Protein AF-0000000076346413 (afdb_homodimer)

Foldseek 3Di:
DEDLDCLDCHDPQADRHLVVLCCVQQPLNAAAAEYEALDPPSSVVSLVVCCVDPNVNNRVNYYYHHDVVVVLVVCVVVVHDDDQEDEHPDDQAQDLFDDHRNPNLVVCCVSPQQHAYEAEPDRHLDDLVRNVVSQVSCVVSPHNYFYPLLLCQFPLNVVVVVVCVVVVWAWAEKEKEKEDLQLPVLPLQAFFCVRCVACCRNPVLSRLLSRCLRNNFFPLVFKAKAFAACPDPVNPDDRHYPNNPCVPHPRVGGYTQKMWMKGAHPVGHIYIYIYGHDRNDSAMWIKMWIDTDQKIWMFGRSRPWTWIWMGGHPGPHTDIDGDPPTDSSSSQSSLSVCLSVVHPNVDRSGGSVSSSSSSVNSVSRVVNHVVVVVVVVD/DEDLDCQDCHDPQADRHLVVLCCVLQPLNAAAAEYEALDPPSSVVSLVVCCPDPNVNNRVNYDYHHDVVVVLVVCVVVVHDDDQEDEHPDDQAQDLFDDHRHPNLVVCCVSPLAHAYEAEPDRHLDDLVRNVVSQVSNVVSPHHYFYPLLLCQFPLNVVVVVVCVVVVWAWAEKEKEKEDLQLPVLPLQAFFCNRCVACCRNPVLSRLLSRCLRNNFFPLVFKAKAFAACPDPVNPDDRHYPNNPCVPHPRVGGHTQKMWMKGAHPVGHIYIYIYGHDRNDSAMWIKMWIDTDQKIWMFGRSRPWTWIWMGGHPGPHTDIDGDPPTDSSSSQSSLSVCLSVVHPNVDRSGGSVSSSSSSVNSVSRVVNHVVVVVVVVD

Nearest PDB structures (foldseek):
  6ktk-assembly1_A  TM=7.209E-01  e=5.386E-15  Paracoccus laeviglucosivorans
  6a3i-assembly1_D  TM=7.381E-01  e=1.549E-14  Pseudarthrobacter phenanthrenivorans Sphe3
  6a3g-assembly1_D  TM=7.185E-01  e=2.955E-14  Pseudarthrobacter phenanthrenivorans Sphe3
  6a3f-assembly1_B-2  TM=6.970E-01  e=9.016E-14  Pseudarthrobacter phenanthrenivorans Sphe3
  9azo-assembly2_C  TM=6.599E-01  e=1.140E-13  unclassified

pLDDT: mean 95.99, std 4.7, range [63.28, 98.94]

Structure (mmCIF, N/CA/C/O backbone):
data_AF-0000000076346413-model_v1
#
loop_
_entity.id
_entity.type
_entity.pdbx_description
1 polymer 'Gfo/Idh/MocA-like oxidoreductase N-terminal domain-containing protein'
#
loop_
_atom_site.group_PDB
_atom_site.id
_atom_site.type_symbol
_atom_site.label_atom_id
_atom_site.label_alt_id
_atom_site.label_comp_id
_atom_site.label_asym_id
_atom_site.label_entity_id
_atom_site.label_seq_id
_atom_site.pdbx_PDB_ins_code
_atom_site.Cartn_x
_atom_site.Cartn_y
_atom_site.Cartn_z
_atom_site.occupancy
_atom_site.B_iso_or_equiv
_atom_site.auth_seq_id
_atom_site.auth_comp_id
_atom_site.auth_asym_id
_atom_site.auth_atom_id
_atom_site.pdbx_PDB_model_num
ATOM 1 N N . MET A 1 1 ? 3.881 -36.844 -14.648 1 98.06 1 MET A N 1
ATOM 2 C CA . MET A 1 1 ? 4.551 -35.656 -14.133 1 98.06 1 MET A CA 1
ATOM 3 C C . MET A 1 1 ? 5.512 -35.062 -15.172 1 98.06 1 MET A C 1
ATOM 5 O O . MET A 1 1 ? 6.352 -35.781 -15.711 1 98.06 1 MET A O 1
ATOM 9 N N . VAL A 1 2 ? 5.23 -33.812 -15.461 1 98 2 VAL A N 1
ATOM 10 C CA . VAL A 1 2 ? 6.113 -33.125 -16.391 1 98 2 VAL A CA 1
ATOM 11 C C . VAL A 1 2 ? 7.039 -32.188 -15.625 1 98 2 VAL A C 1
ATOM 13 O O . VAL A 1 2 ? 6.59 -31.172 -15.062 1 98 2 VAL A O 1
ATOM 16 N N . GLY A 1 3 ? 8.344 -32.438 -15.664 1 96.88 3 GLY A N 1
ATOM 17 C CA . GLY A 1 3 ? 9.328 -31.703 -14.883 1 96.88 3 GLY A CA 1
ATOM 18 C C . GLY A 1 3 ? 9.766 -32.438 -13.633 1 96.88 3 GLY A C 1
ATOM 19 O O . GLY A 1 3 ? 8.93 -32.844 -12.812 1 96.88 3 GLY A O 1
ATOM 20 N N . ALA A 1 4 ? 11.07 -32.625 -13.43 1 96.25 4 ALA A N 1
ATOM 21 C CA . ALA A 1 4 ? 11.625 -33.344 -12.281 1 96.25 4 ALA A CA 1
ATOM 22 C C . ALA A 1 4 ? 12.359 -32.406 -11.336 1 96.25 4 ALA A C 1
ATOM 24 O O . ALA A 1 4 ? 13.219 -32.844 -10.562 1 96.25 4 ALA A O 1
ATOM 25 N N . GLY A 1 5 ? 11.977 -31.125 -11.445 1 92.81 5 GLY A N 1
ATOM 26 C CA . GLY A 1 5 ? 12.68 -30.109 -10.672 1 92.81 5 GLY A CA 1
ATOM 27 C C . GLY A 1 5 ? 12.117 -29.906 -9.281 1 92.81 5 GLY A C 1
ATOM 28 O O . GLY A 1 5 ? 11.414 -30.781 -8.766 1 92.81 5 GLY A O 1
ATOM 29 N N . ASN A 1 6 ? 12.477 -28.75 -8.688 1 90.88 6 ASN A N 1
ATOM 30 C CA . ASN A 1 6 ? 12.227 -28.438 -7.281 1 90.88 6 ASN A CA 1
ATOM 31 C C . ASN A 1 6 ? 10.734 -28.375 -6.98 1 90.88 6 ASN A C 1
ATOM 33 O O . ASN A 1 6 ? 10.281 -28.844 -5.934 1 90.88 6 ASN A O 1
ATOM 37 N N . ILE A 1 7 ? 9.961 -27.797 -7.859 1 94.25 7 ILE A N 1
ATOM 38 C CA . ILE A 1 7 ? 8.539 -27.625 -7.566 1 94.25 7 ILE A CA 1
ATOM 39 C C . ILE A 1 7 ? 7.859 -29 -7.504 1 94.25 7 ILE A C 1
ATOM 41 O O . ILE A 1 7 ? 6.867 -29.156 -6.785 1 94.25 7 ILE A O 1
ATOM 45 N N . MET A 1 8 ? 8.445 -30 -8.234 1 96.75 8 MET A N 1
ATOM 46 C CA . MET A 1 8 ? 7.848 -31.328 -8.305 1 96.75 8 MET A CA 1
ATOM 47 C C . MET A 1 8 ? 8.336 -32.219 -7.168 1 96.75 8 MET A C 1
ATOM 49 O O . MET A 1 8 ? 7.543 -32.875 -6.496 1 96.75 8 MET A O 1
ATOM 53 N N . PHE A 1 9 ? 9.633 -32.156 -6.852 1 96.25 9 PHE A N 1
ATOM 54 C CA . PHE A 1 9 ? 10.203 -33.156 -5.957 1 96.25 9 PHE A CA 1
ATOM 55 C C . PHE A 1 9 ? 10.859 -32.469 -4.75 1 96.25 9 PHE A C 1
ATOM 57 O O . PHE A 1 9 ? 11.453 -33.156 -3.91 1 96.25 9 PHE A O 1
ATOM 64 N N . GLY A 1 10 ? 10.758 -31.172 -4.637 1 91.75 10 GLY A N 1
ATOM 65 C CA . GLY A 1 10 ? 11.211 -30.469 -3.447 1 91.75 10 GLY A CA 1
ATOM 66 C C . GLY A 1 10 ? 12.672 -30.062 -3.512 1 91.75 10 GLY A C 1
ATOM 67 O O . GLY A 1 10 ? 13.422 -30.562 -4.363 1 91.75 10 GLY A O 1
ATOM 68 N N . SER A 1 11 ? 13 -29.062 -2.775 1 84.81 11 SER A N 1
ATOM 69 C CA . SER A 1 11 ? 14.367 -28.609 -2.512 1 84.81 11 SER A CA 1
ATOM 70 C C . SER A 1 11 ? 14.469 -27.922 -1.16 1 84.81 11 SER A C 1
ATOM 72 O O . SER A 1 11 ? 13.469 -27.766 -0.454 1 84.81 11 SER A O 1
ATOM 74 N N . ASP A 1 12 ? 15.711 -27.609 -0.748 1 77.69 12 ASP A N 1
ATOM 75 C CA . ASP A 1 12 ? 15.93 -26.906 0.511 1 77.69 12 ASP A CA 1
ATOM 76 C C . ASP A 1 12 ? 15.445 -25.453 0.419 1 77.69 12 ASP A C 1
ATOM 78 O O . ASP A 1 12 ? 15.312 -24.766 1.438 1 77.69 12 ASP A O 1
ATOM 82 N N . ALA A 1 13 ? 15.031 -25.062 -0.739 1 73.62 13 ALA A N 1
ATOM 83 C CA . ALA A 1 13 ? 14.719 -23.656 -0.968 1 73.62 13 ALA A CA 1
ATOM 84 C C . ALA A 1 13 ? 13.273 -23.344 -0.58 1 73.62 13 ALA A C 1
ATOM 86 O O . ALA A 1 13 ? 12.906 -22.172 -0.417 1 73.62 13 ALA A O 1
ATOM 87 N N . GLY A 1 14 ? 12.469 -24.328 -0.362 1 76.62 14 GLY A N 1
ATOM 88 C CA . GLY A 1 14 ? 11.078 -24.062 -0.034 1 76.62 14 GLY A CA 1
ATOM 89 C C . GLY A 1 14 ? 10.242 -25.312 0.135 1 76.62 14 GLY A C 1
ATOM 90 O O . GLY A 1 14 ? 10.734 -26.422 -0.055 1 76.62 14 GLY A O 1
ATOM 91 N N . PRO A 1 15 ? 9.031 -24.984 0.523 1 77.62 15 PRO A N 1
ATOM 92 C CA . PRO A 1 15 ? 8.156 -26.125 0.84 1 77.62 15 PRO A CA 1
ATOM 93 C C . PRO A 1 15 ? 7.453 -26.688 -0.391 1 77.62 15 PRO A C 1
ATOM 95 O O . PRO A 1 15 ? 6.52 -27.484 -0.262 1 77.62 15 PRO A O 1
ATOM 98 N N . TRP A 1 16 ? 7.848 -26.266 -1.585 1 87.44 16 TRP A N 1
ATOM 99 C CA . TRP A 1 16 ? 7.195 -26.719 -2.811 1 87.44 16 TRP A CA 1
ATOM 100 C C . TRP A 1 16 ? 7.594 -28.141 -3.148 1 87.44 16 TRP A C 1
ATOM 102 O O . TRP A 1 16 ? 8.781 -28.453 -3.297 1 87.44 16 TRP A O 1
ATOM 112 N N . ASN A 1 17 ? 6.656 -29.016 -3.268 1 94.44 17 ASN A N 1
ATOM 113 C CA . ASN A 1 17 ? 6.816 -30.438 -3.51 1 94.44 17 ASN A CA 1
ATOM 114 C C . ASN A 1 17 ? 5.488 -31.094 -3.885 1 94.44 17 ASN A C 1
ATOM 116 O O . ASN A 1 17 ? 4.824 -31.703 -3.035 1 94.44 17 ASN A O 1
ATOM 120 N N . HIS A 1 18 ? 5.172 -31.062 -5.145 1 97.44 18 HIS A N 1
ATOM 121 C CA . HIS A 1 18 ? 3.885 -31.578 -5.586 1 97.44 18 HIS A CA 1
ATOM 122 C C . HIS A 1 18 ? 3.824 -33.094 -5.426 1 97.44 18 HIS A C 1
ATOM 124 O O . HIS A 1 18 ? 2.766 -33.656 -5.113 1 97.44 18 HIS A O 1
ATOM 130 N N . SER A 1 19 ? 4.965 -33.781 -5.629 1 97.69 19 SER A N 1
ATOM 131 C CA . SER A 1 19 ? 4.98 -35.25 -5.48 1 97.69 19 SER A CA 1
ATOM 132 C C . SER A 1 19 ? 4.582 -35.656 -4.07 1 97.69 19 SER A C 1
ATOM 134 O O . SER A 1 19 ? 3.744 -36.562 -3.891 1 97.69 19 SER A O 1
ATOM 136 N N . PHE A 1 20 ? 5.117 -34.938 -3.133 1 96.56 20 PHE A N 1
ATOM 137 C CA . PHE A 1 20 ? 4.805 -35.219 -1.737 1 96.56 20 PHE A CA 1
ATOM 138 C C . PHE A 1 20 ? 3.312 -35.062 -1.472 1 96.56 20 PHE A C 1
ATOM 140 O O . PHE A 1 20 ? 2.699 -35.875 -0.787 1 96.56 20 PHE A O 1
ATOM 147 N N . ARG A 1 21 ? 2.699 -34.031 -2.014 1 97.5 21 ARG A N 1
ATOM 148 C CA . ARG A 1 21 ? 1.289 -33.75 -1.782 1 97.5 21 ARG A CA 1
ATOM 149 C C . ARG A 1 21 ? 0.395 -34.781 -2.475 1 97.5 21 ARG A C 1
ATOM 151 O O . ARG A 1 21 ? -0.647 -35.156 -1.939 1 97.5 21 ARG A O 1
ATOM 158 N N . LEU A 1 22 ? 0.792 -35.156 -3.645 1 98 22 LEU A N 1
ATOM 159 C CA . LEU A 1 22 ? 0.057 -36.219 -4.352 1 98 22 LEU A CA 1
ATOM 160 C C . LEU A 1 22 ? 0.1 -37.531 -3.582 1 98 22 LEU A C 1
ATOM 162 O O . LEU A 1 22 ? -0.917 -38.219 -3.459 1 98 22 LEU A O 1
ATOM 166 N N . GLU A 1 23 ? 1.268 -37.875 -3.061 1 98.19 23 GLU A N 1
ATOM 167 C CA . GLU A 1 23 ? 1.439 -39.062 -2.252 1 98.19 23 GLU A CA 1
ATOM 168 C C . GLU A 1 23 ? 0.542 -39.031 -1.018 1 98.19 23 GLU A C 1
ATOM 170 O O . GLU A 1 23 ? -0.079 -40.031 -0.668 1 98.19 23 GLU A O 1
ATOM 175 N N . HIS A 1 24 ? 0.448 -37.906 -0.444 1 97.06 24 HIS A N 1
ATOM 176 C CA . HIS A 1 24 ? -0.368 -37.75 0.755 1 97.06 24 HIS A CA 1
ATOM 177 C C . HIS A 1 24 ? -1.854 -37.844 0.427 1 97.06 24 HIS A C 1
ATOM 179 O O . HIS A 1 24 ? -2.613 -38.5 1.154 1 97.06 24 HIS A O 1
ATOM 185 N N . LYS A 1 25 ? -2.297 -37.219 -0.611 1 96.5 25 LYS A N 1
ATOM 186 C CA . LYS A 1 25 ? -3.705 -37.156 -0.988 1 96.5 25 LYS A CA 1
ATOM 187 C C . LYS A 1 25 ? -4.199 -38.5 -1.479 1 96.5 25 LYS A C 1
ATOM 189 O O . LYS A 1 25 ? -5.289 -38.938 -1.108 1 96.5 25 LYS A O 1
ATOM 194 N N . LEU A 1 26 ? -3.383 -39.219 -2.229 1 97.56 26 LEU A N 1
ATOM 195 C CA . LEU A 1 26 ? -3.867 -40.406 -2.926 1 97.56 26 LEU A CA 1
ATOM 196 C C . LEU A 1 26 ? -3.402 -41.688 -2.223 1 97.56 26 LEU A C 1
ATOM 198 O O . LEU A 1 26 ? -3.99 -42.75 -2.41 1 97.56 26 LEU A O 1
ATOM 202 N N . GLY A 1 27 ? -2.328 -41.656 -1.484 1 96.69 27 GLY A N 1
ATOM 203 C CA . GLY A 1 27 ? -1.79 -42.844 -0.823 1 96.69 27 GLY A CA 1
ATOM 204 C C . GLY A 1 27 ? -1.494 -43.969 -1.779 1 96.69 27 GLY A C 1
ATOM 205 O O . GLY A 1 27 ? -0.826 -43.781 -2.797 1 96.69 27 GLY A O 1
ATOM 206 N N . PRO A 1 28 ? -1.998 -45.125 -1.474 1 96.31 28 PRO A N 1
ATOM 207 C CA . PRO A 1 28 ? -1.719 -46.312 -2.291 1 96.31 28 PRO A CA 1
ATOM 208 C C . PRO A 1 28 ? -2.367 -46.219 -3.672 1 96.31 28 PRO A C 1
ATOM 210 O O . PRO A 1 28 ? -2.031 -47.031 -4.555 1 96.31 28 PRO A O 1
ATOM 213 N N . ARG A 1 29 ? -3.277 -45.312 -3.791 1 96.81 29 ARG A N 1
ATOM 214 C CA . ARG A 1 29 ? -3.957 -45.188 -5.074 1 96.81 29 ARG A CA 1
ATOM 215 C C . ARG A 1 29 ? -3.062 -44.469 -6.098 1 96.81 29 ARG A C 1
ATOM 217 O O . ARG A 1 29 ? -3.342 -44.531 -7.301 1 96.81 29 ARG A O 1
ATOM 224 N N . LEU A 1 30 ? -2.035 -43.875 -5.645 1 98.12 30 LEU A N 1
ATOM 225 C CA . LEU A 1 30 ? -1.173 -43.125 -6.562 1 98.12 30 LEU A CA 1
ATOM 226 C C . LEU A 1 30 ? -0.327 -44.094 -7.398 1 98.12 30 LEU A C 1
ATOM 228 O O . LEU A 1 30 ? 0.321 -44.969 -6.859 1 98.12 30 LEU A O 1
ATOM 232 N N . LYS A 1 31 ? -0.411 -43.969 -8.656 1 98 31 LYS A N 1
ATOM 233 C CA . LYS A 1 31 ? 0.468 -44.625 -9.609 1 98 31 LYS A CA 1
ATOM 234 C C . LYS A 1 31 ? 1.071 -43.625 -10.594 1 98 31 LYS A C 1
ATOM 236 O O . LYS A 1 31 ? 0.389 -43.156 -11.508 1 98 31 LYS A O 1
ATOM 241 N N . VAL A 1 32 ? 2.336 -43.375 -10.422 1 98.5 32 VAL A N 1
ATOM 242 C CA . VAL A 1 32 ? 3.031 -42.5 -11.352 1 98.5 32 VAL A CA 1
ATOM 243 C C . VAL A 1 32 ? 3.551 -43.281 -12.547 1 98.5 32 VAL A C 1
ATOM 245 O O . VAL A 1 32 ? 4.496 -44.062 -12.406 1 98.5 32 VAL A O 1
ATOM 248 N N . THR A 1 33 ? 2.992 -43.062 -13.68 1 97.88 33 THR A N 1
ATOM 249 C CA . THR A 1 33 ? 3.305 -43.906 -14.82 1 97.88 33 THR A CA 1
ATOM 250 C C . THR A 1 33 ? 4.496 -43.344 -15.602 1 97.88 33 THR A C 1
ATOM 252 O O . THR A 1 33 ? 5.246 -44.094 -16.219 1 97.88 33 THR A O 1
ATOM 255 N N . ALA A 1 34 ? 4.613 -42.031 -15.562 1 98.44 34 ALA A N 1
ATOM 256 C CA . ALA A 1 34 ? 5.684 -41.438 -16.359 1 98.44 34 ALA A CA 1
ATOM 257 C C . ALA A 1 34 ? 6.246 -40.188 -15.656 1 98.44 34 ALA A C 1
ATOM 259 O O . ALA A 1 34 ? 5.504 -39.438 -15.031 1 98.44 34 ALA A O 1
ATOM 260 N N . LEU A 1 35 ? 7.516 -40.031 -15.727 1 98.62 35 LEU A N 1
ATOM 261 C CA . LEU A 1 35 ? 8.234 -38.781 -15.414 1 98.62 35 LEU A CA 1
ATOM 262 C C . LEU A 1 35 ? 8.922 -38.25 -16.656 1 98.62 35 LEU A C 1
ATOM 264 O O . LEU A 1 35 ? 9.805 -38.875 -17.219 1 98.62 35 LEU A O 1
ATOM 268 N N . ILE A 1 36 ? 8.461 -37.094 -17.078 1 97.88 36 ILE A N 1
ATOM 269 C CA . ILE A 1 36 ? 8.914 -36.531 -18.328 1 97.88 36 ILE A CA 1
ATOM 270 C C . ILE A 1 36 ? 9.852 -35.344 -18.047 1 97.88 36 ILE A C 1
ATOM 272 O O . ILE A 1 36 ? 9.43 -34.344 -17.453 1 97.88 36 ILE A O 1
ATOM 276 N N . ASP A 1 37 ? 11.062 -35.406 -18.438 1 97.5 37 ASP A N 1
ATOM 277 C CA . ASP A 1 37 ? 12.086 -34.375 -18.281 1 97.5 37 ASP A CA 1
ATOM 278 C C . ASP A 1 37 ? 13.172 -34.5 -19.344 1 97.5 37 ASP A C 1
ATOM 280 O O . ASP A 1 37 ? 13.617 -35.625 -19.656 1 97.5 37 ASP A O 1
ATOM 284 N N . PRO A 1 38 ? 13.539 -33.281 -19.906 1 94.81 38 PRO A N 1
ATOM 285 C CA . PRO A 1 38 ? 14.641 -33.406 -20.875 1 94.81 38 PRO A CA 1
ATOM 286 C C . PRO A 1 38 ? 15.922 -33.938 -20.266 1 94.81 38 PRO A C 1
ATOM 288 O O . PRO A 1 38 ? 16.75 -34.531 -20.969 1 94.81 38 PRO A O 1
ATOM 291 N N . SER A 1 39 ? 16.156 -33.719 -19.031 1 95.56 39 SER A N 1
ATOM 292 C CA . SER A 1 39 ? 17.297 -34.281 -18.312 1 95.56 39 SER A CA 1
ATOM 293 C C . SER A 1 39 ? 16.953 -35.625 -17.719 1 95.56 39 SER A C 1
ATOM 295 O O . SER A 1 39 ? 16.438 -35.719 -16.609 1 95.56 39 SER A O 1
ATOM 297 N N . VAL A 1 40 ? 17.438 -36.656 -18.375 1 94.38 40 VAL A N 1
ATOM 298 C CA . VAL A 1 40 ? 17.188 -38.031 -17.938 1 94.38 40 VAL A CA 1
ATOM 299 C C . VAL A 1 40 ? 17.875 -38.25 -16.594 1 94.38 40 VAL A C 1
ATOM 301 O O . VAL A 1 40 ? 17.328 -38.938 -15.727 1 94.38 40 VAL A O 1
ATOM 304 N N . GLU A 1 41 ? 18.984 -37.625 -16.484 1 96.56 41 GLU A N 1
ATOM 305 C CA . GLU A 1 41 ? 19.734 -37.781 -15.258 1 96.56 41 GLU A CA 1
ATOM 306 C C . GLU A 1 41 ? 18.969 -37.25 -14.062 1 96.56 41 GLU A C 1
ATOM 308 O O . GLU A 1 41 ? 18.875 -37.875 -13.016 1 96.56 41 GLU A O 1
ATOM 313 N N . ARG A 1 42 ? 18.438 -36.125 -14.219 1 95.44 42 ARG A N 1
ATOM 314 C CA . ARG A 1 42 ? 17.656 -35.5 -13.156 1 95.44 42 ARG A CA 1
ATOM 315 C C . ARG A 1 42 ? 16.422 -36.312 -12.82 1 95.44 42 ARG A C 1
ATOM 317 O O . ARG A 1 42 ? 16.109 -36.531 -11.641 1 95.44 42 ARG A O 1
ATOM 324 N N . ALA A 1 43 ? 15.773 -36.75 -13.82 1 97.5 43 ALA A N 1
ATOM 325 C CA . ALA A 1 43 ? 14.562 -37.562 -13.633 1 97.5 43 ALA A CA 1
ATOM 326 C C . ALA A 1 43 ? 14.875 -38.844 -12.891 1 97.5 43 ALA A C 1
ATOM 328 O O . ALA A 1 43 ? 14.172 -39.219 -11.953 1 97.5 43 ALA A O 1
ATOM 329 N N . ASN A 1 44 ? 15.953 -39.438 -13.312 1 97.69 44 ASN A N 1
ATOM 330 C CA . ASN A 1 44 ? 16.328 -40.719 -12.68 1 97.69 44 ASN A CA 1
ATOM 331 C C . ASN A 1 44 ? 16.734 -40.5 -11.219 1 97.69 44 ASN A C 1
ATOM 333 O O . ASN A 1 44 ? 16.406 -41.344 -10.367 1 97.69 44 ASN A O 1
ATOM 337 N N . ALA A 1 45 ? 17.422 -39.469 -10.992 1 97.25 45 ALA A N 1
ATOM 338 C CA . ALA A 1 45 ? 17.828 -39.188 -9.617 1 97.25 45 ALA A CA 1
ATOM 339 C C . ALA A 1 45 ? 16.625 -39 -8.711 1 97.25 45 ALA A C 1
ATOM 341 O O . ALA A 1 45 ? 16.609 -39.5 -7.578 1 97.25 45 ALA A O 1
ATOM 342 N N . ALA A 1 46 ? 15.625 -38.281 -9.18 1 96.62 46 ALA A N 1
ATOM 343 C CA . ALA A 1 46 ? 14.398 -38.062 -8.422 1 96.62 46 ALA A CA 1
ATOM 344 C C . ALA A 1 46 ? 13.664 -39.375 -8.18 1 96.62 46 ALA A C 1
ATOM 346 O O . ALA A 1 46 ? 13.211 -39.656 -7.062 1 96.62 46 ALA A O 1
ATOM 347 N N . LEU A 1 47 ? 13.625 -40.219 -9.172 1 97.62 47 LEU A N 1
ATOM 348 C CA . LEU A 1 47 ? 12.914 -41.5 -9.078 1 97.62 47 LEU A CA 1
ATOM 349 C C . LEU A 1 47 ? 13.625 -42.438 -8.125 1 97.62 47 LEU A C 1
ATOM 351 O O . LEU A 1 47 ? 12.977 -43.219 -7.398 1 97.62 47 LEU A O 1
ATOM 355 N N . GLU A 1 48 ? 14.906 -42.406 -8.211 1 97.81 48 GLU A N 1
ATOM 356 C CA . GLU A 1 48 ? 15.68 -43.281 -7.324 1 97.81 48 GLU A CA 1
ATOM 357 C C . GLU A 1 48 ? 15.383 -42.969 -5.859 1 97.81 48 GLU A C 1
ATOM 359 O O . GLU A 1 48 ? 15.227 -43.906 -5.051 1 97.81 48 GLU A O 1
ATOM 364 N N . LYS A 1 49 ? 15.328 -41.75 -5.559 1 96.69 49 LYS A N 1
ATOM 365 C CA . LYS A 1 49 ? 15.008 -41.344 -4.191 1 96.69 49 LYS A CA 1
ATOM 366 C C . LYS A 1 49 ? 13.625 -41.844 -3.781 1 96.69 49 LYS A C 1
ATOM 368 O O . LYS A 1 49 ? 13.438 -42.312 -2.664 1 96.69 49 LYS A O 1
ATOM 373 N N . LYS A 1 50 ? 12.656 -41.719 -4.684 1 97.5 50 LYS A N 1
ATOM 374 C CA . LYS A 1 50 ? 11.289 -42.125 -4.398 1 97.5 50 LYS A CA 1
ATOM 375 C C . LYS A 1 50 ? 11.18 -43.625 -4.297 1 97.5 50 LYS A C 1
ATOM 377 O O . LYS A 1 50 ? 10.508 -44.156 -3.402 1 97.5 50 LYS A O 1
ATOM 382 N N . ARG A 1 51 ? 11.914 -44.312 -5.086 1 97.75 51 ARG A N 1
ATOM 383 C CA . ARG A 1 51 ? 11.867 -45.781 -5.125 1 97.75 51 ARG A CA 1
ATOM 384 C C . ARG A 1 51 ? 12.602 -46.375 -3.936 1 97.75 51 ARG A C 1
ATOM 386 O O . ARG A 1 51 ? 12.414 -47.562 -3.611 1 97.75 51 ARG A O 1
ATOM 393 N N . ALA A 1 52 ? 13.422 -45.594 -3.293 1 97.88 52 ALA A N 1
ATOM 394 C CA . ALA A 1 52 ? 14.156 -46.062 -2.113 1 97.88 52 ALA A CA 1
ATOM 395 C C . ALA A 1 52 ? 13.375 -45.781 -0.836 1 97.88 52 ALA A C 1
ATOM 397 O O . ALA A 1 52 ? 13.852 -46.031 0.267 1 97.88 52 ALA A O 1
ATOM 398 N N . SER A 1 53 ? 12.234 -45.281 -0.947 1 95.94 53 SER A N 1
ATOM 399 C CA . SER A 1 53 ? 11.453 -44.875 0.216 1 95.94 53 SER A CA 1
ATOM 400 C C . SER A 1 53 ? 10.164 -45.688 0.33 1 95.94 53 SER A C 1
ATOM 402 O O . SER A 1 53 ? 9.938 -46.594 -0.449 1 95.94 53 SER A O 1
ATOM 404 N N . PHE A 1 54 ? 9.273 -45.344 1.341 1 95.19 54 PHE A N 1
ATOM 405 C CA . PHE A 1 54 ? 8.047 -46.094 1.619 1 95.19 54 PHE A CA 1
ATOM 406 C C . PHE A 1 54 ? 7.008 -45.844 0.537 1 95.19 54 PHE A C 1
ATOM 408 O O . PHE A 1 54 ? 6.012 -46.562 0.447 1 95.19 54 PHE A O 1
ATOM 415 N N . VAL A 1 55 ? 7.316 -44.844 -0.382 1 97 55 VAL A N 1
ATOM 416 C CA . VAL A 1 55 ? 6.348 -44.562 -1.436 1 97 55 VAL A CA 1
ATOM 417 C C . VAL A 1 55 ? 6.746 -45.281 -2.717 1 97 55 VAL A C 1
ATOM 419 O O . VAL A 1 55 ? 6.266 -44.969 -3.803 1 97 55 VAL A O 1
ATOM 422 N N . GLU A 1 56 ? 7.574 -46.25 -2.592 1 97.12 56 GLU A N 1
ATOM 423 C CA . GLU A 1 56 ? 8.086 -47.031 -3.711 1 97.12 56 GLU A CA 1
ATOM 424 C C . GLU A 1 56 ? 6.949 -47.594 -4.574 1 97.12 56 GLU A C 1
ATOM 426 O O . GLU A 1 56 ? 7.027 -47.562 -5.805 1 97.12 56 GLU A O 1
ATOM 431 N N . PRO A 1 57 ? 5.926 -48.062 -4.043 1 97.88 57 PRO A N 1
ATOM 432 C CA . PRO A 1 57 ? 4.871 -48.656 -4.875 1 97.88 57 PRO A CA 1
ATOM 433 C C . PRO A 1 57 ? 4.293 -47.656 -5.879 1 97.88 57 PRO A C 1
ATOM 435 O O . PRO A 1 57 ? 3.898 -48.031 -6.98 1 97.88 57 PRO A O 1
ATOM 438 N N . ALA A 1 58 ? 4.266 -46.406 -5.52 1 98.25 58 ALA A N 1
ATOM 439 C CA . ALA A 1 58 ? 3.695 -45.375 -6.391 1 98.25 58 ALA A CA 1
ATOM 440 C C . ALA A 1 58 ? 4.594 -45.125 -7.602 1 98.25 58 ALA A C 1
ATOM 442 O O . ALA A 1 58 ? 4.125 -44.656 -8.641 1 98.25 58 ALA A O 1
ATOM 443 N N . TYR A 1 59 ? 5.875 -45.5 -7.492 1 98.56 59 TYR A N 1
ATOM 444 C CA . TYR A 1 59 ? 6.844 -45.094 -8.5 1 98.56 59 TYR A CA 1
ATOM 445 C C . TYR A 1 59 ? 7.527 -46.312 -9.125 1 98.56 59 TYR A C 1
ATOM 447 O O . TYR A 1 59 ? 8.375 -46.156 -10.016 1 98.56 59 TYR A O 1
ATOM 455 N N . ARG A 1 60 ? 7.219 -47.5 -8.742 1 97.38 60 ARG A N 1
ATOM 456 C CA . ARG A 1 60 ? 7.902 -48.719 -9.133 1 97.38 60 ARG A CA 1
ATOM 457 C C . ARG A 1 60 ? 7.938 -48.875 -10.656 1 97.38 60 ARG A C 1
ATOM 459 O O . ARG A 1 60 ? 8.977 -49.219 -11.219 1 97.38 60 ARG A O 1
ATOM 466 N N . ASP A 1 61 ? 6.883 -48.531 -11.281 1 96.88 61 ASP A N 1
ATOM 467 C CA . ASP A 1 61 ? 6.762 -48.781 -12.719 1 96.88 61 ASP A CA 1
ATOM 468 C C . ASP A 1 61 ? 6.852 -47.5 -13.508 1 96.88 61 ASP A C 1
ATOM 470 O O . ASP A 1 61 ? 6.504 -47.469 -14.695 1 96.88 61 ASP A O 1
ATOM 474 N N . THR A 1 62 ? 7.234 -46.438 -12.805 1 98.5 62 THR A N 1
ATOM 475 C CA . THR A 1 62 ? 7.367 -45.156 -13.484 1 98.5 62 THR A CA 1
ATOM 476 C C . THR A 1 62 ? 8.469 -45.219 -14.547 1 98.5 62 THR A C 1
ATOM 478 O O . THR A 1 62 ? 9.562 -45.719 -14.281 1 98.5 62 THR A O 1
ATOM 481 N N . VAL A 1 63 ? 8.219 -44.75 -15.695 1 98.12 63 VAL A N 1
ATOM 482 C CA . VAL A 1 63 ? 9.211 -44.719 -16.766 1 98.12 63 VAL A CA 1
ATOM 483 C C . VAL A 1 63 ? 9.57 -43.281 -17.078 1 98.12 63 VAL A C 1
ATOM 485 O O . VAL A 1 63 ? 8.703 -42.406 -17.109 1 98.12 63 VAL A O 1
ATOM 488 N N . VAL A 1 64 ? 10.898 -43 -17.312 1 98.38 64 VAL A N 1
ATOM 489 C CA . VAL A 1 64 ? 11.383 -41.688 -17.656 1 98.38 64 VAL A CA 1
ATOM 490 C C . VAL A 1 64 ? 11.305 -41.469 -19.172 1 98.38 64 VAL A C 1
ATOM 492 O O . VAL A 1 64 ? 11.727 -42.344 -19.938 1 98.38 64 VAL A O 1
ATOM 495 N N . TYR A 1 65 ? 10.688 -40.406 -19.594 1 97.94 65 TYR A N 1
ATOM 496 C CA . TYR A 1 65 ? 10.672 -40 -20.984 1 97.94 65 TYR A CA 1
ATOM 497 C C . TYR A 1 65 ? 11.25 -38.594 -21.172 1 97.94 65 TYR A C 1
ATOM 499 O O . TYR A 1 65 ? 11.18 -37.781 -20.25 1 97.94 65 TYR A O 1
ATOM 507 N N . ARG A 1 66 ? 11.742 -38.281 -22.328 1 96.94 66 ARG A N 1
ATOM 508 C CA . ARG A 1 66 ? 12.297 -36.969 -22.609 1 96.94 66 ARG A CA 1
ATOM 509 C C . ARG A 1 66 ? 11.203 -36 -23.016 1 96.94 66 ARG A C 1
ATOM 511 O O . ARG A 1 66 ? 11.297 -34.781 -22.734 1 96.94 66 ARG A O 1
ATOM 518 N N . THR A 1 67 ? 10.227 -36.531 -23.703 1 95.88 67 THR A N 1
ATOM 519 C CA . THR A 1 67 ? 9.156 -35.656 -24.188 1 95.88 67 THR A CA 1
ATOM 520 C C . THR A 1 67 ? 7.797 -36.281 -23.953 1 95.88 67 THR A C 1
ATOM 522 O O . THR A 1 67 ? 7.703 -37.5 -23.688 1 95.88 67 THR A O 1
ATOM 525 N N . ILE A 1 68 ? 6.773 -35.469 -24.047 1 96.38 68 ILE A N 1
ATOM 526 C CA . ILE A 1 68 ? 5.414 -35.969 -23.875 1 96.38 68 ILE A CA 1
ATOM 527 C C . ILE A 1 68 ? 5.027 -36.844 -25.062 1 96.38 68 ILE A C 1
ATOM 529 O O . ILE A 1 68 ? 4.246 -37.781 -24.922 1 96.38 68 ILE A O 1
ATOM 533 N N . GLU A 1 69 ? 5.539 -36.531 -26.234 1 96.62 69 GLU A N 1
ATOM 534 C CA . GLU A 1 69 ? 5.297 -37.344 -27.422 1 96.62 69 GLU A CA 1
ATOM 535 C C . GLU A 1 69 ? 5.805 -38.781 -27.234 1 96.62 69 GLU A C 1
ATOM 537 O O . GLU A 1 69 ? 5.125 -39.719 -27.609 1 96.62 69 GLU A O 1
ATOM 542 N N . ASP A 1 70 ? 7.008 -38.844 -26.625 1 97.38 70 ASP A N 1
ATOM 543 C CA . ASP A 1 70 ? 7.562 -40.156 -26.359 1 97.38 70 ASP A CA 1
ATOM 544 C C . ASP A 1 70 ? 6.637 -40.969 -25.453 1 97.38 70 ASP A C 1
ATOM 546 O O . ASP A 1 70 ? 6.438 -42.156 -25.672 1 97.38 70 ASP A O 1
ATOM 550 N N . TYR A 1 71 ? 6.172 -40.344 -24.484 1 97.75 71 TYR A N 1
ATOM 551 C CA . TYR A 1 71 ? 5.262 -41 -23.562 1 97.75 71 TYR A CA 1
ATOM 552 C C . TYR A 1 71 ? 3.977 -41.438 -24.266 1 97.75 71 TYR A C 1
ATOM 554 O O . TYR A 1 71 ? 3.521 -42.562 -24.109 1 97.75 71 TYR A O 1
ATOM 562 N N . HIS A 1 72 ? 3.355 -40.531 -25.047 1 97.94 72 HIS A N 1
ATOM 563 C CA . HIS A 1 72 ? 2.135 -40.844 -25.781 1 97.94 72 HIS A CA 1
ATOM 564 C C . HIS A 1 72 ? 2.332 -42.031 -26.703 1 97.94 72 HIS A C 1
ATOM 566 O O . HIS A 1 72 ? 1.479 -42.938 -26.766 1 97.94 72 HIS A O 1
ATOM 572 N N . ASP A 1 73 ? 3.473 -42.031 -27.391 1 97.88 73 ASP A N 1
ATOM 573 C CA . ASP A 1 73 ? 3.797 -43.125 -28.297 1 97.88 73 ASP A CA 1
ATOM 574 C C . ASP A 1 73 ? 3.887 -44.469 -27.531 1 97.88 73 ASP A C 1
ATOM 576 O O . ASP A 1 73 ? 3.426 -45.5 -28.031 1 97.88 73 ASP A O 1
ATOM 580 N N . ALA A 1 74 ? 4.539 -44.344 -26.422 1 97.62 74 ALA A N 1
ATOM 581 C CA . ALA A 1 74 ? 4.684 -45.562 -25.609 1 97.62 74 ALA A CA 1
ATOM 582 C C . ALA A 1 74 ? 3.32 -46.094 -25.172 1 97.62 74 ALA A C 1
ATOM 584 O O . ALA A 1 74 ? 3.098 -47.312 -25.172 1 97.62 74 ALA A O 1
ATOM 585 N N . LEU A 1 75 ? 2.445 -45.281 -24.734 1 97.38 75 LEU A N 1
ATOM 586 C CA . LEU A 1 75 ? 1.104 -45.688 -24.344 1 97.38 75 LEU A CA 1
ATOM 587 C C . LEU A 1 75 ? 0.362 -46.344 -25.5 1 97.38 75 LEU A C 1
ATOM 589 O O . LEU A 1 75 ? -0.296 -47.375 -25.312 1 97.38 75 LEU A O 1
ATOM 593 N N . LYS A 1 76 ? 0.459 -45.75 -26.656 1 96.44 76 LYS A N 1
ATOM 594 C CA . LYS A 1 76 ? -0.198 -46.281 -27.859 1 96.44 76 LYS A CA 1
ATOM 595 C C . LYS A 1 76 ? 0.323 -47.656 -28.188 1 96.44 76 LYS A C 1
ATOM 597 O O . LYS A 1 76 ? -0.458 -48.562 -28.5 1 96.44 76 LYS A O 1
ATOM 602 N N . LYS A 1 77 ? 1.567 -47.781 -28.125 1 97.38 77 LYS A N 1
ATOM 603 C CA . LYS A 1 77 ? 2.197 -49.062 -28.438 1 97.38 77 LYS A CA 1
ATOM 604 C C . LYS A 1 77 ? 1.778 -50.125 -27.453 1 97.38 77 LYS A C 1
ATOM 606 O O . LYS A 1 77 ? 1.571 -51.281 -27.828 1 97.38 77 LYS A O 1
ATOM 611 N N . ALA A 1 78 ? 1.705 -49.719 -26.234 1 96.06 78 ALA A N 1
ATOM 612 C CA . ALA A 1 78 ? 1.364 -50.656 -25.172 1 96.06 78 ALA A CA 1
ATOM 613 C C . ALA A 1 78 ? -0.138 -50.938 -25.141 1 96.06 78 ALA A C 1
ATOM 615 O O . ALA A 1 78 ? -0.59 -51.875 -24.516 1 96.06 78 ALA A O 1
ATOM 616 N N . GLY A 1 79 ? -0.96 -50.125 -25.766 1 95.44 79 GLY A N 1
ATOM 617 C CA . GLY A 1 79 ? -2.408 -50.219 -25.703 1 95.44 79 GLY A CA 1
ATOM 618 C C . GLY A 1 79 ? -2.973 -49.875 -24.344 1 95.44 79 GLY A C 1
ATOM 619 O O . GLY A 1 79 ? -3.957 -50.469 -23.891 1 95.44 79 GLY A O 1
ATOM 620 N N . THR A 1 80 ? -2.246 -49.062 -23.656 1 93.44 80 THR A N 1
ATOM 621 C CA . THR A 1 80 ? -2.658 -48.656 -22.312 1 93.44 80 THR A CA 1
ATOM 622 C C . THR A 1 80 ? -3.434 -47.344 -22.359 1 93.44 80 THR A C 1
ATOM 624 O O . THR A 1 80 ? -3.217 -46.5 -23.234 1 93.44 80 THR A O 1
ATOM 627 N N . GLU A 1 81 ? -4.27 -47.188 -21.438 1 93.56 81 GLU A N 1
ATOM 628 C CA . GLU A 1 81 ? -5.102 -46 -21.328 1 93.56 81 GLU A CA 1
ATOM 629 C C . GLU A 1 81 ? -4.27 -44.781 -20.938 1 93.56 81 GLU A C 1
ATOM 631 O O . GLU A 1 81 ? -3.193 -44.906 -20.359 1 93.56 81 GLU A O 1
ATOM 636 N N . ASN A 1 82 ? -4.816 -43.594 -21.312 1 95.88 82 ASN A N 1
ATOM 637 C CA . ASN A 1 82 ? -4.227 -42.344 -20.859 1 95.88 82 ASN A CA 1
ATOM 638 C C . ASN A 1 82 ? -4.223 -42.219 -19.344 1 95.88 82 ASN A C 1
ATOM 640 O O . ASN A 1 82 ? -5.027 -42.875 -18.672 1 95.88 82 ASN A O 1
ATOM 644 N N . PRO A 1 83 ? -3.283 -41.469 -18.844 1 97.06 83 PRO A N 1
ATOM 645 C CA . PRO A 1 83 ? -3.352 -41.188 -17.406 1 97.06 83 PRO A CA 1
ATOM 646 C C . PRO A 1 83 ? -4.582 -40.375 -17.031 1 97.06 83 PRO A C 1
ATOM 648 O O . PRO A 1 83 ? -5.246 -39.781 -17.891 1 97.06 83 PRO A O 1
ATOM 651 N N . GLU A 1 84 ? -4.879 -40.375 -15.727 1 96.5 84 GLU A N 1
ATOM 652 C CA . GLU A 1 84 ? -6.02 -39.594 -15.25 1 96.5 84 GLU A CA 1
ATOM 653 C C . GLU A 1 84 ? -5.672 -38.094 -15.133 1 96.5 84 GLU A C 1
ATOM 655 O O . GLU A 1 84 ? -6.551 -37.25 -15.219 1 96.5 84 GLU A O 1
ATOM 660 N N . ALA A 1 85 ? -4.371 -37.875 -14.891 1 98.19 85 ALA A N 1
ATOM 661 C CA . ALA A 1 85 ? -3.934 -36.5 -14.703 1 98.19 85 ALA A CA 1
ATOM 662 C C . ALA A 1 85 ? -2.482 -36.312 -15.141 1 98.19 85 ALA A C 1
ATOM 664 O O . ALA A 1 85 ? -1.697 -37.25 -15.117 1 98.19 85 ALA A O 1
ATOM 665 N N . ILE A 1 86 ? -2.174 -35.156 -15.57 1 98.44 86 ILE A N 1
ATOM 666 C CA . ILE A 1 86 ? -0.808 -34.75 -15.867 1 98.44 86 ILE A CA 1
ATOM 667 C C . ILE A 1 86 ? -0.46 -33.5 -15.039 1 98.44 86 ILE A C 1
ATOM 669 O O . ILE A 1 86 ? -1.158 -32.5 -15.109 1 98.44 86 ILE A O 1
ATOM 673 N N . ILE A 1 87 ? 0.553 -33.594 -14.188 1 98.56 87 ILE A N 1
ATOM 674 C CA . ILE A 1 87 ? 1.043 -32.5 -13.359 1 98.56 87 ILE A CA 1
ATOM 675 C C . ILE A 1 87 ? 2.238 -31.828 -14.039 1 98.56 87 ILE A C 1
ATOM 677 O O . ILE A 1 87 ? 3.277 -32.469 -14.242 1 98.56 87 ILE A O 1
ATOM 681 N N . VAL A 1 88 ? 2.049 -30.547 -14.344 1 98.25 88 VAL A N 1
ATOM 682 C CA . VAL A 1 88 ? 3.062 -29.828 -15.109 1 98.25 88 VAL A CA 1
ATOM 683 C C . VAL A 1 88 ? 3.824 -28.875 -14.188 1 98.25 88 VAL A C 1
ATOM 685 O O . VAL A 1 88 ? 3.279 -27.859 -13.742 1 98.25 88 VAL A O 1
ATOM 688 N N . GLY A 1 89 ? 5.117 -29.172 -13.969 1 96.38 89 GLY A N 1
ATOM 689 C CA . GLY A 1 89 ? 6 -28.328 -13.18 1 96.38 89 GLY A CA 1
ATOM 690 C C . GLY A 1 89 ? 7.191 -27.812 -13.961 1 96.38 89 GLY A C 1
ATOM 691 O O . GLY A 1 89 ? 8.156 -27.312 -13.375 1 96.38 89 GLY A O 1
ATOM 692 N N . SER A 1 90 ? 7.148 -28 -15.297 1 94.44 90 SER A N 1
ATOM 693 C CA . SER A 1 90 ? 8.203 -27.469 -16.141 1 94.44 90 SER A CA 1
ATOM 694 C C . SER A 1 90 ? 8.219 -25.938 -16.109 1 94.44 90 SER A C 1
ATOM 696 O O . SER A 1 90 ? 7.184 -25.312 -15.875 1 94.44 90 SER A O 1
ATOM 698 N N . PRO A 1 91 ? 9.383 -25.297 -16.375 1 92.62 91 PRO A N 1
ATOM 699 C CA . PRO A 1 91 ? 9.453 -23.828 -16.375 1 92.62 91 PRO A CA 1
ATOM 700 C C . PRO A 1 91 ? 8.508 -23.188 -17.375 1 92.62 91 PRO A C 1
ATOM 702 O O . PRO A 1 91 ? 8.258 -23.766 -18.453 1 92.62 91 PRO A O 1
ATOM 705 N N . PRO A 1 92 ? 8.07 -22 -17.047 1 94 92 PRO A N 1
ATOM 706 C CA . PRO A 1 92 ? 7.082 -21.328 -17.906 1 94 92 PRO A CA 1
ATOM 707 C C . PRO A 1 92 ? 7.637 -20.984 -19.281 1 94 92 PRO A C 1
ATOM 709 O O . PRO A 1 92 ? 6.871 -20.734 -20.219 1 94 92 PRO A O 1
ATOM 712 N N . MET A 1 93 ? 8.922 -20.969 -19.438 1 92.81 93 MET A N 1
ATOM 713 C CA . MET A 1 93 ? 9.516 -20.656 -20.734 1 92.81 93 MET A CA 1
ATOM 714 C C . MET A 1 93 ? 9.172 -21.719 -21.781 1 92.81 93 MET A C 1
ATOM 716 O O . MET A 1 93 ? 9.281 -21.484 -22.984 1 92.81 93 MET A O 1
ATOM 720 N N . PHE A 1 94 ? 8.664 -22.875 -21.328 1 93.06 94 PHE A N 1
ATOM 721 C CA . PHE A 1 94 ? 8.391 -23.969 -22.25 1 93.06 94 PHE A CA 1
ATOM 722 C C . PHE A 1 94 ? 6.891 -24.188 -22.391 1 93.06 94 PHE A C 1
ATOM 724 O O . PHE A 1 94 ? 6.461 -25.203 -22.953 1 93.06 94 PHE A O 1
ATOM 731 N N . ARG A 1 95 ? 6.082 -23.281 -21.906 1 95.06 95 ARG A N 1
ATOM 732 C CA . ARG A 1 95 ? 4.645 -23.531 -21.891 1 95.06 95 ARG A CA 1
ATOM 733 C C . ARG A 1 95 ? 3.857 -22.234 -22 1 95.06 95 ARG A C 1
ATOM 735 O O . ARG A 1 95 ? 4.438 -21.156 -21.984 1 95.06 95 ARG A O 1
ATOM 742 N N . GLY A 1 96 ? 2.641 -22.391 -22.281 1 96.31 96 GLY A N 1
ATOM 743 C CA . GLY A 1 96 ? 1.697 -21.281 -22.25 1 96.31 96 GLY A CA 1
ATOM 744 C C . GLY A 1 96 ? 1.688 -20.484 -23.531 1 96.31 96 GLY A C 1
ATOM 745 O O . GLY A 1 96 ? 1.124 -19.391 -23.578 1 96.31 96 GLY A O 1
ATOM 746 N N . GLY A 1 97 ? 2.377 -20.906 -24.516 1 97.25 97 GLY A N 1
ATOM 747 C CA . GLY A 1 97 ? 2.418 -20.203 -25.781 1 97.25 97 GLY A CA 1
ATOM 748 C C . GLY A 1 97 ? 2.01 -21.078 -26.969 1 97.25 97 GLY A C 1
ATOM 749 O O . GLY A 1 97 ? 1.488 -22.172 -26.766 1 97.25 97 GLY A O 1
ATOM 750 N N . THR A 1 98 ? 2.201 -20.516 -28.234 1 97.19 98 THR A N 1
ATOM 751 C CA . THR A 1 98 ? 1.753 -21.219 -29.422 1 97.19 98 THR A CA 1
ATOM 752 C C . THR A 1 98 ? 2.945 -21.672 -30.266 1 97.19 98 THR A C 1
ATOM 754 O O . THR A 1 98 ? 2.787 -22.453 -31.203 1 97.19 98 THR A O 1
ATOM 757 N N . THR A 1 99 ? 4.055 -21.203 -29.875 1 95.56 99 THR A N 1
ATOM 758 C CA . THR A 1 99 ? 5.246 -21.531 -30.641 1 95.56 99 THR A CA 1
ATOM 759 C C . THR A 1 99 ? 5.824 -22.875 -30.188 1 95.56 99 THR A C 1
ATOM 761 O O . THR A 1 99 ? 5.836 -23.188 -29 1 95.56 99 THR A O 1
ATOM 764 N N . VAL A 1 100 ? 6.441 -23.562 -31.188 1 94.31 100 VAL A N 1
ATOM 765 C CA . VAL A 1 100 ? 7.051 -24.859 -30.891 1 94.31 100 VAL A CA 1
ATOM 766 C C . VAL A 1 100 ? 8.109 -24.688 -29.812 1 94.31 100 VAL A C 1
ATOM 768 O O . VAL A 1 100 ? 8.945 -23.766 -29.875 1 94.31 100 VAL A O 1
ATOM 771 N N . GLY A 1 101 ? 8.047 -25.5 -28.828 1 93.88 101 GLY A N 1
ATOM 772 C CA . GLY A 1 101 ? 8.961 -25.406 -27.703 1 93.88 101 GLY A CA 1
ATOM 773 C C . GLY A 1 101 ? 8.375 -24.641 -26.516 1 93.88 101 GLY A C 1
ATOM 774 O O . GLY A 1 101 ? 8.891 -24.719 -25.406 1 93.88 101 GLY A O 1
ATOM 775 N N . ARG A 1 102 ? 7.293 -23.922 -26.766 1 95.94 102 ARG A N 1
ATOM 776 C CA . ARG A 1 102 ? 6.621 -23.172 -25.719 1 95.94 102 ARG A CA 1
ATOM 777 C C . ARG A 1 102 ? 5.133 -23.5 -25.672 1 95.94 102 ARG A C 1
ATOM 779 O O . ARG A 1 102 ? 4.348 -22.781 -25.062 1 95.94 102 ARG A O 1
ATOM 786 N N . ASN A 1 103 ? 4.699 -24.5 -26.391 1 97.31 103 ASN A N 1
ATOM 787 C CA . ASN A 1 103 ? 3.285 -24.781 -26.609 1 97.31 103 ASN A CA 1
ATOM 788 C C . ASN A 1 103 ? 2.875 -26.094 -25.922 1 97.31 103 ASN A C 1
ATOM 790 O O . ASN A 1 103 ? 2.092 -26.859 -26.484 1 97.31 103 ASN A O 1
ATOM 794 N N . LEU A 1 104 ? 3.396 -26.312 -24.781 1 97.25 104 LEU A N 1
ATOM 795 C CA . LEU A 1 104 ? 3.191 -27.578 -24.078 1 97.25 104 LEU A CA 1
ATOM 796 C C . LEU A 1 104 ? 1.704 -27.891 -23.938 1 97.25 104 LEU A C 1
ATOM 798 O O . LEU A 1 104 ? 1.266 -29 -24.25 1 97.25 104 LEU A O 1
ATOM 802 N N . GLU A 1 105 ? 0.898 -26.938 -23.5 1 97.44 105 GLU A N 1
ATOM 803 C CA . GLU A 1 105 ? -0.521 -27.188 -23.25 1 97.44 105 GLU A CA 1
ATOM 804 C C . GLU A 1 105 ? -1.239 -27.578 -24.531 1 97.44 105 GLU A C 1
ATOM 806 O O . GLU A 1 105 ? -2.123 -28.438 -24.516 1 97.44 105 GLU A O 1
ATOM 811 N N . LEU A 1 106 ? -0.863 -26.953 -25.609 1 96.69 106 LEU A N 1
ATOM 812 C CA . LEU A 1 106 ? -1.476 -27.297 -26.891 1 96.69 106 LEU A CA 1
ATOM 813 C C . LEU A 1 106 ? -1.135 -28.734 -27.281 1 96.69 106 LEU A C 1
ATOM 815 O O . LEU A 1 106 ? -1.989 -29.453 -27.781 1 96.69 106 LEU A O 1
ATOM 819 N N . GLU A 1 107 ? 0.086 -29.109 -27.047 1 97 107 GLU A N 1
ATOM 820 C CA . GLU A 1 107 ? 0.492 -30.484 -27.312 1 97 107 GLU A CA 1
ATOM 821 C C . GLU A 1 107 ? -0.243 -31.469 -26.391 1 97 107 GLU A C 1
ATOM 823 O O . GLU A 1 107 ? -0.636 -32.562 -26.812 1 97 107 GLU A O 1
ATOM 828 N N . LEU A 1 108 ? -0.401 -31.062 -25.188 1 97.12 108 LEU A N 1
ATOM 829 C CA . LEU A 1 108 ? -1.104 -31.906 -24.234 1 97.12 108 LEU A CA 1
ATOM 830 C C . LEU A 1 108 ? -2.551 -32.125 -24.656 1 97.12 108 LEU A C 1
ATOM 832 O O . LEU A 1 108 ? -3.047 -33.25 -24.609 1 97.12 108 LEU A O 1
ATOM 836 N N . VAL A 1 109 ? -3.213 -31.094 -25.031 1 96 109 VAL A N 1
ATOM 837 C CA . VAL A 1 109 ? -4.605 -31.188 -25.453 1 96 109 VAL A CA 1
ATOM 838 C C . VAL A 1 109 ? -4.715 -32.094 -26.688 1 96 109 VAL A C 1
ATOM 840 O O . VAL A 1 109 ? -5.656 -32.906 -26.797 1 96 109 VAL A O 1
ATOM 843 N N . LYS A 1 110 ? -3.781 -31.984 -27.547 1 96.12 110 LYS A N 1
ATOM 844 C CA . LYS A 1 110 ? -3.766 -32.781 -28.781 1 96.12 110 LYS A CA 1
ATOM 845 C C . LYS A 1 110 ? -3.535 -34.25 -28.469 1 96.12 110 LYS A C 1
ATOM 847 O O . LYS A 1 110 ? -4.23 -35.125 -28.984 1 96.12 110 LYS A O 1
ATOM 852 N N . LEU A 1 111 ? -2.59 -34.594 -27.625 1 97.25 111 LEU A N 1
ATOM 853 C CA . LEU A 1 111 ? -2.143 -35.938 -27.375 1 97.25 111 LEU A CA 1
ATOM 854 C C . LEU A 1 111 ? -2.967 -36.594 -26.281 1 97.25 111 LEU A C 1
ATOM 856 O O . LEU A 1 111 ? -3.139 -37.844 -26.281 1 97.25 111 LEU A O 1
ATOM 860 N N . PHE A 1 112 ? -3.436 -35.906 -25.359 1 96.75 112 PHE A N 1
ATOM 861 C CA . PHE A 1 112 ? -4.156 -36.406 -24.188 1 96.75 112 PHE A CA 1
ATOM 862 C C . PHE A 1 112 ? -5.449 -35.625 -23.984 1 96.75 112 PHE A C 1
ATOM 864 O O . PHE A 1 112 ? -5.645 -35 -22.938 1 96.75 112 PHE A O 1
ATOM 871 N N . PRO A 1 113 ? -6.324 -35.875 -25.031 1 90.81 113 PRO A N 1
ATOM 872 C CA . PRO A 1 113 ? -7.598 -35.156 -24.906 1 90.81 113 PRO A CA 1
ATOM 873 C C . PRO A 1 113 ? -8.445 -35.688 -23.75 1 90.81 113 PRO A C 1
ATOM 875 O O . PRO A 1 113 ? -8.453 -36.875 -23.469 1 90.81 113 PRO A O 1
ATOM 878 N N . GLY A 1 114 ? -8.836 -34.875 -22.828 1 91.44 114 GLY A N 1
ATOM 879 C CA . GLY A 1 114 ? -9.742 -35.25 -21.734 1 91.44 114 GLY A CA 1
ATOM 880 C C . GLY A 1 114 ? -9.031 -35.438 -20.406 1 91.44 114 GLY A C 1
ATOM 881 O O . GLY A 1 114 ? -9.68 -35.719 -19.391 1 91.44 114 GLY A O 1
ATOM 882 N N . VAL A 1 115 ? -7.754 -35.531 -20.469 1 96.81 115 VAL A N 1
ATOM 883 C CA . VAL A 1 115 ? -6.965 -35.688 -19.266 1 96.81 115 VAL A CA 1
ATOM 884 C C . VAL A 1 115 ? -6.984 -34.406 -18.469 1 96.81 115 VAL A C 1
ATOM 886 O O . VAL A 1 115 ? -7.094 -33.312 -19.047 1 96.81 115 VAL A O 1
ATOM 889 N N . ALA A 1 116 ? -6.953 -34.531 -17.141 1 97.44 116 ALA A N 1
ATOM 890 C CA . ALA A 1 116 ? -6.895 -33.344 -16.281 1 97.44 116 ALA A CA 1
ATOM 891 C C . ALA A 1 116 ? -5.465 -32.812 -16.188 1 97.44 116 ALA A C 1
ATOM 893 O O . ALA A 1 116 ? -4.508 -33.594 -16.172 1 97.44 116 ALA A O 1
ATOM 894 N N . TYR A 1 117 ? -5.34 -31.484 -16.141 1 98.25 117 TYR A N 1
ATOM 895 C CA . TYR A 1 117 ? -4.02 -30.875 -16.062 1 98.25 117 TYR A CA 1
ATOM 896 C C . TYR A 1 117 ? -3.898 -30 -14.812 1 98.25 117 TYR A C 1
ATOM 898 O O . TYR A 1 117 ? -4.773 -29.172 -14.531 1 98.25 117 TYR A O 1
ATOM 906 N N . PHE A 1 118 ? -2.857 -30.203 -14.031 1 98.25 118 PHE A N 1
ATOM 907 C CA . PHE A 1 118 ? -2.373 -29.203 -13.078 1 98.25 118 PHE A CA 1
ATOM 908 C C . PHE A 1 118 ? -1.151 -28.484 -13.625 1 98.25 118 PHE A C 1
ATOM 910 O O . PHE A 1 118 ? -0.148 -29.109 -13.969 1 98.25 118 PHE A O 1
ATOM 917 N N . ILE A 1 119 ? -1.25 -27.188 -13.734 1 98.12 119 ILE A N 1
ATOM 918 C CA . ILE A 1 119 ? -0.181 -26.406 -14.352 1 98.12 119 ILE A CA 1
ATOM 919 C C . ILE A 1 119 ? 0.346 -25.391 -13.352 1 98.12 119 ILE A C 1
ATOM 921 O O . ILE A 1 119 ? -0.427 -24.609 -12.773 1 98.12 119 ILE A O 1
ATOM 925 N N . GLU A 1 120 ? 1.629 -25.328 -13.188 1 97.19 120 GLU A N 1
ATOM 926 C CA . GLU A 1 120 ? 2.242 -24.391 -12.258 1 97.19 120 GLU A CA 1
ATOM 927 C C . GLU A 1 120 ? 2.154 -22.953 -12.789 1 97.19 120 GLU A C 1
ATOM 929 O O . GLU A 1 120 ? 2.061 -22.734 -14 1 97.19 120 GLU A O 1
ATOM 934 N N . LYS A 1 121 ? 2.156 -22.016 -11.898 1 97.5 121 LYS A N 1
ATOM 935 C CA . LYS A 1 121 ? 2.17 -20.609 -12.242 1 97.5 121 LYS A CA 1
ATOM 936 C C . LYS A 1 121 ? 3.57 -20.141 -12.641 1 97.5 121 LYS A C 1
ATOM 938 O O . LYS A 1 121 ? 4.566 -20.75 -12.242 1 97.5 121 LYS A O 1
ATOM 943 N N . PRO A 1 122 ? 3.76 -19.047 -13.336 1 97.19 122 PRO A N 1
ATOM 944 C CA . PRO A 1 122 ? 2.684 -18.422 -14.109 1 97.19 122 PRO A CA 1
ATOM 945 C C . PRO A 1 122 ? 2.285 -19.219 -15.336 1 97.19 122 PRO A C 1
ATOM 947 O O . PRO A 1 122 ? 2.973 -20.188 -15.703 1 97.19 122 PRO A O 1
ATOM 950 N N . VAL A 1 123 ? 1.218 -18.875 -16.031 1 97.88 123 VAL A N 1
ATOM 951 C CA . VAL A 1 123 ? 0.691 -19.688 -17.125 1 97.88 123 VAL A CA 1
ATOM 952 C C . VAL A 1 123 ? 1.636 -19.625 -18.328 1 97.88 123 VAL A C 1
ATOM 954 O O . VAL A 1 123 ? 1.604 -20.5 -19.188 1 97.88 123 VAL A O 1
ATOM 957 N N . SER A 1 124 ? 2.455 -18.578 -18.312 1 97 124 SER A N 1
ATOM 958 C CA . SER A 1 124 ? 3.322 -18.375 -19.469 1 97 124 SER A CA 1
ATOM 959 C C . SER A 1 124 ? 4.5 -17.469 -19.125 1 97 124 SER A C 1
ATOM 961 O O . SER A 1 124 ? 4.566 -16.922 -18.031 1 97 124 SER A O 1
ATOM 963 N N . ALA A 1 125 ? 5.504 -17.453 -19.906 1 95.88 125 ALA A N 1
ATOM 964 C CA . ALA A 1 125 ? 6.562 -16.438 -19.922 1 95.88 125 ALA A CA 1
ATOM 965 C C . ALA A 1 125 ? 6.711 -15.812 -21.297 1 95.88 125 ALA A C 1
ATOM 967 O O . ALA A 1 125 ? 7.828 -15.539 -21.75 1 95.88 125 ALA A O 1
ATOM 968 N N . GLY A 1 126 ? 5.602 -15.711 -22 1 94.69 126 GLY A N 1
ATOM 969 C CA . GLY A 1 126 ? 5.582 -15.156 -23.344 1 94.69 126 GLY A CA 1
ATOM 970 C C . GLY A 1 126 ? 4.496 -14.117 -23.547 1 94.69 126 GLY A C 1
ATOM 971 O O . GLY A 1 126 ? 3.971 -13.562 -22.562 1 94.69 126 GLY A O 1
ATOM 972 N N . PRO A 1 127 ? 4.156 -13.836 -24.781 1 96.19 127 PRO A N 1
ATOM 973 C CA . PRO A 1 127 ? 3.16 -12.797 -25.062 1 96.19 127 PRO A CA 1
ATOM 974 C C . PRO A 1 127 ? 1.773 -13.164 -24.531 1 96.19 127 PRO A C 1
ATOM 976 O O . PRO A 1 127 ? 1.362 -14.32 -24.609 1 96.19 127 PRO A O 1
ATOM 979 N N . VAL A 1 128 ? 1.114 -12.172 -24.094 1 98.12 128 VAL A N 1
ATOM 980 C CA . VAL A 1 128 ? -0.196 -12.352 -23.469 1 98.12 128 VAL A CA 1
ATOM 981 C C . VAL A 1 128 ? -1.175 -12.93 -24.484 1 98.12 128 VAL A C 1
ATOM 983 O O . VAL A 1 128 ? -2.004 -13.781 -24.156 1 98.12 128 VAL A O 1
ATOM 986 N N . ASN A 1 129 ? -1.122 -12.469 -25.703 1 98.31 129 ASN A N 1
ATOM 987 C CA . ASN A 1 129 ? -2.051 -12.938 -26.734 1 98.31 129 ASN A CA 1
ATOM 988 C C . ASN A 1 129 ? -1.909 -14.438 -26.969 1 98.31 129 ASN A C 1
ATOM 990 O O . ASN A 1 129 ? -2.898 -15.125 -27.234 1 98.31 129 ASN A O 1
ATOM 994 N N . GLU A 1 130 ? -0.716 -14.969 -26.922 1 98.19 130 GLU A N 1
ATOM 995 C CA . GLU A 1 130 ? -0.509 -16.406 -27.062 1 98.19 130 GLU A CA 1
ATOM 996 C C . GLU A 1 130 ? -1.1 -17.172 -25.875 1 98.19 130 GLU A C 1
ATOM 998 O O . GLU A 1 130 ? -1.693 -18.234 -26.047 1 98.19 130 GLU A O 1
ATOM 1003 N N . ALA A 1 131 ? -0.886 -16.609 -24.672 1 98.38 131 ALA A N 1
ATOM 1004 C CA . ALA A 1 131 ? -1.473 -17.234 -23.484 1 98.38 131 ALA A CA 1
ATOM 1005 C C . ALA A 1 131 ? -2.988 -17.328 -23.609 1 98.38 131 ALA A C 1
ATOM 1007 O O . ALA A 1 131 ? -3.584 -18.328 -23.203 1 98.38 131 ALA A O 1
ATOM 1008 N N . TRP A 1 132 ? -3.615 -16.344 -24.203 1 98.44 132 TRP A N 1
ATOM 1009 C CA . TRP A 1 132 ? -5.062 -16.344 -24.375 1 98.44 132 TRP A CA 1
ATOM 1010 C C . TRP A 1 132 ? -5.473 -17.391 -25.406 1 98.44 132 TRP A C 1
ATOM 1012 O O . TRP A 1 132 ? -6.523 -18.031 -25.281 1 98.44 132 TRP A O 1
ATOM 1022 N N . GLN A 1 133 ? -4.688 -17.562 -26.453 1 98.12 133 GLN A N 1
ATOM 1023 C CA . GLN A 1 133 ? -4.977 -18.609 -27.422 1 98.12 133 GLN A CA 1
ATOM 1024 C C . GLN A 1 133 ? -4.949 -19.984 -26.766 1 98.12 133 GLN A C 1
ATOM 1026 O O . GLN A 1 133 ? -5.844 -20.797 -27 1 98.12 133 GLN A O 1
ATOM 1031 N N . VAL A 1 134 ? -3.949 -20.203 -26.016 1 98 134 VAL A N 1
ATOM 1032 C CA . VAL A 1 134 ? -3.844 -21.453 -25.281 1 98 134 VAL A CA 1
ATOM 1033 C C . VAL A 1 134 ? -5.062 -21.625 -24.375 1 98 134 VAL A C 1
ATOM 1035 O O . VAL A 1 134 ? -5.652 -22.703 -24.312 1 98 134 VAL A O 1
ATOM 1038 N N . THR A 1 135 ? -5.438 -20.594 -23.672 1 98 135 THR A N 1
ATOM 1039 C CA . THR A 1 135 ? -6.59 -20.594 -22.781 1 98 135 THR A CA 1
ATOM 1040 C C . THR A 1 135 ? -7.852 -21.016 -23.531 1 98 135 THR A C 1
ATOM 1042 O O . THR A 1 135 ? -8.594 -21.891 -23.062 1 98 135 THR A O 1
ATOM 1045 N N . GLN A 1 136 ? -8.055 -20.422 -24.656 1 97.44 136 GLN A N 1
ATOM 1046 C CA . GLN A 1 136 ? -9.25 -20.703 -25.438 1 97.44 136 GLN A CA 1
ATOM 1047 C C . GLN A 1 136 ? -9.281 -22.172 -25.891 1 97.44 136 GLN A C 1
ATOM 1049 O O . GLN A 1 136 ? -10.336 -22.797 -25.875 1 97.44 136 GLN A O 1
ATOM 1054 N N . ASP A 1 137 ? -8.18 -22.688 -26.281 1 96.25 137 ASP A N 1
ATOM 1055 C CA . ASP A 1 137 ? -8.102 -24.094 -26.688 1 96.25 137 ASP A CA 1
ATOM 1056 C C . ASP A 1 137 ? -8.438 -25.031 -25.531 1 96.25 137 ASP A C 1
ATOM 1058 O O . ASP A 1 137 ? -9.133 -26.031 -25.703 1 96.25 137 ASP A O 1
ATOM 1062 N N . LEU A 1 138 ? -7.906 -24.688 -24.375 1 96.62 138 LEU A N 1
ATOM 1063 C CA . LEU A 1 138 ? -8.18 -25.5 -23.188 1 96.62 138 LEU A CA 1
ATOM 1064 C C . LEU A 1 138 ? -9.664 -25.453 -22.828 1 96.62 138 LEU A C 1
ATOM 1066 O O . LEU A 1 138 ? -10.258 -26.484 -22.5 1 96.62 138 LEU A O 1
ATOM 1070 N N . ILE A 1 139 ? -10.242 -24.25 -22.875 1 95.81 139 ILE A N 1
ATOM 1071 C CA . ILE A 1 139 ? -11.664 -24.094 -22.578 1 95.81 139 ILE A CA 1
ATOM 1072 C C . ILE A 1 139 ? -12.492 -24.906 -23.562 1 95.81 139 ILE A C 1
ATOM 1074 O O . ILE A 1 139 ? -13.398 -25.641 -23.172 1 95.81 139 ILE A O 1
ATOM 1078 N N . LYS A 1 140 ? -12.203 -24.781 -24.844 1 96.12 140 LYS A N 1
ATOM 1079 C CA . LYS A 1 140 ? -12.93 -25.484 -25.906 1 96.12 140 LYS A CA 1
ATOM 1080 C C . LYS A 1 140 ? -12.875 -27 -25.703 1 96.12 140 LYS A C 1
ATOM 1082 O O . LYS A 1 140 ? -13.859 -27.703 -25.922 1 96.12 140 LYS A O 1
ATOM 1087 N N . ASN A 1 141 ? -11.75 -27.469 -25.344 1 95.38 141 ASN A N 1
ATOM 1088 C CA . ASN A 1 141 ? -11.57 -28.906 -25.172 1 95.38 141 ASN A CA 1
ATOM 1089 C C . ASN A 1 141 ? -12.297 -29.422 -23.922 1 95.38 141 ASN A C 1
ATOM 1091 O O . ASN A 1 141 ? -12.664 -30.594 -23.859 1 95.38 141 ASN A O 1
ATOM 1095 N N . GLY A 1 142 ? -12.406 -28.531 -22.859 1 92.25 142 GLY A N 1
ATOM 1096 C CA . GLY A 1 142 ? -13.188 -28.875 -21.688 1 92.25 142 GLY A CA 1
ATOM 1097 C C . GLY A 1 142 ? -12.398 -29.641 -20.641 1 92.25 142 GLY A C 1
ATOM 1098 O O . GLY A 1 142 ? -12.977 -30.266 -19.75 1 92.25 142 GLY A O 1
ATOM 1099 N N . ASN A 1 143 ? -11.109 -29.641 -20.688 1 88 143 ASN A N 1
ATOM 1100 C CA . ASN A 1 143 ? -10.281 -30.312 -19.688 1 88 143 ASN A CA 1
ATOM 1101 C C . ASN A 1 143 ? -10.406 -29.656 -18.328 1 88 143 ASN A C 1
ATOM 1103 O O . ASN A 1 143 ? -10.648 -28.453 -18.234 1 88 143 ASN A O 1
ATOM 1107 N N . VAL A 1 144 ? -10.383 -30.516 -17.25 1 93.56 144 VAL A N 1
ATOM 1108 C CA . VAL A 1 144 ? -10.172 -30 -15.914 1 93.56 144 VAL A CA 1
ATOM 1109 C C . VAL A 1 144 ? -8.75 -29.453 -15.797 1 93.56 144 VAL A C 1
ATOM 1111 O O . VAL A 1 144 ? -7.777 -30.188 -15.938 1 93.56 144 VAL A O 1
ATOM 1114 N N . VAL A 1 145 ? -8.625 -28.125 -15.656 1 97.12 145 VAL A N 1
ATOM 1115 C CA . VAL A 1 145 ? -7.305 -27.516 -15.562 1 97.12 145 VAL A CA 1
ATOM 1116 C C . VAL A 1 145 ? -7.227 -26.656 -14.305 1 97.12 145 VAL A C 1
ATOM 1118 O O . VAL A 1 145 ? -8.102 -25.812 -14.062 1 97.12 145 VAL A O 1
ATOM 1121 N N . SER A 1 146 ? -6.254 -26.891 -13.469 1 97.75 146 SER A N 1
ATOM 1122 C CA . SER A 1 146 ? -5.953 -26.078 -12.297 1 97.75 146 SER A CA 1
ATOM 1123 C C . SER A 1 146 ? -4.57 -25.453 -12.398 1 97.75 146 SER A C 1
ATOM 1125 O O . SER A 1 146 ? -3.627 -26.078 -12.875 1 97.75 146 SER A O 1
ATOM 1127 N N . VAL A 1 147 ? -4.461 -24.188 -12.031 1 98.38 147 VAL A N 1
ATOM 1128 C CA . VAL A 1 147 ? -3.182 -23.484 -12.047 1 98.38 147 VAL A CA 1
ATOM 1129 C C . VAL A 1 147 ? -2.684 -23.297 -10.617 1 98.38 147 VAL A C 1
ATOM 1131 O O . VAL A 1 147 ? -3.475 -23.047 -9.703 1 98.38 147 VAL A O 1
ATOM 1134 N N . GLY A 1 148 ? -1.397 -23.344 -10.438 1 97.75 148 GLY A N 1
ATOM 1135 C CA . GLY A 1 148 ? -0.749 -23.406 -9.133 1 97.75 148 GLY A CA 1
ATOM 1136 C C . GLY A 1 148 ? -0.718 -22.062 -8.414 1 97.75 148 GLY A C 1
ATOM 1137 O O . GLY A 1 148 ? 0.345 -21.609 -7.992 1 97.75 148 GLY A O 1
ATOM 1138 N N . TYR A 1 149 ? -1.854 -21.438 -8.18 1 98.12 149 TYR A N 1
ATOM 1139 C CA . TYR A 1 149 ? -1.972 -20.281 -7.305 1 98.12 149 TYR A CA 1
ATOM 1140 C C . TYR A 1 149 ? -2.418 -20.688 -5.906 1 98.12 149 TYR A C 1
ATOM 1142 O O . TYR A 1 149 ? -3.52 -20.344 -5.473 1 98.12 149 TYR A O 1
ATOM 1150 N N . MET A 1 150 ? -1.492 -21.25 -5.145 1 97.31 150 MET A N 1
ATOM 1151 C CA . MET A 1 150 ? -1.741 -21.969 -3.902 1 97.31 150 MET A CA 1
ATOM 1152 C C . MET A 1 150 ? -2.301 -21.031 -2.834 1 97.31 150 MET A C 1
ATOM 1154 O O . MET A 1 150 ? -3.049 -21.469 -1.956 1 97.31 150 MET A O 1
ATOM 1158 N N . LEU A 1 151 ? -2.074 -19.719 -2.932 1 98.06 151 LEU A N 1
ATOM 1159 C CA . LEU A 1 151 ? -2.465 -18.812 -1.855 1 98.06 151 LEU A CA 1
ATOM 1160 C C . LEU A 1 151 ? -3.982 -18.656 -1.791 1 98.06 151 LEU A C 1
ATOM 1162 O O . LEU A 1 151 ? -4.535 -18.328 -0.74 1 98.06 151 LEU A O 1
ATOM 1166 N N . ARG A 1 152 ? -4.668 -18.859 -2.945 1 98.44 152 ARG A N 1
ATOM 1167 C CA . ARG A 1 152 ? -6.129 -18.844 -2.914 1 98.44 152 ARG A CA 1
ATOM 1168 C C . ARG A 1 152 ? -6.672 -19.906 -1.974 1 98.44 152 ARG A C 1
ATOM 1170 O O . ARG A 1 152 ? -7.793 -19.797 -1.473 1 98.44 152 ARG A O 1
ATOM 1177 N N . TYR A 1 153 ? -5.883 -20.938 -1.715 1 97.25 153 TYR A N 1
ATOM 1178 C CA . TYR A 1 153 ? -6.355 -22.109 -0.979 1 97.25 153 TYR A CA 1
ATOM 1179 C C . TYR A 1 153 ? -5.961 -22.031 0.49 1 97.25 153 TYR A C 1
ATOM 1181 O O . TYR A 1 153 ? -6.258 -22.922 1.274 1 97.25 153 TYR A O 1
ATOM 1189 N N . LEU A 1 154 ? -5.293 -20.969 0.885 1 97.88 154 LEU A N 1
ATOM 1190 C CA . LEU A 1 154 ? -5.027 -20.719 2.299 1 97.88 154 LEU A CA 1
ATOM 1191 C C . LEU A 1 154 ? -6.332 -20.594 3.082 1 97.88 154 LEU A C 1
ATOM 1193 O O . LEU A 1 154 ? -7.277 -19.953 2.631 1 97.88 154 LEU A O 1
ATOM 1197 N N . ARG A 1 155 ? -6.375 -21.188 4.246 1 97.88 155 ARG A N 1
ATOM 1198 C CA . ARG A 1 155 ? -7.566 -21.109 5.086 1 97.88 155 ARG A CA 1
ATOM 1199 C C . ARG A 1 155 ? -7.863 -19.656 5.465 1 97.88 155 ARG A C 1
ATOM 1201 O O . ARG A 1 155 ? -9.031 -19.266 5.555 1 97.88 155 ARG A O 1
ATOM 1208 N N . CYS A 1 156 ? -6.844 -18.828 5.77 1 98.69 156 CYS A N 1
ATOM 1209 C CA . CYS A 1 156 ? -7.035 -17.406 6.043 1 98.69 156 CYS A CA 1
ATOM 1210 C C . CYS A 1 156 ? -7.73 -16.719 4.879 1 98.69 156 CYS A C 1
ATOM 1212 O O . CYS A 1 156 ? -8.641 -15.914 5.082 1 98.69 156 CYS A O 1
ATOM 1214 N N . VAL A 1 157 ? -7.312 -17.047 3.654 1 98.75 157 VAL A N 1
ATOM 1215 C CA . VAL A 1 157 ? -7.875 -16.422 2.457 1 98.75 157 VAL A CA 1
ATOM 1216 C C . VAL A 1 157 ? -9.328 -16.859 2.289 1 98.75 157 VAL A C 1
ATOM 1218 O O . VAL A 1 157 ? -10.203 -16.031 2.004 1 98.75 157 VAL A O 1
ATOM 1221 N N . GLN A 1 158 ? -9.578 -18.141 2.475 1 98.19 158 GLN A N 1
ATOM 1222 C CA . GLN A 1 158 ? -10.945 -18.641 2.359 1 98.19 158 GLN A CA 1
ATOM 1223 C C . GLN A 1 158 ? -11.836 -18.062 3.459 1 98.19 158 GLN A C 1
ATOM 1225 O O . GLN A 1 158 ? -13.023 -17.828 3.24 1 98.19 158 GLN A O 1
ATOM 1230 N N . LYS A 1 159 ? -11.273 -17.844 4.637 1 98.69 159 LYS A N 1
ATOM 1231 C CA . LYS A 1 159 ? -12.023 -17.188 5.699 1 98.69 159 LYS A CA 1
ATOM 1232 C C . LYS A 1 159 ? -12.398 -15.758 5.297 1 98.69 159 LYS A C 1
ATOM 1234 O O . LYS A 1 159 ? -13.508 -15.305 5.578 1 98.69 159 LYS A O 1
ATOM 1239 N N . MET A 1 160 ? -11.484 -15.023 4.707 1 98.88 160 MET A N 1
ATOM 1240 C CA . MET A 1 160 ? -11.789 -13.695 4.184 1 98.88 160 MET A CA 1
ATOM 1241 C C . MET A 1 160 ? -12.961 -13.758 3.209 1 98.88 160 MET A C 1
ATOM 1243 O O . MET A 1 160 ? -13.898 -12.953 3.303 1 98.88 160 MET A O 1
ATOM 1247 N N . LYS A 1 161 ? -12.891 -14.719 2.258 1 98.75 161 LYS A N 1
ATOM 1248 C CA . LYS A 1 161 ? -13.977 -14.898 1.297 1 98.75 161 LYS A CA 1
ATOM 1249 C C . LYS A 1 161 ? -15.305 -15.172 2.006 1 98.75 161 LYS A C 1
ATOM 1251 O O . LYS A 1 161 ? -16.344 -14.648 1.615 1 98.75 161 LYS A O 1
ATOM 1256 N N . GLN A 1 162 ? -15.242 -16 2.996 1 98.75 162 GLN A N 1
ATOM 1257 C CA . GLN A 1 162 ? -16.422 -16.344 3.771 1 98.75 162 GLN A CA 1
ATOM 1258 C C . GLN A 1 162 ? -17.016 -15.109 4.441 1 98.75 162 GLN A C 1
ATOM 1260 O O . GLN A 1 162 ? -18.234 -14.914 4.426 1 98.75 162 GLN A O 1
ATOM 1265 N N . ILE A 1 163 ? -16.203 -14.281 5.047 1 98.75 163 ILE A N 1
ATOM 1266 C CA . ILE A 1 163 ? -16.641 -13.062 5.711 1 98.75 163 ILE A CA 1
ATOM 1267 C C . ILE A 1 163 ? -17.344 -12.148 4.703 1 98.75 163 ILE A C 1
ATOM 1269 O O . ILE A 1 163 ? -18.422 -11.617 4.973 1 98.75 163 ILE A O 1
ATOM 1273 N N . ILE A 1 164 ? -16.781 -11.969 3.553 1 98.81 164 ILE A N 1
ATOM 1274 C CA . ILE A 1 164 ? -17.344 -11.109 2.514 1 98.81 164 ILE A CA 1
ATOM 1275 C C . ILE A 1 164 ? -18.703 -11.656 2.074 1 98.81 164 ILE A C 1
ATOM 1277 O O . ILE A 1 164 ? -19.672 -10.906 1.959 1 98.81 164 ILE A O 1
ATOM 1281 N N . HIS A 1 165 ? -18.766 -12.969 1.874 1 98.5 165 HIS A N 1
ATOM 1282 C CA . HIS A 1 165 ? -20 -13.617 1.432 1 98.5 165 HIS A CA 1
ATOM 1283 C C . HIS A 1 165 ? -21.078 -13.523 2.498 1 98.5 165 HIS A C 1
ATOM 1285 O O . HIS A 1 165 ? -22.203 -13.094 2.211 1 98.5 165 HIS A O 1
ATOM 1291 N N . ASP A 1 166 ? -20.703 -13.906 3.682 1 98.56 166 ASP A N 1
ATOM 1292 C CA . ASP A 1 166 ? -21.672 -13.992 4.77 1 98.56 166 ASP A CA 1
ATOM 1293 C C . ASP A 1 166 ? -22.266 -12.617 5.094 1 98.56 166 ASP A C 1
ATOM 1295 O O . ASP A 1 166 ? -23.391 -12.523 5.582 1 98.56 166 ASP A O 1
ATOM 1299 N N . ASN A 1 167 ? -21.562 -11.562 4.828 1 98 167 ASN A N 1
ATOM 1300 C CA . ASN A 1 167 ? -22.016 -10.219 5.184 1 98 167 ASN A CA 1
ATOM 1301 C C . ASN A 1 167 ? -22.422 -9.422 3.951 1 98 167 ASN A C 1
ATOM 1303 O O . ASN A 1 167 ? -22.672 -8.219 4.039 1 98 167 ASN A O 1
ATOM 1307 N N . ASN A 1 168 ? -22.469 -10.055 2.748 1 97.81 168 ASN A N 1
ATOM 1308 C CA . ASN A 1 168 ? -22.875 -9.453 1.485 1 97.81 168 ASN A CA 1
ATOM 1309 C C . ASN A 1 168 ? -22.109 -8.164 1.205 1 97.81 168 ASN A C 1
ATOM 1311 O O . ASN A 1 168 ? -22.703 -7.121 0.938 1 97.81 168 ASN A O 1
ATOM 1315 N N . LEU A 1 169 ? -20.844 -8.25 1.315 1 98.31 169 LEU A N 1
ATOM 1316 C CA . LEU A 1 169 ? -19.969 -7.078 1.198 1 98.31 169 LEU A CA 1
ATOM 1317 C C . LEU A 1 169 ? -19.516 -6.887 -0.242 1 98.31 169 LEU A C 1
ATOM 1319 O O . LEU A 1 169 ? -19.359 -7.859 -0.984 1 98.31 169 LEU A O 1
ATOM 1323 N N . SER A 1 170 ? -19.281 -5.637 -0.637 1 98.44 170 SER A N 1
ATOM 1324 C CA . SER A 1 170 ? -18.578 -5.258 -1.854 1 98.44 170 SER A CA 1
ATOM 1325 C C . SER A 1 170 ? -17.156 -4.797 -1.546 1 98.44 170 SER A C 1
ATOM 1327 O O . SER A 1 170 ? -16.953 -3.953 -0.673 1 98.44 170 SER A O 1
ATOM 1329 N N . VAL A 1 171 ? -16.234 -5.359 -2.266 1 98.88 171 VAL A N 1
ATOM 1330 C CA . VAL A 1 171 ? -14.836 -4.953 -2.068 1 98.88 171 VAL A CA 1
ATOM 1331 C C . VAL A 1 171 ? -14.633 -3.537 -2.598 1 98.88 171 VAL A C 1
ATOM 1333 O O . VAL A 1 171 ? -14.992 -3.236 -3.74 1 98.88 171 VAL A O 1
ATOM 1336 N N . MET A 1 172 ? -14.07 -2.66 -1.734 1 98.88 172 MET A N 1
ATOM 1337 C CA . MET A 1 172 ? -13.805 -1.275 -2.111 1 98.88 172 MET A CA 1
ATOM 1338 C C . MET A 1 172 ? -12.391 -1.129 -2.674 1 98.88 172 MET A C 1
ATOM 1340 O O . MET A 1 172 ? -12.172 -0.381 -3.629 1 98.88 172 MET A O 1
ATOM 1344 N N . ALA A 1 173 ? -11.484 -1.841 -2.053 1 98.94 173 ALA A N 1
ATOM 1345 C CA . ALA A 1 173 ? -10.086 -1.681 -2.438 1 98.94 173 ALA A CA 1
ATOM 1346 C C . ALA A 1 173 ? -9.25 -2.879 -1.988 1 98.94 173 ALA A C 1
ATOM 1348 O O . ALA A 1 173 ? -9.602 -3.557 -1.019 1 98.94 173 ALA A O 1
ATOM 1349 N N . THR A 1 174 ? -8.227 -3.176 -2.705 1 98.94 174 THR A N 1
ATOM 1350 C CA . THR A 1 174 ? -7.152 -4.07 -2.299 1 98.94 174 THR A CA 1
ATOM 1351 C C . THR A 1 174 ? -5.812 -3.342 -2.307 1 98.94 174 THR A C 1
ATOM 1353 O O . THR A 1 174 ? -5.594 -2.443 -3.121 1 98.94 174 THR A O 1
ATOM 1356 N N . ASN A 1 175 ? -4.961 -3.615 -1.363 1 98.88 175 ASN A N 1
ATOM 1357 C CA . ASN A 1 175 ? -3.568 -3.18 -1.327 1 98.88 175 ASN A CA 1
ATOM 1358 C C . ASN A 1 175 ? -2.623 -4.348 -1.057 1 98.88 175 ASN A C 1
ATOM 1360 O O . ASN A 1 175 ? -2.621 -4.91 0.039 1 98.88 175 ASN A O 1
ATOM 1364 N N . ALA A 1 176 ? -1.836 -4.672 -2.057 1 98.81 176 ALA A N 1
ATOM 1365 C CA . ALA A 1 176 ? -0.93 -5.812 -1.964 1 98.81 176 ALA A CA 1
ATOM 1366 C C . ALA A 1 176 ? 0.525 -5.359 -1.931 1 98.81 176 ALA A C 1
ATOM 1368 O O . ALA A 1 176 ? 0.904 -4.418 -2.631 1 98.81 176 ALA A O 1
ATOM 1369 N N . ARG A 1 177 ? 1.308 -6.004 -1.088 1 98 177 ARG A N 1
ATOM 1370 C CA . ARG A 1 177 ? 2.738 -5.742 -0.963 1 98 177 ARG A CA 1
ATOM 1371 C C . ARG A 1 177 ? 3.533 -7.043 -0.977 1 98 177 ARG A C 1
ATOM 1373 O O . ARG A 1 177 ? 3.156 -8.016 -0.32 1 98 177 ARG A O 1
ATOM 1380 N N . TYR A 1 178 ? 4.539 -7.105 -1.727 1 98.44 178 TYR A N 1
ATOM 1381 C CA . TYR A 1 178 ? 5.461 -8.234 -1.819 1 98.44 178 TYR A CA 1
ATOM 1382 C C . TYR A 1 178 ? 6.906 -7.758 -1.763 1 98.44 178 TYR A C 1
ATOM 1384 O O . TYR A 1 178 ? 7.469 -7.336 -2.777 1 98.44 178 TYR A O 1
ATOM 1392 N N . SER A 1 179 ? 7.559 -7.871 -0.599 1 98.12 179 SER A N 1
ATOM 1393 C CA . SER A 1 179 ? 8.961 -7.516 -0.431 1 98.12 179 SER A CA 1
ATOM 1394 C C . SER A 1 179 ? 9.852 -8.758 -0.444 1 98.12 179 SER A C 1
ATOM 1396 O O . SER A 1 179 ? 9.758 -9.602 0.445 1 98.12 179 SER A O 1
ATOM 1398 N N . ALA A 1 180 ? 10.727 -8.828 -1.34 1 97.44 180 ALA A N 1
ATOM 1399 C CA . ALA A 1 180 ? 11.562 -10.016 -1.533 1 97.44 180 ALA A CA 1
ATOM 1400 C C . ALA A 1 180 ? 12.844 -9.914 -0.713 1 97.44 180 ALA A C 1
ATOM 1402 O O . ALA A 1 180 ? 13.453 -8.844 -0.62 1 97.44 180 ALA A O 1
ATOM 1403 N N . ALA A 1 181 ? 13.227 -11.008 -0.051 1 95.81 181 ALA A N 1
ATOM 1404 C CA . ALA A 1 181 ? 14.586 -11.18 0.454 1 95.81 181 ALA A CA 1
ATOM 1405 C C . ALA A 1 181 ? 15.555 -11.531 -0.676 1 95.81 181 ALA A C 1
ATOM 1407 O O . ALA A 1 181 ? 15.875 -12.703 -0.882 1 95.81 181 ALA A O 1
ATOM 1408 N N . TYR A 1 182 ? 16.062 -10.562 -1.317 1 96.25 182 TYR A N 1
ATOM 1409 C CA . TYR A 1 182 ? 16.672 -10.742 -2.629 1 96.25 182 TYR A CA 1
ATOM 1410 C C . TYR A 1 182 ? 18.062 -11.359 -2.502 1 96.25 182 TYR A C 1
ATOM 1412 O O . TYR A 1 182 ? 18.594 -11.914 -3.469 1 96.25 182 TYR A O 1
ATOM 1420 N N . GLU A 1 183 ? 18.656 -11.234 -1.317 1 93.25 183 GLU A N 1
ATOM 1421 C CA . GLU A 1 183 ? 20.031 -11.719 -1.126 1 93.25 183 GLU A CA 1
ATOM 1422 C C . GLU A 1 183 ? 20.109 -13.227 -1.346 1 93.25 183 GLU A C 1
ATOM 1424 O O . GLU A 1 183 ? 21.172 -13.742 -1.699 1 93.25 183 GLU A O 1
ATOM 1429 N N . SER A 1 184 ? 19.016 -13.867 -1.189 1 88.56 184 SER A N 1
ATOM 1430 C CA . SER A 1 184 ? 19.031 -15.32 -1.266 1 88.56 184 SER A CA 1
ATOM 1431 C C . SER A 1 184 ? 18.516 -15.812 -2.613 1 88.56 184 SER A C 1
ATOM 1433 O O . SER A 1 184 ? 18.438 -17.016 -2.85 1 88.56 184 SER A O 1
ATOM 1435 N N . ILE A 1 185 ? 18.172 -14.922 -3.545 1 93.38 185 ILE A N 1
ATOM 1436 C CA . ILE A 1 185 ? 17.688 -15.312 -4.859 1 93.38 185 ILE A CA 1
ATOM 1437 C C . ILE A 1 185 ? 18.859 -15.5 -5.816 1 93.38 185 ILE A C 1
ATOM 1439 O O . ILE A 1 185 ? 19.25 -14.57 -6.52 1 93.38 185 ILE A O 1
ATOM 1443 N N . ASP A 1 186 ? 19.391 -16.672 -5.871 1 91.88 186 ASP A N 1
ATOM 1444 C CA . ASP A 1 186 ? 20.625 -16.906 -6.609 1 91.88 186 ASP A CA 1
ATOM 1445 C C . ASP A 1 186 ? 20.344 -17.469 -7.996 1 91.88 186 ASP A C 1
ATOM 1447 O O . ASP A 1 186 ? 21.266 -17.875 -8.711 1 91.88 186 ASP A O 1
ATOM 1451 N N . LYS A 1 187 ? 19.078 -17.578 -8.367 1 89.38 187 LYS A N 1
ATOM 1452 C CA . LYS A 1 187 ? 18.688 -17.984 -9.719 1 89.38 187 LYS A CA 1
ATOM 1453 C C . LYS A 1 187 ? 18.875 -16.828 -10.703 1 89.38 187 LYS A C 1
ATOM 1455 O O . LYS A 1 187 ? 18.094 -15.875 -10.703 1 89.38 187 LYS A O 1
ATOM 1460 N N . ARG A 1 188 ? 19.812 -16.969 -11.594 1 93.12 188 ARG A N 1
ATOM 1461 C CA . ARG A 1 188 ? 20.141 -15.922 -12.555 1 93.12 188 ARG A CA 1
ATOM 1462 C C . ARG A 1 188 ? 18.922 -15.539 -13.391 1 93.12 188 ARG A C 1
ATOM 1464 O O . ARG A 1 188 ? 18.734 -14.367 -13.719 1 93.12 188 ARG A O 1
ATOM 1471 N N . ALA A 1 189 ? 18.094 -16.484 -13.766 1 91.94 189 ALA A N 1
ATOM 1472 C CA . ALA A 1 189 ? 16.922 -16.25 -14.617 1 91.94 189 ALA A CA 1
ATOM 1473 C C . ALA A 1 189 ? 15.953 -15.273 -13.969 1 91.94 189 ALA A C 1
ATOM 1475 O O . ALA A 1 189 ? 15.305 -14.477 -14.656 1 91.94 189 ALA A O 1
ATOM 1476 N N . TRP A 1 190 ? 15.922 -15.289 -12.688 1 94.44 190 TRP A N 1
ATOM 1477 C CA . TRP A 1 190 ? 15.039 -14.406 -11.938 1 94.44 190 TRP A CA 1
ATOM 1478 C C . TRP A 1 190 ? 15.438 -12.945 -12.133 1 94.44 190 TRP A C 1
ATOM 1480 O O . TRP A 1 190 ? 14.578 -12.062 -12.188 1 94.44 190 TRP A O 1
ATOM 1490 N N . TRP A 1 191 ? 16.703 -12.734 -12.328 1 97.25 191 TRP A N 1
ATOM 1491 C CA . TRP A 1 191 ? 17.266 -11.391 -12.438 1 97.25 191 TRP A CA 1
ATOM 1492 C C . TRP A 1 191 ? 17.297 -10.93 -13.891 1 97.25 191 TRP A C 1
ATOM 1494 O O . TRP A 1 191 ? 17.719 -9.812 -14.188 1 97.25 191 TRP A O 1
ATOM 1504 N N . ASP A 1 192 ? 16.844 -11.711 -14.812 1 96.81 192 ASP A N 1
ATOM 1505 C CA . ASP A 1 192 ? 16.922 -11.469 -16.25 1 96.81 192 ASP A CA 1
ATOM 1506 C C . ASP A 1 192 ? 15.523 -11.422 -16.859 1 96.81 192 ASP A C 1
ATOM 1508 O O . ASP A 1 192 ? 14.906 -12.469 -17.094 1 96.81 192 ASP A O 1
ATOM 1512 N N . LYS A 1 193 ? 15.047 -10.273 -17.297 1 96.75 193 LYS A N 1
ATOM 1513 C CA . LYS A 1 193 ? 13.688 -10.07 -17.797 1 96.75 193 LYS A CA 1
ATOM 1514 C C . LYS A 1 193 ? 13.445 -10.891 -19.062 1 96.75 193 LYS A C 1
ATOM 1516 O O . LYS A 1 193 ? 12.297 -11.211 -19.391 1 96.75 193 LYS A O 1
ATOM 1521 N N . SER A 1 194 ? 14.461 -11.188 -19.75 1 94.94 194 SER A N 1
ATOM 1522 C CA . SER A 1 194 ? 14.305 -11.945 -20.984 1 94.94 194 SER A CA 1
ATOM 1523 C C . SER A 1 194 ? 13.992 -13.414 -20.703 1 94.94 194 SER A C 1
ATOM 1525 O O . SER A 1 194 ? 13.57 -14.148 -21.594 1 94.94 194 SER A O 1
ATOM 1527 N N . LYS A 1 195 ? 14.164 -13.805 -19.453 1 93.44 195 LYS A N 1
ATOM 1528 C CA . LYS A 1 195 ? 13.961 -15.203 -19.094 1 93.44 195 LYS A CA 1
ATOM 1529 C C . LYS A 1 195 ? 12.688 -15.375 -18.266 1 93.44 195 LYS A C 1
ATOM 1531 O O . LYS A 1 195 ? 11.703 -15.945 -18.75 1 93.44 195 LYS A O 1
ATOM 1536 N N . ASP A 1 196 ? 12.602 -14.773 -17.125 1 94.19 196 ASP A N 1
ATOM 1537 C CA . ASP A 1 196 ? 11.453 -14.945 -16.234 1 94.19 196 ASP A CA 1
ATOM 1538 C C . ASP A 1 196 ? 10.523 -13.734 -16.297 1 94.19 196 ASP A C 1
ATOM 1540 O O . ASP A 1 196 ? 9.586 -13.633 -15.5 1 94.19 196 ASP A O 1
ATOM 1544 N N . MET A 1 197 ? 10.703 -12.844 -17.125 1 96.88 197 MET A N 1
ATOM 1545 C CA . MET A 1 197 ? 9.836 -11.727 -17.5 1 96.88 197 MET A CA 1
ATOM 1546 C C . MET A 1 197 ? 9.789 -10.68 -16.391 1 96.88 197 MET A C 1
ATOM 1548 O O . MET A 1 197 ? 9.07 -9.688 -16.484 1 96.88 197 MET A O 1
ATOM 1552 N N . GLY A 1 198 ? 10.586 -10.852 -15.32 1 97.06 198 GLY A N 1
ATOM 1553 C CA . GLY A 1 198 ? 10.703 -9.828 -14.289 1 97.06 198 GLY A CA 1
ATOM 1554 C C . GLY A 1 198 ? 9.969 -10.195 -13.008 1 97.06 198 GLY A C 1
ATOM 1555 O O . GLY A 1 198 ? 9.172 -11.133 -12.984 1 97.06 198 GLY A O 1
ATOM 1556 N N . PRO A 1 199 ? 10.211 -9.383 -11.953 1 97.44 199 PRO A N 1
ATOM 1557 C CA . PRO A 1 199 ? 9.758 -9.75 -10.609 1 97.44 199 PRO A CA 1
ATOM 1558 C C . PRO A 1 199 ? 8.234 -9.734 -10.484 1 97.44 199 PRO A C 1
ATOM 1560 O O . PRO A 1 199 ? 7.664 -10.578 -9.781 1 97.44 199 PRO A O 1
ATOM 1563 N N . VAL A 1 200 ? 7.555 -8.805 -11.133 1 98.44 200 VAL A N 1
ATOM 1564 C CA . VAL A 1 200 ? 6.105 -8.711 -10.992 1 98.44 200 VAL A CA 1
ATOM 1565 C C . VAL A 1 200 ? 5.445 -9.953 -11.594 1 98.44 200 VAL A C 1
ATOM 1567 O O . VAL A 1 200 ? 4.57 -10.555 -10.977 1 98.44 200 VAL A O 1
ATOM 1570 N N . ILE A 1 201 ? 5.906 -10.406 -12.727 1 98.25 201 ILE A N 1
ATOM 1571 C CA . ILE A 1 201 ? 5.309 -11.531 -13.43 1 98.25 201 ILE A CA 1
ATOM 1572 C C . ILE A 1 201 ? 5.695 -12.836 -12.742 1 98.25 201 ILE A C 1
ATOM 1574 O O . ILE A 1 201 ? 4.852 -13.719 -12.555 1 98.25 201 ILE A O 1
ATOM 1578 N N . GLU A 1 202 ? 6.898 -12.93 -12.352 1 95.5 202 GLU A N 1
ATOM 1579 C CA . GLU A 1 202 ? 7.402 -14.18 -11.789 1 95.5 202 GLU A CA 1
ATOM 1580 C C . GLU A 1 202 ? 6.973 -14.352 -10.336 1 95.5 202 GLU A C 1
ATOM 1582 O O . GLU A 1 202 ? 6.578 -15.438 -9.922 1 95.5 202 GLU A O 1
ATOM 1587 N N . GLN A 1 203 ? 7.109 -13.344 -9.547 1 95.62 203 GLN A N 1
ATOM 1588 C CA . GLN A 1 203 ? 6.918 -13.445 -8.109 1 95.62 203 GLN A CA 1
ATOM 1589 C C . GLN A 1 203 ? 5.684 -12.664 -7.66 1 95.62 203 GLN A C 1
ATOM 1591 O O . GLN A 1 203 ? 4.84 -13.188 -6.934 1 95.62 203 GLN A O 1
ATOM 1596 N N . GLY A 1 204 ? 5.566 -11.445 -8.156 1 97.94 204 GLY A N 1
ATOM 1597 C CA . GLY A 1 204 ? 4.449 -10.586 -7.797 1 97.94 204 GLY A CA 1
ATOM 1598 C C . GLY A 1 204 ? 3.105 -11.133 -8.234 1 97.94 204 GLY A C 1
ATOM 1599 O O . GLY A 1 204 ? 2.064 -10.727 -7.719 1 97.94 204 GLY A O 1
ATOM 1600 N N . THR A 1 205 ? 3.131 -12.07 -9.172 1 98.5 205 THR A N 1
ATOM 1601 C CA . THR A 1 205 ? 1.911 -12.641 -9.734 1 98.5 205 THR A CA 1
ATOM 1602 C C . THR A 1 205 ? 1.036 -13.234 -8.633 1 98.5 205 THR A C 1
ATOM 1604 O O . THR A 1 205 ? -0.193 -13.211 -8.734 1 98.5 205 THR A O 1
ATOM 1607 N N . HIS A 1 206 ? 1.589 -13.734 -7.516 1 98.44 206 HIS A N 1
ATOM 1608 C CA . HIS A 1 206 ? 0.821 -14.305 -6.414 1 98.44 206 HIS A CA 1
ATOM 1609 C C . HIS A 1 206 ? -0.11 -13.266 -5.797 1 98.44 206 HIS A C 1
ATOM 1611 O O . HIS A 1 206 ? -1.282 -13.547 -5.543 1 98.44 206 HIS A O 1
ATOM 1617 N N . PHE A 1 207 ? 0.372 -12.086 -5.637 1 98.75 207 PHE A N 1
ATOM 1618 C CA . PHE A 1 207 ? -0.425 -11.078 -4.941 1 98.75 207 PHE A CA 1
ATOM 1619 C C . PHE A 1 207 ? -1.277 -10.289 -5.926 1 98.75 207 PHE A C 1
ATOM 1621 O O . PHE A 1 207 ? -2.33 -9.766 -5.559 1 98.75 207 PHE A O 1
ATOM 1628 N N . CYS A 1 208 ? -0.801 -10.234 -7.176 1 98.88 208 CYS A N 1
ATOM 1629 C CA . CYS A 1 208 ? -1.729 -9.773 -8.203 1 98.88 208 CYS A CA 1
ATOM 1630 C C . CYS A 1 208 ? -2.928 -10.703 -8.312 1 98.88 208 CYS A C 1
ATOM 1632 O O . CYS A 1 208 ? -4.062 -10.25 -8.453 1 98.88 208 CYS A O 1
ATOM 1634 N N . ASP A 1 209 ? -2.643 -11.969 -8.258 1 98.88 209 ASP A N 1
ATOM 1635 C CA . ASP A 1 209 ? -3.699 -12.977 -8.305 1 98.88 209 ASP A CA 1
ATOM 1636 C C . ASP A 1 209 ? -4.648 -12.844 -7.117 1 98.88 209 ASP A C 1
ATOM 1638 O O . ASP A 1 209 ? -5.867 -12.875 -7.285 1 98.88 209 ASP A O 1
ATOM 1642 N N . LEU A 1 210 ? -4.113 -12.695 -5.906 1 98.88 210 LEU A N 1
ATOM 1643 C CA . LEU A 1 210 ? -4.957 -12.523 -4.727 1 98.88 210 LEU A CA 1
ATOM 1644 C C . LEU A 1 210 ? -5.781 -11.242 -4.832 1 98.88 210 LEU A C 1
ATOM 1646 O O . LEU A 1 210 ? -6.949 -11.219 -4.43 1 98.88 210 LEU A O 1
ATOM 1650 N N . SER A 1 211 ? -5.113 -10.195 -5.332 1 98.94 211 SER A N 1
ATOM 1651 C CA . SER A 1 211 ? -5.859 -8.961 -5.527 1 98.94 211 SER A CA 1
ATOM 1652 C C . SER A 1 211 ? -7.074 -9.188 -6.422 1 98.94 211 SER A C 1
ATOM 1654 O O . SER A 1 211 ? -8.18 -8.742 -6.098 1 98.94 211 SER A O 1
ATOM 1656 N N . ARG A 1 212 ? -6.895 -9.898 -7.492 1 98.94 212 ARG A N 1
ATOM 1657 C CA . ARG A 1 212 ? -8 -10.18 -8.406 1 98.94 212 ARG A CA 1
ATOM 1658 C C . ARG A 1 212 ? -9.016 -11.109 -7.758 1 98.94 212 ARG A C 1
ATOM 1660 O O . ARG A 1 212 ? -10.219 -10.992 -8.008 1 98.94 212 ARG A O 1
ATOM 1667 N N . TYR A 1 213 ? -8.508 -12.078 -6.988 1 98.88 213 TYR A N 1
ATOM 1668 C CA . TYR A 1 213 ? -9.391 -13.031 -6.324 1 98.88 213 TYR A CA 1
ATOM 1669 C C . TYR A 1 213 ? -10.406 -12.312 -5.449 1 98.88 213 TYR A C 1
ATOM 1671 O O . TYR A 1 213 ? -11.539 -12.766 -5.301 1 98.88 213 TYR A O 1
ATOM 1679 N N . PHE A 1 214 ? -10.062 -11.141 -4.93 1 98.94 214 PHE A N 1
ATOM 1680 C CA . PHE A 1 214 ? -10.961 -10.367 -4.082 1 98.94 214 PHE A CA 1
ATOM 1681 C C . PHE A 1 214 ? -11.602 -9.227 -4.867 1 98.94 214 PHE A C 1
ATOM 1683 O O . PHE A 1 214 ? -12.812 -9.016 -4.781 1 98.94 214 PHE A O 1
ATOM 1690 N N . GLY A 1 215 ? -10.828 -8.508 -5.652 1 98.69 215 GLY A N 1
ATOM 1691 C CA . GLY A 1 215 ? -11.297 -7.301 -6.309 1 98.69 215 GLY A CA 1
ATOM 1692 C C . GLY A 1 215 ? -12.039 -7.578 -7.602 1 98.69 215 GLY A C 1
ATOM 1693 O O . GLY A 1 215 ? -12.812 -6.742 -8.07 1 98.69 215 GLY A O 1
ATOM 1694 N N . GLY A 1 216 ? -11.727 -8.711 -8.297 1 98.56 216 GLY A N 1
ATOM 1695 C CA . GLY A 1 216 ? -12.383 -9.055 -9.547 1 98.56 216 GLY A CA 1
ATOM 1696 C C . GLY A 1 216 ? -11.539 -8.766 -10.766 1 98.56 216 GLY A C 1
ATOM 1697 O O . GLY A 1 216 ? -10.305 -8.719 -10.68 1 98.56 216 GLY A O 1
ATOM 1698 N N . ASP A 1 217 ? -12.211 -8.711 -11.906 1 98.69 217 ASP A N 1
ATOM 1699 C CA . ASP A 1 217 ? -11.523 -8.453 -13.164 1 98.69 217 ASP A CA 1
ATOM 1700 C C . ASP A 1 217 ? -11.047 -7 -13.234 1 98.69 217 ASP A C 1
ATOM 1702 O O . ASP A 1 217 ? -11.719 -6.094 -12.734 1 98.69 217 ASP A O 1
ATOM 1706 N N . VAL A 1 218 ? -9.969 -6.824 -13.906 1 98.81 218 VAL A N 1
ATOM 1707 C CA . VAL A 1 218 ? -9.305 -5.523 -13.93 1 98.81 218 VAL A CA 1
ATOM 1708 C C . VAL A 1 218 ? -9.617 -4.805 -15.242 1 98.81 218 VAL A C 1
ATOM 1710 O O . VAL A 1 218 ? -9.609 -5.422 -16.312 1 98.81 218 VAL A O 1
ATOM 1713 N N . ASP A 1 219 ? -9.953 -3.514 -15.172 1 98.56 219 ASP A N 1
ATOM 1714 C CA . ASP A 1 219 ? -9.891 -2.656 -16.344 1 98.56 219 ASP A CA 1
ATOM 1715 C C . ASP A 1 219 ? -8.445 -2.299 -16.688 1 98.56 219 ASP A C 1
ATOM 1717 O O . ASP A 1 219 ? -7.887 -1.347 -16.125 1 98.56 219 ASP A O 1
ATOM 1721 N N . LEU A 1 220 ? -7.914 -2.979 -17.609 1 98.5 220 LEU A N 1
ATOM 1722 C CA . LEU A 1 220 ? -6.48 -2.918 -17.891 1 98.5 220 LEU A CA 1
ATOM 1723 C C . LEU A 1 220 ? -6.078 -1.532 -18.375 1 98.5 220 LEU A C 1
ATOM 1725 O O . LEU A 1 220 ? -4.918 -1.134 -18.25 1 98.5 220 LEU A O 1
ATOM 1729 N N . SER A 1 221 ? -6.977 -0.792 -18.938 1 97.81 221 SER A N 1
ATOM 1730 C CA . SER A 1 221 ? -6.676 0.539 -19.469 1 97.81 221 SER A CA 1
ATOM 1731 C C . SER A 1 221 ? -6.371 1.517 -18.328 1 97.81 221 SER A C 1
ATOM 1733 O O . SER A 1 221 ? -5.84 2.604 -18.578 1 97.81 221 SER A O 1
ATOM 1735 N N . THR A 1 222 ? -6.699 1.139 -17.094 1 98.44 222 THR A N 1
ATOM 1736 C CA . THR A 1 222 ? -6.547 2.033 -15.945 1 98.44 222 THR A CA 1
ATOM 1737 C C . THR A 1 222 ? -5.223 1.777 -15.234 1 98.44 222 THR A C 1
ATOM 1739 O O . THR A 1 222 ? -4.871 2.494 -14.297 1 98.44 222 THR A O 1
ATOM 1742 N N . VAL A 1 223 ? -4.445 0.788 -15.625 1 98.81 223 VAL A N 1
ATOM 1743 C CA . VAL A 1 223 ? -3.232 0.397 -14.922 1 98.81 223 VAL A CA 1
ATOM 1744 C C . VAL A 1 223 ? -2.166 1.479 -15.086 1 98.81 223 VAL A C 1
ATOM 1746 O O . VAL A 1 223 ? -1.863 1.895 -16.203 1 98.81 223 VAL A O 1
ATOM 1749 N N . SER A 1 224 ? -1.666 2.002 -14 1 98.75 224 SER A N 1
ATOM 1750 C CA . SER A 1 224 ? -0.515 2.896 -13.938 1 98.75 224 SER A CA 1
ATOM 1751 C C . SER A 1 224 ? 0.545 2.367 -12.977 1 98.75 224 SER A C 1
ATOM 1753 O O . SER A 1 224 ? 0.216 1.804 -11.93 1 98.75 224 SER A O 1
ATOM 1755 N N . ALA A 1 225 ? 1.779 2.535 -13.344 1 98.88 225 ALA A N 1
ATOM 1756 C CA . ALA A 1 225 ? 2.852 2.018 -12.5 1 98.88 225 ALA A CA 1
ATOM 1757 C C . ALA A 1 225 ? 4.074 2.932 -12.539 1 98.88 225 ALA A C 1
ATOM 1759 O O . ALA A 1 225 ? 4.262 3.684 -13.5 1 98.88 225 ALA A O 1
ATOM 1760 N N . ARG A 1 226 ? 4.805 2.955 -11.484 1 98.88 226 ARG A N 1
ATOM 1761 C CA . ARG A 1 226 ? 6.113 3.59 -11.359 1 98.88 226 ARG A CA 1
ATOM 1762 C C . ARG A 1 226 ? 7.164 2.586 -10.891 1 98.88 226 ARG A C 1
ATOM 1764 O O . ARG A 1 226 ? 6.855 1.657 -10.141 1 98.88 226 ARG A O 1
ATOM 1771 N N . THR A 1 227 ? 8.398 2.785 -11.336 1 98.75 227 THR A N 1
ATOM 1772 C CA . THR A 1 227 ? 9.445 1.835 -10.984 1 98.75 227 THR A CA 1
ATOM 1773 C C . THR A 1 227 ? 10.695 2.562 -10.492 1 98.75 227 THR A C 1
ATOM 1775 O O . THR A 1 227 ? 10.875 3.75 -10.773 1 98.75 227 THR A O 1
ATOM 1778 N N . VAL A 1 228 ? 11.414 1.93 -9.641 1 98.75 228 VAL A N 1
ATOM 1779 C CA . VAL A 1 228 ? 12.828 2.227 -9.438 1 98.75 228 VAL A CA 1
ATOM 1780 C C . VAL A 1 228 ? 13.68 1.261 -10.258 1 98.75 228 VAL A C 1
ATOM 1782 O O . VAL A 1 228 ? 13.711 0.06 -9.984 1 98.75 228 VAL A O 1
ATOM 1785 N N . GLU A 1 229 ? 14.383 1.788 -11.219 1 98.12 229 GLU A N 1
ATOM 1786 C CA . GLU A 1 229 ? 15.211 0.956 -12.086 1 98.12 229 GLU A CA 1
ATOM 1787 C C . GLU A 1 229 ? 16.594 0.724 -11.477 1 98.12 229 GLU A C 1
ATOM 1789 O O . GLU A 1 229 ? 17.016 1.477 -10.602 1 98.12 229 GLU A O 1
ATOM 1794 N N . TRP A 1 230 ? 17.25 -0.296 -12.008 1 97.5 230 TRP A N 1
ATOM 1795 C CA . TRP A 1 230 ? 18.547 -0.719 -11.469 1 97.5 230 TRP A CA 1
ATOM 1796 C C . TRP A 1 230 ? 19.578 0.402 -11.57 1 97.5 230 TRP A C 1
ATOM 1798 O O . TRP A 1 230 ? 20.5 0.481 -10.758 1 97.5 230 TRP A O 1
ATOM 1808 N N . TYR A 1 231 ? 19.406 1.279 -12.57 1 96.75 231 TYR A N 1
ATOM 1809 C CA . TYR A 1 231 ? 20.438 2.273 -12.852 1 96.75 231 TYR A CA 1
ATOM 1810 C C . TYR A 1 231 ? 20.203 3.545 -12.047 1 96.75 231 TYR A C 1
ATOM 1812 O O . TYR A 1 231 ? 21.047 4.441 -12.023 1 96.75 231 TYR A O 1
ATOM 1820 N N . GLU A 1 232 ? 19.047 3.67 -11.43 1 97.12 232 GLU A N 1
ATOM 1821 C CA . GLU A 1 232 ? 18.75 4.848 -10.617 1 97.12 232 GLU A CA 1
ATOM 1822 C C . GLU A 1 232 ? 19.453 4.777 -9.266 1 97.12 232 GLU A C 1
ATOM 1824 O O . GLU A 1 232 ? 19.75 3.688 -8.773 1 97.12 232 GLU A O 1
ATOM 1829 N N . LYS A 1 233 ? 19.656 5.926 -8.633 1 96.38 233 LYS A N 1
ATOM 1830 C CA . LYS A 1 233 ? 20.391 5.988 -7.375 1 96.38 233 LYS A CA 1
ATOM 1831 C C . LYS A 1 233 ? 19.75 5.105 -6.312 1 96.38 233 LYS A C 1
ATOM 1833 O O . LYS A 1 233 ? 20.406 4.273 -5.699 1 96.38 233 LYS A O 1
ATOM 1838 N N . PRO A 1 234 ? 18.453 5.207 -6.082 1 97.88 234 PRO A N 1
ATOM 1839 C CA . PRO A 1 234 ? 17.844 4.348 -5.066 1 97.88 234 PRO A CA 1
ATOM 1840 C C . PRO A 1 234 ? 17.828 2.877 -5.473 1 97.88 234 PRO A C 1
ATOM 1842 O O . PRO A 1 234 ? 17.531 2.008 -4.648 1 97.88 234 PRO A O 1
ATOM 1845 N N . GLY A 1 235 ? 18.156 2.551 -6.684 1 97.88 235 GLY A N 1
ATOM 1846 C CA . GLY A 1 235 ? 18.078 1.191 -7.195 1 97.88 235 GLY A CA 1
ATOM 1847 C C . GLY A 1 235 ? 19.359 0.411 -6.996 1 97.88 235 GLY A C 1
ATOM 1848 O O . GLY A 1 235 ? 19.438 -0.771 -7.34 1 97.88 235 GLY A O 1
ATOM 1849 N N . GLN A 1 236 ? 20.406 1.049 -6.395 1 97 236 GLN A N 1
ATOM 1850 C CA . GLN A 1 236 ? 21.672 0.381 -6.172 1 97 236 GLN A CA 1
ATOM 1851 C C . GLN A 1 236 ? 21.578 -0.619 -5.023 1 97 236 GLN A C 1
ATOM 1853 O O . GLN A 1 236 ? 21.203 -0.255 -3.906 1 97 236 GLN A O 1
ATOM 1858 N N . LEU A 1 237 ? 21.906 -1.892 -5.309 1 97.75 237 LEU A N 1
ATOM 1859 C CA . LEU A 1 237 ? 21.828 -2.961 -4.32 1 97.75 237 LEU A CA 1
ATOM 1860 C C . LEU A 1 237 ? 23.234 -3.379 -3.871 1 97.75 237 LEU A C 1
ATOM 1862 O O . LEU A 1 237 ? 24.156 -3.461 -4.688 1 97.75 237 LEU A O 1
ATOM 1866 N N . SER A 1 238 ? 23.359 -3.713 -2.611 1 96.62 238 SER A N 1
ATOM 1867 C CA . SER A 1 238 ? 24.688 -3.971 -2.055 1 96.62 238 SER A CA 1
ATOM 1868 C C . SER A 1 238 ? 24.953 -5.469 -1.939 1 96.62 238 SER A C 1
ATOM 1870 O O . SER A 1 238 ? 26.094 -5.883 -1.712 1 96.62 238 SER A O 1
ATOM 1872 N N . LYS A 1 239 ? 23.938 -6.352 -2.137 1 95.75 239 LYS A N 1
ATOM 1873 C CA . LYS A 1 239 ? 24.125 -7.758 -1.802 1 95.75 239 LYS A CA 1
ATOM 1874 C C . LYS A 1 239 ? 23.625 -8.664 -2.926 1 95.75 239 LYS A C 1
ATOM 1876 O O . LYS A 1 239 ? 23.047 -9.719 -2.668 1 95.75 239 LYS A O 1
ATOM 1881 N N . ILE A 1 240 ? 23.766 -8.352 -4.117 1 94.94 240 ILE A N 1
ATOM 1882 C CA . ILE A 1 240 ? 23.375 -9.219 -5.227 1 94.94 240 ILE A CA 1
ATOM 1883 C C . ILE A 1 240 ? 24.172 -10.516 -5.172 1 94.94 240 ILE A C 1
ATOM 1885 O O . ILE A 1 240 ? 25.391 -10.492 -5.062 1 94.94 240 ILE A O 1
ATOM 1889 N N . PRO A 1 241 ? 23.5 -11.609 -5.215 1 93.81 241 PRO A N 1
ATOM 1890 C CA . PRO A 1 241 ? 24.203 -12.883 -5.125 1 93.81 241 PRO A CA 1
ATOM 1891 C C . PRO A 1 241 ? 25.297 -13.023 -6.188 1 93.81 241 PRO A C 1
ATOM 1893 O O . PRO A 1 241 ? 25.094 -12.617 -7.336 1 93.81 241 PRO A O 1
ATOM 1896 N N . ALA A 1 242 ? 26.312 -13.68 -5.801 1 91.12 242 ALA A N 1
ATOM 1897 C CA . ALA A 1 242 ? 27.453 -13.852 -6.691 1 91.12 242 ALA A CA 1
ATOM 1898 C C . ALA A 1 242 ? 27.078 -14.672 -7.922 1 91.12 242 ALA A C 1
ATOM 1900 O O . ALA A 1 242 ? 27.547 -14.398 -9.023 1 91.12 242 ALA A O 1
ATOM 1901 N N . ALA A 1 243 ? 26.219 -15.547 -7.703 1 90.94 243 ALA A N 1
ATOM 1902 C CA . ALA A 1 243 ? 25.812 -16.453 -8.773 1 90.94 243 ALA A CA 1
ATOM 1903 C C . ALA A 1 243 ? 25.047 -15.711 -9.867 1 90.94 243 ALA A C 1
ATOM 1905 O O . ALA A 1 243 ? 24.953 -16.188 -11 1 90.94 243 ALA A O 1
ATOM 1906 N N . VAL A 1 244 ? 24.5 -14.641 -9.609 1 91.88 244 VAL A N 1
ATOM 1907 C CA . VAL A 1 244 ? 23.688 -13.867 -10.547 1 91.88 244 VAL A CA 1
ATOM 1908 C C . VAL A 1 244 ? 24.594 -13.008 -11.422 1 91.88 244 VAL A C 1
ATOM 1910 O O . VAL A 1 244 ? 24.406 -12.938 -12.641 1 91.88 244 VAL A O 1
ATOM 1913 N N . ASP A 1 245 ? 25.703 -12.461 -10.891 1 90.38 245 ASP A N 1
ATOM 1914 C CA . ASP A 1 245 ? 26.578 -11.547 -11.602 1 90.38 245 ASP A CA 1
ATOM 1915 C C . ASP A 1 245 ? 25.797 -10.641 -12.539 1 90.38 245 ASP A C 1
ATOM 1917 O O . ASP A 1 245 ? 25.875 -10.781 -13.766 1 90.38 245 ASP A O 1
ATOM 1921 N N . GLU A 1 246 ? 25.141 -9.664 -12.07 1 94.06 246 GLU A N 1
ATOM 1922 C CA . GLU A 1 246 ? 24.234 -8.797 -12.805 1 94.06 246 GLU A CA 1
ATOM 1923 C C . GLU A 1 246 ? 24.938 -8.141 -13.992 1 94.06 246 GLU A C 1
ATOM 1925 O O . GLU A 1 246 ? 24.297 -7.805 -14.992 1 94.06 246 GLU A O 1
ATOM 1930 N N . LYS A 1 247 ? 26.281 -8.016 -13.977 1 92.38 247 LYS A N 1
ATOM 1931 C CA . LYS A 1 247 ? 27.047 -7.395 -15.055 1 92.38 247 LYS A CA 1
ATOM 1932 C C . LYS A 1 247 ? 26.922 -8.195 -16.344 1 92.38 247 LYS A C 1
ATOM 1934 O O . LYS A 1 247 ? 27.125 -7.648 -17.438 1 92.38 247 LYS A O 1
ATOM 1939 N N . ASN A 1 248 ? 26.562 -9.461 -16.125 1 94.31 248 ASN A N 1
ATOM 1940 C CA . ASN A 1 248 ? 26.453 -10.336 -17.281 1 94.31 248 ASN A CA 1
ATOM 1941 C C . ASN A 1 248 ? 25.047 -10.328 -17.875 1 94.31 248 ASN A C 1
ATOM 1943 O O . ASN A 1 248 ? 24.766 -11.023 -18.844 1 94.31 248 ASN A O 1
ATOM 1947 N N . ILE A 1 249 ? 24.188 -9.633 -17.281 1 97 249 ILE A N 1
ATOM 1948 C CA . ILE A 1 249 ? 22.844 -9.445 -17.828 1 97 249 ILE A CA 1
ATOM 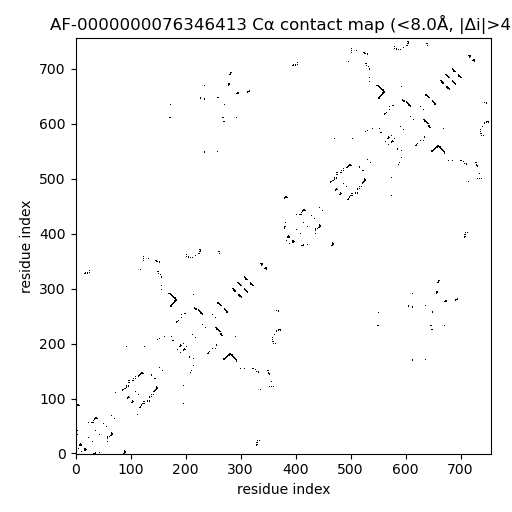1949 C C . ILE A 1 249 ? 22.797 -8.141 -18.625 1 97 249 ILE A C 1
ATOM 1951 O O . ILE A 1 249 ? 23.203 -7.086 -18.125 1 97 249 ILE A O 1
ATOM 1955 N N . PRO A 1 250 ? 22.312 -8.227 -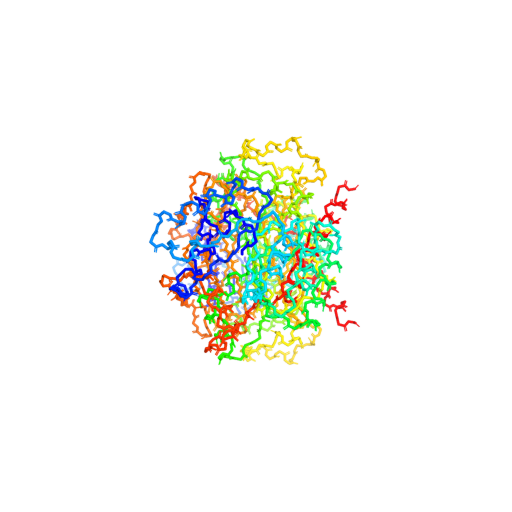19.875 1 97.44 250 PRO A N 1
ATOM 1956 C CA . PRO A 1 250 ? 22.172 -6.973 -20.625 1 97.44 250 PRO A CA 1
ATOM 1957 C C . PRO A 1 250 ? 21.391 -5.91 -19.859 1 97.44 250 PRO A C 1
ATOM 1959 O O . PRO A 1 250 ? 20.406 -6.23 -19.172 1 97.44 250 PRO A O 1
ATOM 1962 N N . GLU A 1 251 ? 21.797 -4.664 -19.984 1 96.69 251 GLU A N 1
ATOM 1963 C CA . GLU A 1 251 ? 21.25 -3.564 -19.203 1 96.69 251 GLU A CA 1
ATOM 1964 C C . GLU A 1 251 ? 19.734 -3.473 -19.375 1 96.69 251 GLU A C 1
ATOM 1966 O O . GLU A 1 251 ? 19 -3.264 -18.406 1 96.69 251 GLU A O 1
ATOM 1971 N N . GLU A 1 252 ? 19.281 -3.674 -20.578 1 95.75 252 GLU A N 1
ATOM 1972 C CA . GLU A 1 252 ? 17.859 -3.508 -20.891 1 95.75 252 GLU A CA 1
ATOM 1973 C C . GLU A 1 252 ? 17.031 -4.66 -20.328 1 95.75 252 GLU A C 1
ATOM 1975 O O . GLU A 1 252 ? 15.805 -4.574 -20.266 1 95.75 252 GLU A O 1
ATOM 1980 N N . GLU A 1 253 ? 17.734 -5.723 -19.906 1 97.75 253 GLU A N 1
ATOM 1981 C CA . GLU A 1 253 ? 17.047 -6.906 -19.406 1 97.75 253 GLU A CA 1
ATOM 1982 C C . GLU A 1 253 ? 17.156 -7.004 -17.891 1 97.75 253 GLU A C 1
ATOM 1984 O O . GLU A 1 253 ? 16.609 -7.934 -17.281 1 97.75 253 GLU A O 1
ATOM 1989 N N . ARG A 1 254 ? 17.844 -6.105 -17.234 1 98.19 254 ARG A N 1
ATOM 1990 C CA . ARG A 1 254 ? 17.953 -6.109 -15.781 1 98.19 254 ARG A CA 1
ATOM 1991 C C . ARG A 1 254 ? 16.625 -5.707 -15.141 1 98.19 254 ARG A C 1
ATOM 1993 O O . ARG A 1 254 ? 15.852 -4.949 -15.734 1 98.19 254 ARG A O 1
ATOM 2000 N N . ILE A 1 255 ? 16.391 -6.16 -14 1 98.5 255 ILE A N 1
ATOM 2001 C CA . ILE A 1 255 ? 15.07 -6.031 -13.391 1 98.5 255 ILE A CA 1
ATOM 2002 C C . ILE A 1 255 ? 14.969 -4.699 -12.648 1 98.5 255 ILE A C 1
ATOM 2004 O O . ILE A 1 255 ? 15.969 -4.199 -12.125 1 98.5 255 ILE A O 1
ATOM 2008 N N . PRO A 1 256 ? 13.742 -4.078 -12.586 1 98.62 256 PRO A N 1
ATOM 2009 C CA . PRO A 1 256 ? 13.523 -2.988 -11.633 1 98.62 256 PRO A CA 1
ATOM 2010 C C . PRO A 1 256 ? 13.609 -3.447 -10.18 1 98.62 256 PRO A C 1
ATOM 2012 O O . PRO A 1 256 ? 13.383 -4.625 -9.891 1 98.62 256 PRO A O 1
ATOM 2015 N N . ARG A 1 257 ? 13.93 -2.523 -9.281 1 98.75 257 ARG A N 1
ATOM 2016 C CA . ARG A 1 257 ? 14.055 -2.854 -7.867 1 98.75 257 ARG A CA 1
ATOM 2017 C C . ARG A 1 257 ? 12.727 -2.662 -7.145 1 98.75 257 ARG A C 1
ATOM 2019 O O . ARG A 1 257 ? 12.453 -3.332 -6.145 1 98.75 257 ARG A O 1
ATOM 2026 N N . ILE A 1 258 ? 12.008 -1.688 -7.582 1 98.81 258 ILE A N 1
ATOM 2027 C CA . ILE A 1 258 ? 10.68 -1.418 -7.055 1 98.81 258 ILE A CA 1
ATOM 2028 C C . ILE A 1 258 ? 9.688 -1.273 -8.203 1 98.81 258 ILE A C 1
ATOM 2030 O O . ILE A 1 258 ? 10 -0.665 -9.234 1 98.81 258 ILE A O 1
ATOM 2034 N N . THR A 1 259 ? 8.523 -1.813 -8.07 1 98.88 259 THR A N 1
ATOM 2035 C CA . THR A 1 259 ? 7.371 -1.532 -8.914 1 98.88 259 THR A CA 1
ATOM 2036 C C . THR A 1 259 ? 6.137 -1.245 -8.062 1 98.88 259 THR A C 1
ATOM 2038 O O . THR A 1 259 ? 5.758 -2.057 -7.219 1 98.88 259 THR A O 1
ATOM 2041 N N . SER A 1 260 ? 5.574 -0.066 -8.188 1 98.88 260 SER A N 1
ATOM 2042 C CA . SER A 1 260 ? 4.309 0.292 -7.555 1 98.88 260 SER A CA 1
ATOM 2043 C C . SER A 1 260 ? 3.242 0.617 -8.594 1 98.88 260 SER A C 1
ATOM 2045 O O . SER A 1 260 ? 3.512 1.327 -9.57 1 98.88 260 SER A O 1
ATOM 2047 N N . ALA A 1 261 ? 2.057 0.061 -8.383 1 98.94 261 ALA A N 1
ATOM 2048 C CA . ALA A 1 261 ? 1.02 0.208 -9.398 1 98.94 261 ALA A CA 1
ATOM 2049 C C . ALA A 1 261 ? -0.345 0.447 -8.758 1 98.94 261 ALA A C 1
ATOM 2051 O O . ALA A 1 261 ? -0.562 0.101 -7.594 1 98.94 261 ALA A O 1
ATOM 2052 N N . VAL A 1 262 ? -1.262 1.105 -9.492 1 98.94 262 VAL A N 1
ATOM 2053 C CA . VAL A 1 262 ? -2.672 1.261 -9.148 1 98.94 262 VAL A CA 1
ATOM 2054 C C . VAL A 1 262 ? -3.537 0.958 -10.375 1 98.94 262 VAL A C 1
ATOM 2056 O O . VAL A 1 262 ? -3.105 1.152 -11.516 1 98.94 262 VAL A O 1
ATOM 2059 N N . TRP A 1 263 ? -4.738 0.473 -10.117 1 98.88 263 TRP A N 1
ATOM 2060 C CA . TRP A 1 263 ? -5.684 0.202 -11.195 1 98.88 263 TRP A CA 1
ATOM 2061 C C . TRP A 1 263 ? -7.117 0.216 -10.672 1 98.88 263 TRP A C 1
ATOM 2063 O O . TRP A 1 263 ? -7.344 0.315 -9.461 1 98.88 263 TRP A O 1
ATOM 2073 N N . LYS A 1 264 ? -8.086 0.15 -11.602 1 98.75 264 LYS A N 1
ATOM 2074 C CA . LYS A 1 264 ? -9.492 -0.063 -11.289 1 98.75 264 LYS A CA 1
ATOM 2075 C C . LYS A 1 264 ? -9.93 -1.477 -11.664 1 98.75 264 LYS A C 1
ATOM 2077 O O . LYS A 1 264 ? -9.523 -2.008 -12.695 1 98.75 264 LYS A O 1
ATOM 2082 N N . TYR A 1 265 ? -10.68 -2.006 -10.789 1 98.75 265 TYR A N 1
ATOM 2083 C CA . TYR A 1 265 ? -11.414 -3.205 -11.164 1 98.75 265 TYR A CA 1
ATOM 2084 C C . TYR A 1 265 ? -12.664 -2.85 -11.969 1 98.75 265 TYR A C 1
ATOM 2086 O O . TYR A 1 265 ? -13.164 -1.727 -11.875 1 98.75 265 TYR A O 1
ATOM 2094 N N . GLU A 1 266 ? -13.195 -3.777 -12.727 1 98.31 266 GLU A N 1
ATOM 2095 C CA . GLU A 1 266 ? -14.375 -3.551 -13.547 1 98.31 266 GLU A CA 1
ATOM 2096 C C . GLU A 1 266 ? -15.586 -3.201 -12.695 1 98.31 266 GLU A C 1
ATOM 2098 O O . GLU A 1 266 ? -16.469 -2.455 -13.133 1 98.31 266 GLU A O 1
ATOM 2103 N N . ASN A 1 267 ? -15.625 -3.668 -11.484 1 97.88 267 ASN A N 1
ATOM 2104 C CA . ASN A 1 267 ? -16.766 -3.42 -10.602 1 97.88 267 ASN A CA 1
ATOM 2105 C C . ASN A 1 267 ? -16.641 -2.07 -9.898 1 97.88 267 ASN A C 1
ATOM 2107 O O . ASN A 1 267 ? -17.484 -1.719 -9.07 1 97.88 267 ASN A O 1
ATOM 2111 N N . GLY A 1 268 ? -15.562 -1.368 -10.094 1 98.06 268 GLY A N 1
ATOM 2112 C CA . GLY A 1 268 ? -15.406 -0.024 -9.562 1 98.06 268 GLY A CA 1
ATOM 2113 C C . GLY A 1 268 ? -14.398 0.055 -8.43 1 98.06 268 GLY A C 1
ATOM 2114 O O . GLY A 1 268 ? -13.938 1.143 -8.07 1 98.06 268 GLY A O 1
ATOM 2115 N N . ALA A 1 269 ? -14.023 -1.042 -7.844 1 98.81 269 ALA A N 1
ATOM 2116 C CA . ALA A 1 269 ? -13.031 -1.062 -6.77 1 98.81 269 ALA A CA 1
ATOM 2117 C C . ALA A 1 269 ? -11.664 -0.632 -7.281 1 98.81 269 ALA A C 1
ATOM 2119 O O . ALA A 1 269 ? -11.445 -0.532 -8.492 1 98.81 269 ALA A O 1
ATOM 2120 N N . VAL A 1 270 ? -10.82 -0.346 -6.348 1 98.81 270 VAL A N 1
ATOM 2121 C CA . VAL A 1 270 ? -9.477 0.088 -6.703 1 98.81 270 VAL A CA 1
ATOM 2122 C C . VAL A 1 270 ? -8.453 -0.906 -6.16 1 98.81 270 VAL A C 1
ATOM 2124 O O . VAL A 1 270 ? -8.625 -1.452 -5.066 1 98.81 270 VAL A O 1
ATOM 2127 N N . GLY A 1 271 ? -7.422 -1.152 -6.973 1 98.88 271 GLY A N 1
ATOM 2128 C CA . GLY A 1 271 ? -6.309 -1.985 -6.543 1 98.88 271 GLY A CA 1
ATOM 2129 C C . GLY A 1 271 ? -4.984 -1.246 -6.516 1 98.88 271 GLY A C 1
ATOM 2130 O O . GLY A 1 271 ? -4.746 -0.358 -7.34 1 98.88 271 GLY A O 1
ATOM 2131 N N . SER A 1 272 ? -4.129 -1.56 -5.57 1 98.94 272 SER A N 1
ATOM 2132 C CA . SER A 1 272 ? -2.746 -1.102 -5.504 1 98.94 272 SER A CA 1
ATOM 2133 C C . SER A 1 272 ? -1.795 -2.258 -5.207 1 98.94 272 SER A C 1
ATOM 2135 O O . SER A 1 272 ? -2.182 -3.24 -4.57 1 98.94 272 SER A O 1
ATOM 2137 N N . PHE A 1 273 ? -0.606 -2.143 -5.734 1 98.88 273 PHE A N 1
ATOM 2138 C CA . PHE A 1 273 ? 0.397 -3.189 -5.586 1 98.88 273 PHE A CA 1
ATOM 2139 C C . PHE A 1 273 ? 1.799 -2.594 -5.531 1 98.88 273 PHE A C 1
ATOM 2141 O O . PHE A 1 273 ? 2.111 -1.661 -6.277 1 98.88 273 PHE A O 1
ATOM 2148 N N . THR A 1 274 ? 2.635 -3.109 -4.562 1 98.88 274 THR A N 1
ATOM 2149 C CA . THR A 1 274 ? 4.047 -2.744 -4.52 1 98.88 274 THR A CA 1
ATOM 2150 C C . THR A 1 274 ? 4.922 -3.986 -4.383 1 98.88 274 THR A C 1
ATOM 2152 O O . THR A 1 274 ? 4.734 -4.785 -3.463 1 98.88 274 THR A O 1
ATOM 2155 N N . HIS A 1 275 ? 5.77 -4.23 -5.297 1 98.88 275 HIS A N 1
ATOM 2156 C CA . HIS A 1 275 ? 6.82 -5.238 -5.211 1 98.88 275 HIS A CA 1
ATOM 2157 C C . HIS A 1 275 ? 8.18 -4.598 -4.957 1 98.88 275 HIS A C 1
ATOM 2159 O O . HIS A 1 275 ? 8.547 -3.625 -5.621 1 98.88 275 HIS A O 1
ATOM 2165 N N . THR A 1 276 ? 8.945 -5.121 -3.98 1 98.75 276 THR A N 1
ATOM 2166 C CA . THR A 1 276 ? 10.234 -4.523 -3.674 1 98.75 276 THR A CA 1
ATOM 2167 C C . THR A 1 276 ? 11.328 -5.586 -3.629 1 98.75 276 THR A C 1
ATOM 2169 O O . THR A 1 276 ? 11.094 -6.703 -3.162 1 98.75 276 THR A O 1
ATOM 2172 N N . VAL A 1 277 ? 12.445 -5.344 -4.223 1 98.25 277 VAL A N 1
ATOM 2173 C CA . VAL A 1 277 ? 13.711 -6.043 -4.047 1 98.25 277 VAL A CA 1
ATOM 2174 C C . VAL A 1 277 ? 14.578 -5.297 -3.035 1 98.25 277 VAL A C 1
ATOM 2176 O O . VAL A 1 277 ? 15.469 -4.531 -3.412 1 98.25 277 VAL A O 1
ATOM 2179 N N . ALA A 1 278 ? 14.281 -5.559 -1.691 1 98 278 ALA A N 1
ATOM 2180 C CA . ALA A 1 278 ? 14.883 -4.633 -0.736 1 98 278 ALA A CA 1
ATOM 2181 C C . ALA A 1 278 ? 15.344 -5.363 0.521 1 98 278 ALA A C 1
ATOM 2183 O O . ALA A 1 278 ? 16.125 -4.824 1.309 1 98 278 ALA A O 1
ATOM 2184 N N . LEU A 1 279 ? 14.953 -6.605 0.79 1 97.75 279 LEU A N 1
ATOM 2185 C CA . LEU A 1 279 ? 15.266 -7.262 2.055 1 97.75 279 LEU A CA 1
ATOM 2186 C C . LEU A 1 279 ? 16.516 -8.125 1.92 1 97.75 279 LEU A C 1
ATOM 2188 O O . LEU A 1 279 ? 16.766 -8.703 0.858 1 97.75 279 LEU A O 1
ATOM 2192 N N . GLN A 1 280 ? 17.344 -8.273 3.008 1 96.88 280 GLN A N 1
ATOM 2193 C CA . GLN A 1 280 ? 18.594 -9.031 3.006 1 96.88 280 GLN A CA 1
ATOM 2194 C C . GLN A 1 280 ? 18.578 -10.102 4.094 1 96.88 280 GLN A C 1
ATOM 2196 O O . GLN A 1 280 ? 19.641 -10.516 4.566 1 96.88 280 GLN A O 1
ATOM 2201 N N . GLY A 1 281 ? 17.438 -10.539 4.52 1 93.75 281 GLY A N 1
ATOM 2202 C CA . GLY A 1 281 ? 17.234 -11.742 5.309 1 93.75 281 GLY A CA 1
ATOM 2203 C C . GLY A 1 281 ? 16.859 -12.945 4.465 1 93.75 281 GLY A C 1
ATOM 2204 O O . GLY A 1 281 ? 17.359 -13.102 3.344 1 93.75 281 GLY A O 1
ATOM 2205 N N . THR A 1 282 ? 16.031 -13.852 5 1 92.44 282 THR A N 1
ATOM 2206 C CA . THR A 1 282 ? 15.609 -15.055 4.277 1 92.44 282 THR A CA 1
ATOM 2207 C C . THR A 1 282 ? 14.102 -15.039 4.035 1 92.44 282 THR A C 1
ATOM 2209 O O . THR A 1 282 ? 13.617 -15.617 3.061 1 92.44 282 THR A O 1
ATOM 2212 N N . ALA A 1 283 ? 13.43 -14.406 4.906 1 93.5 283 ALA A N 1
ATOM 2213 C CA . ALA A 1 283 ? 11.969 -14.422 4.82 1 93.5 283 ALA A CA 1
ATOM 2214 C C . ALA A 1 283 ? 11.453 -13.266 3.971 1 93.5 283 ALA A C 1
ATOM 2216 O O . ALA A 1 283 ? 11.906 -12.125 4.125 1 93.5 283 ALA A O 1
ATOM 2217 N N . TYR A 1 284 ? 10.594 -13.578 3.035 1 95.12 284 TYR A N 1
ATOM 2218 C CA . TYR A 1 284 ? 9.852 -12.523 2.354 1 95.12 284 TYR A CA 1
ATOM 2219 C C . TYR A 1 284 ? 8.883 -11.836 3.307 1 95.12 284 TYR A C 1
ATOM 2221 O O . TYR A 1 284 ? 8.547 -12.383 4.363 1 95.12 284 TYR A O 1
ATOM 2229 N N . ASP A 1 285 ? 8.578 -10.625 3.027 1 96.5 285 ASP A N 1
ATOM 2230 C CA . ASP A 1 285 ? 7.555 -9.883 3.756 1 96.5 285 ASP A CA 1
ATOM 2231 C C . ASP A 1 285 ? 6.395 -9.508 2.836 1 96.5 285 ASP A C 1
ATOM 2233 O O . ASP A 1 285 ? 6.551 -8.656 1.956 1 96.5 285 ASP A O 1
ATOM 2237 N N . CYS A 1 286 ? 5.258 -10.172 3.006 1 97.62 286 CYS A N 1
ATOM 2238 C CA . CYS A 1 286 ? 4.109 -9.984 2.127 1 97.62 286 CYS A CA 1
ATOM 2239 C C . CYS A 1 286 ? 2.842 -9.734 2.934 1 97.62 286 CYS A C 1
ATOM 2241 O O . CYS A 1 286 ? 2.672 -10.289 4.02 1 97.62 286 CYS A O 1
ATOM 2243 N N . GLU A 1 287 ? 2.008 -8.922 2.396 1 98.25 287 GLU A N 1
ATOM 2244 C CA . GLU A 1 287 ? 0.738 -8.578 3.027 1 98.25 287 GLU A CA 1
ATOM 2245 C C . GLU A 1 287 ? -0.321 -8.227 1.985 1 98.25 287 GLU A C 1
ATOM 2247 O O . GLU A 1 287 ? 0.001 -7.703 0.917 1 98.25 287 GLU A O 1
ATOM 2252 N N . LEU A 1 288 ? -1.541 -8.609 2.234 1 98.88 288 LEU A N 1
ATOM 2253 C CA . LEU A 1 288 ? -2.695 -8.18 1.454 1 98.88 288 LEU A CA 1
ATOM 2254 C C . LEU A 1 288 ? -3.756 -7.551 2.354 1 98.88 288 LEU A C 1
ATOM 2256 O O . LEU A 1 288 ? -4.129 -8.133 3.377 1 98.88 288 LEU A O 1
ATOM 2260 N N . GLU A 1 289 ? -4.211 -6.379 1.983 1 98.88 289 GLU A N 1
ATOM 2261 C CA . GLU A 1 289 ? -5.32 -5.719 2.668 1 98.88 289 GLU A CA 1
ATOM 2262 C C . GLU A 1 289 ? -6.547 -5.621 1.768 1 98.88 289 GLU A C 1
ATOM 2264 O O . GLU A 1 289 ? -6.426 -5.367 0.567 1 98.88 289 GLU A O 1
ATOM 2269 N N . VAL A 1 290 ? -7.66 -5.848 2.363 1 98.94 290 VAL A N 1
ATOM 2270 C CA . VAL A 1 290 ? -8.938 -5.715 1.669 1 98.94 290 VAL A CA 1
ATOM 2271 C C . VAL A 1 290 ? -9.891 -4.867 2.506 1 98.94 290 VAL A C 1
ATOM 2273 O O . VAL A 1 290 ? -10.078 -5.125 3.697 1 98.94 290 VAL A O 1
ATOM 2276 N N . TRP A 1 291 ? -10.414 -3.826 1.872 1 98.88 291 TRP A N 1
ATOM 2277 C CA . TRP A 1 291 ? -11.406 -2.982 2.533 1 98.88 291 TRP A CA 1
ATOM 2278 C C . TRP A 1 291 ? -12.797 -3.232 1.965 1 98.88 291 TRP A C 1
ATOM 2280 O O . TRP A 1 291 ? -12.961 -3.393 0.753 1 98.88 291 TRP A O 1
ATOM 2290 N N . CYS A 1 292 ? -13.727 -3.357 2.785 1 98.81 292 CYS A N 1
ATOM 2291 C CA . CYS A 1 292 ? -15.164 -3.273 2.533 1 98.81 292 CYS A CA 1
ATOM 2292 C C . CYS A 1 292 ? -15.82 -2.27 3.471 1 98.81 292 CYS A C 1
ATOM 2294 O O . CYS A 1 292 ? -15.188 -1.776 4.406 1 98.81 292 CYS A O 1
ATOM 2296 N N . ASP A 1 293 ? -17.078 -1.907 3.148 1 98.56 293 ASP A N 1
ATOM 2297 C CA . ASP A 1 293 ? -17.797 -0.996 4.031 1 98.56 293 ASP A CA 1
ATOM 2298 C C . ASP A 1 293 ? -17.891 -1.56 5.449 1 98.56 293 ASP A C 1
ATOM 2300 O O . ASP A 1 293 ? -18.609 -2.533 5.695 1 98.56 293 ASP A O 1
ATOM 2304 N N . GLY A 1 294 ? -17.094 -0.958 6.348 1 98.19 294 GLY A N 1
ATOM 2305 C CA . GLY A 1 294 ? -17.109 -1.341 7.75 1 98.19 294 GLY A CA 1
ATOM 2306 C C . GLY A 1 294 ? -16.125 -2.445 8.078 1 98.19 294 GLY A C 1
ATOM 2307 O O . GLY A 1 294 ? -15.977 -2.82 9.242 1 98.19 294 GLY A O 1
ATOM 2308 N N . TYR A 1 295 ? -15.43 -3.006 7.109 1 98.56 295 TYR A N 1
ATOM 2309 C CA . TYR A 1 295 ? -14.523 -4.129 7.332 1 98.56 295 TYR A CA 1
ATOM 2310 C C . TYR A 1 295 ? -13.133 -3.83 6.773 1 98.56 295 TYR A C 1
ATOM 2312 O O . TYR A 1 295 ? -13.008 -3.234 5.703 1 98.56 295 TYR A O 1
ATOM 2320 N N . HIS A 1 296 ? -12.18 -4.133 7.488 1 98.75 296 HIS A N 1
ATOM 2321 C CA . HIS A 1 296 ? -10.789 -4.137 7.059 1 98.75 296 HIS A CA 1
ATOM 2322 C C . HIS A 1 296 ? -10.117 -5.465 7.379 1 98.75 296 HIS A C 1
ATOM 2324 O O . HIS A 1 296 ? -10.047 -5.863 8.547 1 98.75 296 HIS A O 1
ATOM 2330 N N . MET A 1 297 ? -9.711 -6.172 6.371 1 98.88 297 MET A N 1
ATOM 2331 C CA . MET A 1 297 ? -9.062 -7.473 6.527 1 98.88 297 MET A CA 1
ATOM 2332 C C . MET A 1 297 ? -7.629 -7.434 6.023 1 98.88 297 MET A C 1
ATOM 2334 O O . MET A 1 297 ? -7.359 -6.918 4.938 1 98.88 297 MET A O 1
ATOM 2338 N N . ARG A 1 298 ? -6.773 -7.934 6.824 1 98.69 298 ARG A N 1
ATOM 2339 C CA . ARG A 1 298 ? -5.359 -7.957 6.469 1 98.69 298 ARG A CA 1
ATOM 2340 C C . ARG A 1 298 ? -4.793 -9.367 6.582 1 98.69 298 ARG A C 1
ATOM 2342 O O . ARG A 1 298 ? -4.879 -9.992 7.645 1 98.69 298 ARG A O 1
ATOM 2349 N N . LEU A 1 299 ? -4.285 -9.914 5.465 1 98.81 299 LEU A N 1
ATOM 2350 C CA . LEU A 1 299 ? -3.523 -11.156 5.441 1 98.81 299 LEU A CA 1
ATOM 2351 C C . LEU A 1 299 ? -2.033 -10.883 5.613 1 98.81 299 LEU A C 1
ATOM 2353 O O . LEU A 1 299 ? -1.396 -10.312 4.727 1 98.81 299 LEU A O 1
ATOM 2357 N N . VAL A 1 300 ? -1.485 -11.367 6.734 1 97.56 300 VAL A N 1
ATOM 2358 C CA . VAL A 1 300 ? -0.095 -11.086 7.078 1 97.56 300 VAL A CA 1
ATOM 2359 C C . VAL A 1 300 ? 0.725 -12.375 7.008 1 97.56 300 VAL A C 1
ATOM 2361 O O . VAL A 1 300 ? 0.268 -13.438 7.441 1 97.56 300 VAL A O 1
ATOM 2364 N N . ASP A 1 301 ? 1.868 -12.367 6.414 1 95.56 301 ASP A N 1
ATOM 2365 C CA . ASP A 1 301 ? 2.869 -13.43 6.367 1 95.56 301 ASP A CA 1
ATOM 2366 C C . ASP A 1 301 ? 2.268 -14.727 5.84 1 95.56 301 ASP A C 1
ATOM 2368 O O . ASP A 1 301 ? 2.357 -15.773 6.496 1 95.56 301 ASP A O 1
ATOM 2372 N N . PRO A 1 302 ? 1.716 -14.641 4.652 1 96.12 302 PRO A N 1
ATOM 2373 C CA . PRO A 1 302 ? 1.006 -15.812 4.121 1 96.12 302 PRO A CA 1
ATOM 2374 C C . PRO A 1 302 ? 1.934 -16.984 3.846 1 96.12 302 PRO A C 1
ATOM 2376 O O . PRO A 1 302 ? 1.4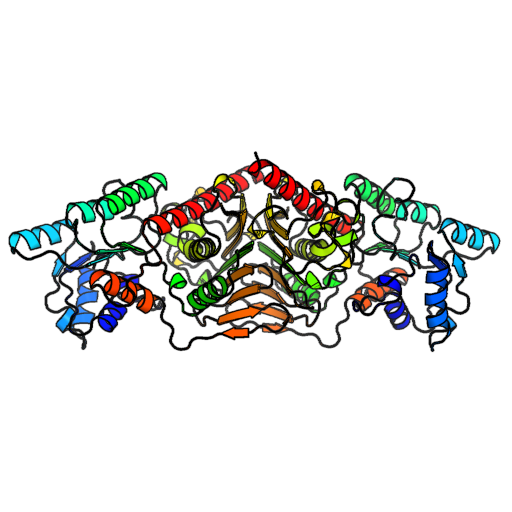75 -18.125 3.754 1 96.12 302 PRO A O 1
ATOM 2379 N N . TYR A 1 303 ? 3.256 -16.812 3.768 1 91.88 303 TYR A N 1
ATOM 2380 C CA . TYR A 1 303 ? 4.18 -17.875 3.379 1 91.88 303 TYR A CA 1
ATOM 2381 C C . TYR A 1 303 ? 4.668 -18.656 4.598 1 91.88 303 TYR A C 1
ATOM 2383 O O . TYR A 1 303 ? 5.008 -19.828 4.496 1 91.88 303 TYR A O 1
ATOM 2391 N N . ASN A 1 304 ? 4.793 -17.953 5.719 1 89.5 304 ASN A N 1
ATOM 2392 C CA . ASN A 1 304 ? 5.414 -18.594 6.871 1 89.5 304 ASN A CA 1
ATOM 2393 C C . ASN A 1 304 ? 4.398 -18.875 7.977 1 89.5 304 ASN A C 1
ATOM 2395 O O . ASN A 1 304 ? 4.289 -20 8.453 1 89.5 304 ASN A O 1
ATOM 2399 N N . ASN A 1 305 ? 3.752 -17.859 8.367 1 93.38 305 ASN A N 1
ATOM 2400 C CA . ASN A 1 305 ? 2.729 -17.922 9.406 1 93.38 305 ASN A CA 1
ATOM 2401 C C . ASN A 1 305 ? 1.499 -17.094 9.039 1 93.38 305 ASN A C 1
ATOM 2403 O O . ASN A 1 305 ? 1.258 -16.047 9.617 1 93.38 305 ASN A O 1
ATOM 2407 N N . PRO A 1 306 ? 0.723 -17.703 8.156 1 97 306 PRO A N 1
ATOM 2408 C CA . PRO A 1 306 ? -0.439 -16.938 7.711 1 97 306 PRO A CA 1
ATOM 2409 C C . PRO A 1 306 ? -1.338 -16.5 8.867 1 97 306 PRO A C 1
ATOM 2411 O O . PRO A 1 306 ? -1.765 -17.328 9.672 1 97 306 PRO A O 1
ATOM 2414 N N . THR A 1 307 ? -1.588 -15.227 8.945 1 98.19 307 THR A N 1
ATOM 2415 C CA . THR A 1 307 ? -2.447 -14.641 9.969 1 98.19 307 THR A CA 1
ATOM 2416 C C . THR A 1 307 ? -3.436 -13.656 9.344 1 98.19 307 THR A C 1
ATOM 2418 O O . THR A 1 307 ? -3.047 -12.797 8.547 1 98.19 307 THR A O 1
ATOM 2421 N N . LEU A 1 308 ? -4.703 -13.867 9.664 1 98.75 308 LEU A N 1
ATOM 2422 C CA . LEU A 1 308 ? -5.746 -12.945 9.227 1 98.75 308 LEU A CA 1
ATOM 2423 C C . LEU A 1 308 ? -6.172 -12.023 10.367 1 98.75 308 LEU A C 1
ATOM 2425 O O . LEU A 1 308 ? -6.539 -12.492 11.445 1 98.75 308 LEU A O 1
ATOM 2429 N N . LEU A 1 309 ? -6.023 -10.766 10.172 1 98.62 309 LEU A N 1
ATOM 2430 C CA . LEU A 1 309 ? -6.531 -9.742 11.086 1 98.62 309 LEU A CA 1
ATOM 2431 C C . LEU A 1 309 ? -7.785 -9.086 10.516 1 98.62 309 LEU A C 1
ATOM 2433 O O . LEU A 1 309 ? -7.809 -8.688 9.352 1 98.62 309 LEU A O 1
ATOM 2437 N N . VAL A 1 310 ? -8.844 -8.984 11.352 1 98.69 310 VAL A N 1
ATOM 2438 C CA . VAL A 1 310 ? -10.109 -8.461 10.859 1 98.69 310 VAL A CA 1
ATOM 2439 C C . VAL A 1 310 ? -10.625 -7.383 11.812 1 98.69 310 VAL A C 1
ATOM 2441 O O . VAL A 1 310 ? -10.734 -7.609 13.023 1 98.69 310 VAL A O 1
ATOM 2444 N N . ARG A 1 311 ? -10.812 -6.211 11.266 1 98.12 311 ARG A N 1
ATOM 2445 C CA . ARG A 1 311 ? -11.625 -5.199 11.938 1 98.12 311 ARG A CA 1
ATOM 2446 C C . ARG A 1 311 ? -13.055 -5.199 11.414 1 98.12 311 ARG A C 1
ATOM 2448 O O . ARG A 1 311 ? -13.273 -5.223 10.195 1 98.12 311 ARG A O 1
ATOM 2455 N N . ARG A 1 312 ? -14.023 -5.195 12.344 1 97.81 312 ARG A N 1
ATOM 2456 C CA . ARG A 1 312 ? -15.438 -5.246 12 1 97.81 312 ARG A CA 1
ATOM 2457 C C . ARG A 1 312 ? -16.156 -3.967 12.422 1 97.81 312 ARG A C 1
ATOM 2459 O O . ARG A 1 312 ? -15.594 -3.156 13.172 1 97.81 312 ARG A O 1
ATOM 2466 N N . PRO A 1 313 ? -17.406 -3.785 11.883 1 97 313 PRO A N 1
ATOM 2467 C CA . PRO A 1 313 ? -18.172 -2.596 12.273 1 97 313 PRO A CA 1
ATOM 2468 C C . PRO A 1 313 ? -18.359 -2.488 13.781 1 97 313 PRO A C 1
ATOM 2470 O O . PRO A 1 313 ? -18.75 -3.465 14.43 1 97 313 PRO A O 1
ATOM 2473 N N . GLY A 1 314 ? -18.078 -1.282 14.266 1 93.44 314 GLY A N 1
ATOM 2474 C CA . GLY A 1 314 ? -18.344 -0.987 15.664 1 93.44 314 GLY A CA 1
ATOM 2475 C C . GLY A 1 314 ? -17.25 -1.484 16.594 1 93.44 314 GLY A C 1
ATOM 2476 O O . GLY A 1 314 ? -17.406 -1.404 17.828 1 93.44 314 GLY A O 1
ATOM 2477 N N . ASP A 1 315 ? -16.156 -2.004 16.047 1 93.75 315 ASP A N 1
ATOM 2478 C CA . ASP A 1 315 ? -15.094 -2.564 16.875 1 93.75 315 ASP A CA 1
ATOM 2479 C C . ASP A 1 315 ? -13.719 -2.178 16.328 1 93.75 315 ASP A C 1
ATOM 2481 O O . ASP A 1 315 ? -13.375 -2.523 15.203 1 93.75 315 ASP A O 1
ATOM 2485 N N . ASP A 1 316 ? -12.906 -1.535 17.156 1 94.25 316 ASP A N 1
ATOM 2486 C CA . ASP A 1 316 ? -11.57 -1.115 16.719 1 94.25 316 ASP A CA 1
ATOM 2487 C C . ASP A 1 316 ? -10.555 -2.238 16.906 1 94.25 316 ASP A C 1
ATOM 2489 O O . ASP A 1 316 ? -9.445 -2.172 16.375 1 94.25 316 ASP A O 1
ATOM 2493 N N . HIS A 1 317 ? -10.953 -3.178 17.688 1 94.88 317 HIS A N 1
ATOM 2494 C CA . HIS A 1 317 ? -10.055 -4.301 17.938 1 94.88 317 HIS A CA 1
ATOM 2495 C C . HIS A 1 317 ? -9.922 -5.18 16.703 1 94.88 317 HIS A C 1
ATOM 2497 O O . HIS A 1 317 ? -10.898 -5.414 15.992 1 94.88 317 HIS A O 1
ATOM 2503 N N . GLU A 1 318 ? -8.734 -5.676 16.422 1 95.38 318 GLU A N 1
ATOM 2504 C CA . GLU A 1 318 ? -8.5 -6.621 15.344 1 95.38 318 GLU A CA 1
ATOM 2505 C C . GLU A 1 318 ? -8.664 -8.062 15.82 1 95.38 318 GLU A C 1
ATOM 2507 O O . GLU A 1 318 ? -7.945 -8.516 16.719 1 95.38 318 GLU A O 1
ATOM 2512 N N . GLU A 1 319 ? -9.609 -8.734 15.195 1 97.44 319 GLU A N 1
ATOM 2513 C CA . GLU A 1 319 ? -9.703 -10.18 15.375 1 97.44 319 GLU A CA 1
ATOM 2514 C C . GLU A 1 319 ? -8.555 -10.898 14.68 1 97.44 319 GLU A C 1
ATOM 2516 O O . GLU A 1 319 ? -8.211 -10.57 13.539 1 97.44 319 GLU A O 1
ATOM 2521 N N . LYS A 1 320 ? -7.98 -11.797 15.516 1 97.62 320 LYS A N 1
ATOM 2522 C CA . LYS A 1 320 ? -6.891 -12.586 14.945 1 97.62 320 LYS A CA 1
ATOM 2523 C C . LYS A 1 320 ? -7.344 -14.008 14.648 1 97.62 320 LYS A C 1
ATOM 2525 O O . LYS A 1 320 ? -7.91 -14.68 15.516 1 97.62 320 LYS A O 1
ATOM 2530 N N . HIS A 1 321 ? -7.188 -14.414 13.344 1 97.88 321 HIS A N 1
ATOM 2531 C CA . HIS A 1 321 ? -7.453 -15.781 12.914 1 97.88 321 HIS A CA 1
ATOM 2532 C C . HIS A 1 321 ? -6.184 -16.453 12.406 1 97.88 321 HIS A C 1
ATOM 2534 O O . HIS A 1 321 ? -5.531 -15.961 11.492 1 97.88 321 HIS A O 1
ATOM 2540 N N . THR A 1 322 ? -5.809 -17.516 13.039 1 96.75 322 THR A N 1
ATOM 2541 C CA . THR A 1 322 ? -4.695 -18.359 12.602 1 96.75 322 THR A CA 1
ATOM 2542 C C . THR A 1 322 ? -5.129 -19.812 12.477 1 96.75 322 THR A C 1
ATOM 2544 O O . THR A 1 322 ? -5.996 -20.266 13.219 1 96.75 322 THR A O 1
ATOM 2547 N N . PHE A 1 323 ? -4.617 -20.438 11.5 1 94.69 323 PHE A N 1
ATOM 2548 C CA . PHE A 1 323 ? -4.898 -21.859 11.281 1 94.69 323 PHE A CA 1
ATOM 2549 C C . PHE A 1 323 ? -3.615 -22.672 11.336 1 94.69 323 PHE A C 1
ATOM 2551 O O . PHE A 1 323 ? -2.678 -22.422 10.578 1 94.69 323 PHE A O 1
ATOM 2558 N N . THR A 1 324 ? -3.629 -23.516 12.32 1 87.44 324 THR A N 1
ATOM 2559 C CA . THR A 1 324 ? -2.439 -24.344 12.5 1 87.44 324 THR A CA 1
ATOM 2560 C C . THR A 1 324 ? -2.381 -25.438 11.445 1 87.44 324 THR A C 1
ATOM 2562 O O . THR A 1 324 ? -3.416 -25.953 11.016 1 87.44 324 THR A O 1
ATOM 2565 N N . ASP A 1 325 ? -1.18 -25.75 10.883 1 86.44 325 ASP A N 1
ATOM 2566 C CA . ASP A 1 325 ? -0.918 -26.875 9.984 1 86.44 325 ASP A CA 1
ATOM 2567 C C . ASP A 1 325 ? -1.627 -26.688 8.648 1 86.44 325 ASP A C 1
ATOM 2569 O O . ASP A 1 325 ? -2.23 -27.625 8.117 1 86.44 325 ASP A O 1
ATOM 2573 N N . ASP A 1 326 ? -1.796 -25.453 8.234 1 94.06 326 ASP A N 1
ATOM 2574 C CA . ASP A 1 326 ? -2.371 -25.203 6.918 1 94.06 326 ASP A CA 1
ATOM 2575 C C . ASP A 1 326 ? -1.322 -25.359 5.82 1 94.06 326 ASP A C 1
ATOM 2577 O O . ASP A 1 326 ? -0.207 -24.844 5.941 1 94.06 326 ASP A O 1
ATOM 2581 N N . ASP A 1 327 ? -1.57 -26.172 4.82 1 95 327 ASP A N 1
ATOM 2582 C CA . ASP A 1 327 ? -0.727 -26.375 3.648 1 95 327 ASP A CA 1
ATOM 2583 C C . ASP A 1 327 ? -1.495 -26.094 2.361 1 95 327 ASP A C 1
ATOM 2585 O O . ASP A 1 327 ? -2.168 -26.969 1.821 1 95 327 ASP A O 1
ATOM 2589 N N . PRO A 1 328 ? -1.332 -24.891 1.888 1 95.69 328 PRO A N 1
ATOM 2590 C CA . PRO A 1 328 ? -2.117 -24.516 0.708 1 95.69 328 PRO A CA 1
ATOM 2591 C C . PRO A 1 328 ? -1.718 -25.297 -0.538 1 95.69 328 PRO A C 1
ATOM 2593 O O . PRO A 1 328 ? -2.521 -25.453 -1.463 1 95.69 328 PRO A O 1
ATOM 2596 N N . PHE A 1 329 ? -0.5 -25.875 -0.573 1 96 329 PHE A N 1
ATOM 2597 C CA . PHE A 1 329 ? -0.103 -26.734 -1.677 1 96 329 PHE A CA 1
ATOM 2598 C C . PHE A 1 329 ? -0.882 -28.047 -1.646 1 96 329 PHE A C 1
ATOM 2600 O O . PHE A 1 329 ? -1.292 -28.562 -2.691 1 96 329 PHE A O 1
ATOM 2607 N N . PHE A 1 330 ? -1.031 -28.562 -0.495 1 96.5 330 PHE A N 1
ATOM 2608 C CA . PHE A 1 330 ? -1.839 -29.766 -0.356 1 96.5 330 PHE A CA 1
ATOM 2609 C C . PHE A 1 330 ? -3.291 -29.5 -0.732 1 96.5 330 PHE A C 1
ATOM 2611 O O . PHE A 1 330 ? -3.91 -30.281 -1.449 1 96.5 330 PHE A O 1
ATOM 2618 N N . SER A 1 331 ? -3.791 -28.344 -0.26 1 95.81 331 SER A N 1
ATOM 2619 C CA . SER A 1 331 ? -5.195 -28.016 -0.5 1 95.81 331 SER A CA 1
ATOM 2620 C C . SER A 1 331 ? -5.477 -27.844 -1.988 1 95.81 331 SER A C 1
ATOM 2622 O O . SER A 1 331 ? -6.52 -28.266 -2.48 1 95.81 331 SER A O 1
ATOM 2624 N N . GLU A 1 332 ? -4.586 -27.203 -2.701 1 96.56 332 GLU A N 1
ATOM 2625 C CA . GLU A 1 332 ? -4.82 -27 -4.129 1 96.56 332 GLU A CA 1
ATOM 2626 C C . GLU A 1 332 ? -4.766 -28.328 -4.891 1 96.56 332 GLU A C 1
ATOM 2628 O O . GLU A 1 332 ? -5.598 -28.578 -5.762 1 96.56 332 GLU A O 1
ATOM 2633 N N . ILE A 1 333 ? -3.82 -29.219 -4.512 1 96.25 333 ILE A N 1
ATOM 2634 C CA . ILE A 1 333 ? -3.705 -30.531 -5.137 1 96.25 333 ILE A CA 1
ATOM 2635 C C . ILE A 1 333 ? -4.926 -31.375 -4.781 1 96.25 333 ILE A C 1
ATOM 2637 O O . ILE A 1 333 ? -5.469 -32.062 -5.637 1 96.25 333 ILE A O 1
ATOM 2641 N N . SER A 1 334 ? -5.32 -31.312 -3.525 1 95.94 334 SER A N 1
ATOM 2642 C CA . SER A 1 334 ? -6.488 -32.062 -3.074 1 95.94 334 SER A CA 1
ATOM 2643 C C . SER A 1 334 ? -7.738 -31.641 -3.844 1 95.94 334 SER A C 1
ATOM 2645 O O . SER A 1 334 ? -8.516 -32.5 -4.277 1 95.94 334 SER A O 1
ATOM 2647 N N . SER A 1 335 ? -7.898 -30.375 -3.992 1 96.12 335 SER A N 1
ATOM 2648 C CA . SER A 1 335 ? -9.047 -29.875 -4.738 1 96.12 335 SER A CA 1
ATOM 2649 C C . SER A 1 335 ? -9.008 -30.328 -6.191 1 96.12 335 SER A C 1
ATOM 2651 O O . SER A 1 335 ? -10.039 -30.641 -6.777 1 96.12 335 SER A O 1
ATOM 2653 N N . PHE A 1 336 ? -7.859 -30.312 -6.766 1 97 336 PHE A N 1
ATOM 2654 C CA . PHE A 1 336 ? -7.672 -30.766 -8.133 1 97 336 PHE A CA 1
ATOM 2655 C C . PHE A 1 336 ? -8.07 -32.25 -8.281 1 97 336 PHE A C 1
ATOM 2657 O O . PHE A 1 336 ? -8.828 -32.594 -9.18 1 97 336 PHE A O 1
ATOM 2664 N N . VAL A 1 337 ? -7.602 -33.094 -7.391 1 96.81 337 VAL A N 1
ATOM 2665 C CA . VAL A 1 337 ? -7.914 -34.531 -7.395 1 96.81 337 VAL A CA 1
ATOM 2666 C C . VAL A 1 337 ? -9.414 -34.719 -7.199 1 96.81 337 VAL A C 1
ATOM 2668 O O . VAL A 1 337 ? -10.031 -35.531 -7.891 1 96.81 337 VAL A O 1
ATOM 2671 N N . ASP A 1 338 ? -9.945 -33.969 -6.32 1 96.12 338 ASP A N 1
ATOM 2672 C CA . ASP A 1 338 ? -11.383 -34.062 -6.074 1 96.12 338 ASP A CA 1
ATOM 2673 C C . ASP A 1 338 ? -12.18 -33.688 -7.312 1 96.12 338 ASP A C 1
ATOM 2675 O O . ASP A 1 338 ? -13.242 -34.25 -7.578 1 96.12 338 ASP A O 1
ATOM 2679 N N . ALA A 1 339 ? -11.734 -32.719 -8.008 1 95.19 339 ALA A N 1
ATOM 2680 C CA . ALA A 1 339 ? -12.422 -32.281 -9.219 1 95.19 339 ALA A CA 1
ATOM 2681 C C . ALA A 1 339 ? -12.43 -33.375 -10.273 1 95.19 339 ALA A C 1
ATOM 2683 O O . ALA A 1 339 ? -13.383 -33.5 -11.055 1 95.19 339 ALA A O 1
ATOM 2684 N N . ILE A 1 340 ? -11.391 -34.156 -10.305 1 94.38 340 ILE A N 1
ATOM 2685 C CA . ILE A 1 340 ? -11.266 -35.25 -11.258 1 94.38 340 ILE A CA 1
ATOM 2686 C C . ILE A 1 340 ? -12.203 -36.406 -10.852 1 94.38 340 ILE A C 1
ATOM 2688 O O . ILE A 1 340 ? -12.906 -36.938 -11.695 1 94.38 340 ILE A O 1
ATOM 2692 N N . GLU A 1 341 ? -12.297 -36.656 -9.57 1 93.25 341 GLU A N 1
ATOM 2693 C CA . GLU A 1 341 ? -12.977 -37.844 -9.078 1 93.25 341 GLU A CA 1
ATOM 2694 C C . GLU A 1 341 ? -14.43 -37.562 -8.711 1 93.25 341 GLU A C 1
ATOM 2696 O O . GLU A 1 341 ? -15.203 -38.469 -8.438 1 93.25 341 GLU A O 1
ATOM 2701 N N . GLY A 1 342 ? -14.883 -36.312 -8.812 1 86.88 342 GLY A N 1
ATOM 2702 C CA . GLY A 1 342 ? -16.203 -35.938 -8.344 1 86.88 342 GLY A CA 1
ATOM 2703 C C . GLY A 1 342 ? -16.328 -35.969 -6.832 1 86.88 342 GLY A C 1
ATOM 2704 O O . GLY A 1 342 ? -17.344 -36.406 -6.289 1 86.88 342 GLY A O 1
ATOM 2705 N N . GLY A 1 343 ? -15.406 -35.562 -6.25 1 77.81 343 GLY A N 1
ATOM 2706 C CA . GLY A 1 343 ? -15.375 -35.531 -4.797 1 77.81 343 GLY A CA 1
ATOM 2707 C C . GLY A 1 343 ? -16.125 -34.375 -4.191 1 77.81 343 GLY A C 1
ATOM 2708 O O . GLY A 1 343 ? -16.734 -33.562 -4.914 1 77.81 343 GLY A O 1
ATOM 2709 N N . PRO A 1 344 ? -16.297 -34.188 -2.902 1 70.56 344 PRO A N 1
ATOM 2710 C CA . PRO A 1 344 ? -17.109 -33.25 -2.145 1 70.56 344 PRO A CA 1
ATOM 2711 C C . PRO A 1 344 ? -16.672 -31.797 -2.348 1 70.56 344 PRO A C 1
ATOM 2713 O O . PRO A 1 344 ? -17.484 -30.875 -2.23 1 70.56 344 PRO A O 1
ATOM 2716 N N . ASP A 1 345 ? -15.445 -31.656 -2.598 1 67.94 345 ASP A N 1
ATOM 2717 C CA . ASP A 1 345 ? -14.93 -30.297 -2.689 1 67.94 345 ASP A CA 1
ATOM 2718 C C . ASP A 1 345 ? -14.359 -30.016 -4.078 1 67.94 345 ASP A C 1
ATOM 2720 O O . ASP A 1 345 ? -13.273 -29.438 -4.203 1 67.94 345 ASP A O 1
ATOM 2724 N N . ALA A 1 346 ? -15.094 -30.266 -5.055 1 72.38 346 ALA A N 1
ATOM 2725 C CA . ALA A 1 346 ? -14.664 -30.219 -6.449 1 72.38 346 ALA A CA 1
ATOM 2726 C C . ALA A 1 346 ? -14.672 -28.781 -6.969 1 72.38 346 ALA A C 1
ATOM 2728 O O . ALA A 1 346 ? -15.602 -28.375 -7.676 1 72.38 346 ALA A O 1
ATOM 2729 N N . HIS A 1 347 ? -13.844 -27.891 -6.25 1 86.94 347 HIS A N 1
ATOM 2730 C CA . HIS A 1 347 ? -13.828 -26.516 -6.758 1 86.94 347 HIS A CA 1
ATOM 2731 C C . HIS A 1 347 ? -12.406 -26.078 -7.082 1 86.94 347 HIS A C 1
ATOM 2733 O O . HIS A 1 347 ? -11.555 -26.016 -6.195 1 86.94 347 HIS A O 1
ATOM 2739 N N . ILE A 1 348 ? -12.156 -25.922 -8.367 1 95.5 348 ILE A N 1
ATOM 2740 C CA . ILE A 1 348 ? -10.914 -25.297 -8.805 1 95.5 348 ILE A CA 1
ATOM 2741 C C . ILE A 1 348 ? -11.008 -23.781 -8.648 1 95.5 348 ILE A C 1
ATOM 2743 O O . ILE A 1 348 ? -11.781 -23.125 -9.344 1 95.5 348 ILE A O 1
ATOM 2747 N N . LEU A 1 349 ? -10.18 -23.266 -7.746 1 97.19 349 LEU A N 1
ATOM 2748 C CA . LEU A 1 349 ? -10.25 -21.844 -7.453 1 97.19 349 LEU A CA 1
ATOM 2749 C C . LEU A 1 349 ? -9.414 -21.031 -8.438 1 97.19 349 LEU A C 1
ATOM 2751 O O . LEU A 1 349 ? -9.531 -19.812 -8.508 1 97.19 349 LEU A O 1
ATOM 2755 N N . SER A 1 350 ? -8.562 -21.703 -9.203 1 97.06 350 SER A N 1
ATOM 2756 C CA . SER A 1 350 ? -7.652 -21.031 -10.133 1 97.06 350 SER A CA 1
ATOM 2757 C C . SER A 1 350 ? -7.664 -21.719 -11.492 1 97.06 350 SER A C 1
ATOM 2759 O O . SER A 1 350 ? -6.711 -22.422 -11.852 1 97.06 350 SER A O 1
ATOM 2761 N N . SER A 1 351 ? -8.711 -21.453 -12.281 1 97.19 351 SER A N 1
ATOM 2762 C CA . SER A 1 351 ? -8.773 -21.969 -13.641 1 97.19 351 SER A CA 1
ATOM 2763 C C . SER A 1 351 ? -7.691 -21.359 -14.516 1 97.19 351 SER A C 1
ATOM 2765 O O . SER A 1 351 ? -7.086 -20.344 -14.156 1 97.19 351 SER A O 1
ATOM 2767 N N . PHE A 1 352 ? -7.438 -21.984 -15.594 1 98 352 PHE A N 1
ATOM 2768 C CA . PHE A 1 352 ? -6.426 -21.469 -16.5 1 98 352 PHE A CA 1
ATOM 2769 C C . PHE A 1 352 ? -6.844 -20.109 -17.047 1 98 352 PHE A C 1
ATOM 2771 O O . PHE A 1 352 ? -6.008 -19.219 -17.219 1 98 352 PHE A O 1
ATOM 2778 N N . GLU A 1 353 ? -8.133 -19.922 -17.359 1 98.06 353 GLU A N 1
ATOM 2779 C CA . GLU A 1 353 ? -8.641 -18.641 -17.828 1 98.06 353 GLU A CA 1
ATOM 2780 C C . GLU A 1 353 ? -8.414 -17.547 -16.797 1 98.06 353 GLU A C 1
ATOM 2782 O O . GLU A 1 353 ? -7.918 -16.469 -17.125 1 98.06 353 GLU A O 1
ATOM 2787 N N . ASP A 1 354 ? -8.805 -17.844 -15.617 1 98.12 354 ASP A N 1
ATOM 2788 C CA . ASP A 1 354 ? -8.641 -16.859 -14.547 1 98.12 354 ASP A CA 1
ATOM 2789 C C . ASP A 1 354 ? -7.16 -16.531 -14.328 1 98.12 354 ASP A C 1
ATOM 2791 O O . ASP A 1 354 ? -6.801 -15.375 -14.117 1 98.12 354 ASP A O 1
ATOM 2795 N N . ALA A 1 355 ? -6.332 -17.547 -14.344 1 98.69 355 ALA A N 1
ATOM 2796 C CA . ALA A 1 355 ? -4.891 -17.359 -14.195 1 98.69 355 ALA A CA 1
ATOM 2797 C C . ALA A 1 355 ? -4.328 -16.516 -15.344 1 98.69 355 ALA A C 1
ATOM 2799 O O . ALA A 1 355 ? -3.387 -15.742 -15.148 1 98.69 355 ALA A O 1
ATOM 2800 N N . THR A 1 356 ? -4.871 -16.656 -16.516 1 98.69 356 THR A N 1
ATOM 2801 C CA . THR A 1 356 ? -4.434 -15.859 -17.656 1 98.69 356 THR A CA 1
ATOM 2802 C C . THR A 1 356 ? -4.77 -14.383 -17.438 1 98.69 356 THR A C 1
ATOM 2804 O O . THR A 1 356 ? -3.998 -13.508 -17.828 1 98.69 356 THR A O 1
ATOM 2807 N N . LYS A 1 357 ? -5.91 -14.109 -16.844 1 98.88 357 LYS A N 1
ATOM 2808 C CA . LYS A 1 357 ? -6.254 -12.734 -16.5 1 98.88 357 LYS A CA 1
ATOM 2809 C C . LYS A 1 357 ? -5.25 -12.133 -15.523 1 98.88 357 LYS A C 1
ATOM 2811 O O . LYS A 1 357 ? -4.887 -10.961 -15.633 1 98.88 357 LYS A O 1
ATOM 2816 N N . THR A 1 358 ? -4.848 -12.945 -14.555 1 98.88 358 THR A N 1
ATOM 2817 C CA . THR A 1 358 ? -3.799 -12.508 -13.641 1 98.88 358 THR A CA 1
ATOM 2818 C C . THR A 1 358 ? -2.508 -12.211 -14.398 1 98.88 358 THR A C 1
ATOM 2820 O O . THR A 1 358 ? -1.877 -11.172 -14.18 1 98.88 358 THR A O 1
ATOM 2823 N N . TYR A 1 359 ? -2.152 -13.133 -15.266 1 98.81 359 TYR A N 1
ATOM 2824 C CA . TYR A 1 359 ? -0.961 -12.961 -16.094 1 98.81 359 TYR A CA 1
ATOM 2825 C C . TYR A 1 359 ? -1.027 -11.664 -16.891 1 98.81 359 TYR A C 1
ATOM 2827 O O . TYR A 1 359 ? -0.051 -10.914 -16.953 1 98.81 359 TYR A O 1
ATOM 2835 N N . GLU A 1 360 ? -2.158 -11.398 -17.422 1 98.81 360 GLU A N 1
ATOM 2836 C CA . GLU A 1 360 ? -2.383 -10.188 -18.203 1 98.81 360 GLU A CA 1
ATOM 2837 C C . GLU A 1 360 ? -2.197 -8.938 -17.344 1 98.81 360 GLU A C 1
ATOM 2839 O O . GLU A 1 360 ? -1.607 -7.953 -17.797 1 98.81 360 GLU A O 1
ATOM 2844 N N . LEU A 1 361 ? -2.686 -8.93 -16.172 1 98.94 361 LEU A N 1
ATOM 2845 C CA . LEU A 1 361 ? -2.504 -7.805 -15.273 1 98.94 361 LEU A CA 1
ATOM 2846 C C . LEU A 1 361 ? -1.024 -7.566 -14.984 1 98.94 361 LEU A C 1
ATOM 2848 O O . LEU A 1 361 ? -0.562 -6.426 -15 1 98.94 361 LEU A O 1
ATOM 2852 N N . THR A 1 362 ? -0.286 -8.648 -14.734 1 98.88 362 THR A N 1
ATOM 2853 C CA . THR A 1 362 ? 1.128 -8.5 -14.406 1 98.88 362 THR A CA 1
ATOM 2854 C C . THR A 1 362 ? 1.892 -7.891 -15.578 1 98.88 362 THR A C 1
ATOM 2856 O O . THR A 1 362 ? 2.789 -7.07 -15.383 1 98.88 362 THR A O 1
ATOM 2859 N N . TRP A 1 363 ? 1.506 -8.273 -16.797 1 98.75 363 TRP A N 1
ATOM 2860 C CA . TRP A 1 363 ? 2.113 -7.668 -17.984 1 98.75 363 TRP A CA 1
ATOM 2861 C C . TRP A 1 363 ? 1.729 -6.195 -18.094 1 98.75 363 TRP A C 1
ATOM 2863 O O . TRP A 1 363 ? 2.562 -5.355 -18.438 1 98.75 363 TRP A O 1
ATOM 2873 N N . ALA A 1 364 ? 0.455 -5.898 -17.828 1 98.88 364 ALA A N 1
ATOM 2874 C CA . ALA A 1 364 ? 0.017 -4.508 -17.875 1 98.88 364 ALA A CA 1
ATOM 2875 C C . ALA A 1 364 ? 0.824 -3.646 -16.906 1 98.88 364 ALA A C 1
ATOM 2877 O O . ALA A 1 364 ? 1.217 -2.525 -17.234 1 98.88 364 ALA A O 1
ATOM 2878 N N . ILE A 1 365 ? 1.079 -4.137 -15.75 1 98.94 365 ILE A N 1
ATOM 2879 C CA . ILE A 1 365 ? 1.854 -3.422 -14.742 1 98.94 365 ILE A CA 1
ATOM 2880 C C . ILE A 1 365 ? 3.287 -3.229 -15.234 1 98.94 365 ILE A C 1
ATOM 2882 O O . ILE A 1 365 ? 3.83 -2.123 -15.164 1 98.94 365 ILE A O 1
ATOM 2886 N N . ARG A 1 366 ? 3.906 -4.328 -15.727 1 98.69 366 ARG A N 1
ATOM 2887 C CA . ARG A 1 366 ? 5.27 -4.227 -16.234 1 98.69 366 ARG A CA 1
ATOM 2888 C C . ARG A 1 366 ? 5.359 -3.186 -17.359 1 98.69 366 ARG A C 1
ATOM 2890 O O . ARG A 1 366 ? 6.227 -2.312 -17.328 1 98.69 366 ARG A O 1
ATOM 2897 N N . ASN A 1 367 ? 4.43 -3.289 -18.328 1 98.38 367 ASN A N 1
ATOM 2898 C CA . ASN A 1 367 ? 4.449 -2.375 -19.453 1 98.38 367 ASN A CA 1
ATOM 2899 C C . ASN A 1 367 ? 4.27 -0.926 -19.016 1 98.38 367 ASN A C 1
ATOM 2901 O O . ASN A 1 367 ? 4.953 -0.03 -19.516 1 98.38 367 ASN A O 1
ATOM 2905 N N . ALA A 1 368 ? 3.346 -0.705 -18.109 1 98.69 368 ALA A N 1
ATOM 2906 C CA . ALA A 1 368 ? 3.121 0.64 -17.594 1 98.69 368 ALA A CA 1
ATOM 2907 C C . ALA A 1 368 ? 4.367 1.17 -16.891 1 98.69 368 ALA A C 1
ATOM 2909 O O . ALA A 1 368 ? 4.727 2.34 -17.047 1 98.69 368 ALA A O 1
ATOM 2910 N N . GLY A 1 369 ? 4.992 0.335 -16.094 1 98.25 369 GLY A N 1
ATOM 2911 C CA . GLY A 1 369 ? 6.219 0.711 -15.406 1 98.25 369 GLY A CA 1
ATOM 2912 C C . GLY A 1 369 ? 7.348 1.064 -16.359 1 98.25 369 GLY A C 1
ATOM 2913 O O . GLY A 1 369 ? 8.023 2.076 -16.172 1 98.25 369 GLY A O 1
ATOM 2914 N N . GLU A 1 370 ? 7.551 0.236 -17.375 1 97.31 370 GLU A N 1
ATOM 2915 C CA . GLU A 1 370 ? 8.625 0.458 -18.344 1 97.31 370 GLU A CA 1
ATOM 2916 C C . GLU A 1 370 ? 8.375 1.716 -19.172 1 97.31 370 GLU A C 1
ATOM 2918 O O . GLU A 1 370 ? 9.297 2.48 -19.453 1 97.31 370 GLU A O 1
ATOM 2923 N N . LYS A 1 371 ? 7.113 1.906 -19.562 1 96.38 371 LYS A N 1
ATOM 2924 C CA . LYS A 1 371 ? 6.758 3.115 -20.297 1 96.38 371 LYS A CA 1
ATOM 2925 C C . LYS A 1 371 ? 7.027 4.367 -19.453 1 96.38 371 LYS A C 1
ATOM 2927 O O . LYS A 1 371 ? 7.578 5.348 -19.969 1 96.38 371 LYS A O 1
ATOM 2932 N N . SER A 1 372 ? 6.637 4.32 -18.219 1 94.62 372 SER A N 1
ATOM 2933 C CA . SER A 1 372 ? 6.824 5.465 -17.328 1 94.62 372 SER A CA 1
ATOM 2934 C C . SER A 1 372 ? 8.305 5.746 -17.094 1 94.62 372 SER A C 1
ATOM 2936 O O . SER A 1 372 ? 8.719 6.906 -17.047 1 94.62 372 SER A O 1
ATOM 2938 N N . ALA A 1 373 ? 9.086 4.715 -16.922 1 93.31 373 ALA A N 1
ATOM 2939 C CA . ALA A 1 373 ? 10.523 4.875 -16.719 1 93.31 373 ALA A CA 1
ATOM 2940 C C . ALA A 1 373 ? 11.18 5.516 -17.938 1 93.31 373 ALA A C 1
ATOM 2942 O O . ALA A 1 373 ? 12.055 6.367 -17.812 1 93.31 373 ALA A O 1
ATOM 2943 N N . ALA A 1 374 ? 10.758 5.094 -19.094 1 88.88 374 ALA A N 1
ATOM 2944 C CA . ALA A 1 374 ? 11.305 5.637 -20.344 1 88.88 374 ALA A CA 1
ATOM 2945 C C . ALA A 1 374 ? 10.969 7.121 -20.484 1 88.88 374 ALA A C 1
ATOM 2947 O O . ALA A 1 374 ? 11.773 7.898 -21 1 88.88 374 ALA A O 1
ATOM 2948 N N . ALA A 1 375 ? 9.836 7.527 -19.953 1 84 375 ALA A N 1
ATOM 2949 C CA . ALA A 1 375 ? 9.383 8.914 -20.062 1 84 375 ALA A CA 1
ATOM 2950 C C . ALA A 1 375 ? 10.188 9.828 -19.141 1 84 375 ALA A C 1
ATOM 2952 O O . ALA A 1 375 ? 10.422 10.992 -19.469 1 84 375 ALA A O 1
ATOM 2953 N N . VAL A 1 376 ? 10.609 9.344 -18.031 1 77.25 376 VAL A N 1
ATOM 2954 C CA . VAL A 1 376 ? 11.344 10.125 -17.047 1 77.25 376 VAL A CA 1
ATOM 2955 C C . VAL A 1 376 ? 12.797 10.273 -17.484 1 77.25 376 VAL A C 1
ATOM 2957 O O . VAL A 1 376 ? 13.445 11.281 -17.172 1 77.25 376 VAL A O 1
ATOM 2960 N N . LYS A 1 377 ? 13.398 9.312 -18.188 1 71.94 377 LYS A N 1
ATOM 2961 C CA . LYS A 1 377 ? 14.773 9.344 -18.672 1 71.94 377 LYS A CA 1
ATOM 2962 C C . LYS A 1 377 ? 14.938 10.367 -19.797 1 71.94 377 LYS A C 1
ATOM 2964 O O . LYS A 1 377 ? 16.016 10.93 -19.969 1 71.94 377 LYS A O 1
ATOM 2969 N N . LYS A 1 378 ? 13.844 10.758 -20.531 1 63.28 378 LYS A N 1
ATOM 2970 C CA . LYS A 1 378 ? 13.945 11.711 -21.625 1 63.28 378 LYS A CA 1
ATOM 2971 C C . LYS A 1 378 ? 13.898 13.148 -21.109 1 63.28 378 LYS A C 1
ATOM 2973 O O . LYS A 1 378 ? 14.594 14.023 -21.625 1 63.28 378 LYS A O 1
ATOM 2978 N N . MET B 1 1 ? -3.055 34.344 19.703 1 98.12 1 MET B N 1
ATOM 2979 C CA . MET B 1 1 ? -3.727 33.156 19.219 1 98.12 1 MET B CA 1
ATOM 2980 C C . MET B 1 1 ? -4.863 33.5 18.266 1 98.12 1 MET B C 1
ATOM 2982 O O . MET B 1 1 ? -5.719 34.344 18.594 1 98.12 1 MET B O 1
ATOM 2986 N N . VAL B 1 2 ? -4.719 32.969 17.078 1 98.06 2 VAL B N 1
ATOM 2987 C CA . VAL B 1 2 ? -5.77 33.156 16.094 1 98.06 2 VAL B CA 1
ATOM 2988 C C . VAL B 1 2 ? -6.637 31.922 15.984 1 98.06 2 VAL B C 1
ATOM 2990 O O . VAL B 1 2 ? -6.18 30.875 15.5 1 98.06 2 VAL B O 1
ATOM 2993 N N . GLY B 1 3 ? -7.918 32.031 16.344 1 96.81 3 GLY B N 1
ATOM 2994 C CA . GLY B 1 3 ? -8.828 30.891 16.406 1 96.81 3 GLY B CA 1
ATOM 2995 C C . GLY B 1 3 ? -9.031 30.375 17.812 1 96.81 3 GLY B C 1
ATOM 2996 O O . GLY B 1 3 ? -8.062 30.062 18.516 1 96.81 3 GLY B O 1
ATOM 2997 N N . ALA B 1 4 ? -10.273 30.25 18.281 1 96.25 4 ALA B N 1
ATOM 2998 C CA . ALA B 1 4 ? -10.609 29.781 19.625 1 96.25 4 ALA B CA 1
ATOM 2999 C C . ALA B 1 4 ? -11.273 28.406 19.578 1 96.25 4 ALA B C 1
ATOM 3001 O O . ALA B 1 4 ? -11.992 28.031 20.516 1 96.25 4 ALA B O 1
ATOM 3002 N N . GLY B 1 5 ? -10.992 27.703 18.469 1 92.81 5 GLY B N 1
ATOM 3003 C CA . GLY B 1 5 ? -11.656 26.422 18.281 1 92.81 5 GLY B CA 1
ATOM 3004 C C . GLY B 1 5 ? -10.906 25.266 18.906 1 92.81 5 GLY B C 1
ATOM 3005 O O . GLY B 1 5 ? -10.078 25.469 1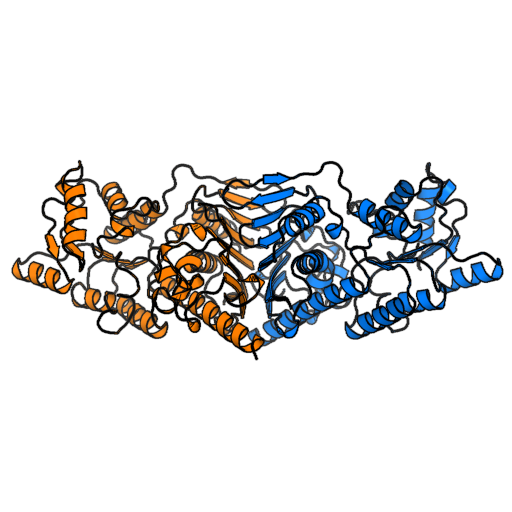9.797 1 92.81 5 GLY B O 1
ATOM 3006 N N . ASN B 1 6 ? -11.258 24.047 18.438 1 90.81 6 ASN B N 1
ATOM 3007 C CA . ASN B 1 6 ? -10.836 22.781 19.031 1 90.81 6 ASN B CA 1
ATOM 3008 C C . ASN B 1 6 ? -9.32 22.609 18.953 1 90.81 6 ASN B C 1
ATOM 3010 O O . ASN B 1 6 ? -8.695 22.125 19.891 1 90.81 6 ASN B O 1
ATOM 3014 N N . ILE B 1 7 ? -8.719 22.969 17.859 1 94.12 7 ILE B N 1
ATOM 3015 C CA . ILE B 1 7 ? -7.293 22.719 17.703 1 94.12 7 ILE B CA 1
ATOM 3016 C C . ILE B 1 7 ? -6.512 23.594 18.688 1 94.12 7 ILE B C 1
ATOM 3018 O O . ILE B 1 7 ? -5.426 23.203 19.141 1 94.12 7 ILE B O 1
ATOM 3022 N N . MET B 1 8 ? -7.117 24.75 19.094 1 96.69 8 MET B N 1
ATOM 3023 C CA . MET B 1 8 ? -6.441 25.688 19.984 1 96.69 8 MET B CA 1
ATOM 3024 C C . MET B 1 8 ? -6.695 25.328 21.438 1 96.69 8 MET B C 1
ATOM 3026 O O . MET B 1 8 ? -5.762 25.297 22.25 1 96.69 8 MET B O 1
ATOM 3030 N N . PHE B 1 9 ? -7.934 24.953 21.781 1 96.31 9 PHE B N 1
ATOM 3031 C CA . PHE B 1 9 ? -8.297 24.859 23.188 1 96.31 9 PHE B CA 1
ATOM 3032 C C . PHE B 1 9 ? -8.805 23.469 23.516 1 96.31 9 PHE B C 1
ATOM 3034 O O . PHE B 1 9 ? -9.211 23.203 24.656 1 96.31 9 PHE B O 1
ATOM 3041 N N . GLY B 1 10 ? -8.789 22.547 22.562 1 91.81 10 GLY B N 1
ATOM 3042 C CA . GLY B 1 10 ? -9.125 21.156 22.812 1 91.81 10 GLY B CA 1
ATOM 3043 C C . GLY B 1 10 ? -10.609 20.859 22.688 1 91.81 10 GLY B C 1
ATOM 3044 O O . GLY B 1 10 ? -11.422 21.781 22.656 1 91.81 10 GLY B O 1
ATOM 3045 N N . SER B 1 11 ? -10.898 19.641 22.422 1 84.75 11 SER B N 1
ATOM 3046 C CA . SER B 1 11 ? -12.242 19.078 22.438 1 84.75 11 SER B CA 1
ATOM 3047 C C . SER B 1 11 ? -12.211 17.578 22.734 1 84.75 11 SER B C 1
ATOM 3049 O O . SER B 1 11 ? -11.133 17.016 22.922 1 84.75 11 SER B O 1
ATOM 3051 N N . ASP B 1 12 ? -13.414 16.984 22.906 1 77.62 12 ASP B N 1
ATOM 3052 C CA . ASP B 1 12 ? -13.508 15.555 23.156 1 77.62 12 ASP B CA 1
ATOM 3053 C C . ASP B 1 12 ? -13.156 14.758 21.906 1 77.62 12 ASP B C 1
ATOM 3055 O O . ASP B 1 12 ? -12.93 13.547 21.969 1 77.62 12 ASP B O 1
ATOM 3059 N N . ALA B 1 13 ? -12.906 15.445 20.844 1 73.56 13 ALA B N 1
ATOM 3060 C CA . ALA B 1 13 ? -12.742 14.766 19.562 1 73.56 13 ALA B CA 1
ATOM 3061 C C . ALA B 1 13 ? -11.289 14.352 19.344 1 73.56 13 ALA B C 1
ATOM 3063 O O . ALA B 1 13 ? -10.992 13.516 18.484 1 73.56 13 ALA B O 1
ATOM 3064 N N . GLY B 1 14 ? -10.375 14.852 20.125 1 76.38 14 GLY B N 1
ATOM 3065 C CA . GLY B 1 14 ? -8.977 14.508 19.906 1 76.38 14 GLY B CA 1
ATOM 3066 C C . GLY B 1 14 ? -8.039 15.203 20.859 1 76.38 14 GLY B C 1
ATOM 3067 O O . GLY B 1 14 ? -8.461 16.016 21.672 1 76.38 14 GLY B O 1
ATOM 3068 N N . PRO B 1 15 ? -6.82 14.766 20.672 1 77.38 15 PRO B N 1
ATOM 3069 C CA . PRO B 1 15 ? -5.836 15.273 21.641 1 77.38 15 PRO B CA 1
ATOM 3070 C C . PRO B 1 15 ? -5.258 16.625 21.219 1 77.38 15 PRO B C 1
ATOM 3072 O O . PRO B 1 15 ? -4.258 17.078 21.797 1 77.38 15 PRO B O 1
ATOM 3075 N N . TRP B 1 16 ? -5.828 17.281 20.25 1 87.38 16 TRP B N 1
ATOM 3076 C CA . TRP B 1 16 ? -5.309 18.562 19.766 1 87.38 16 TRP B CA 1
ATOM 3077 C C . TRP B 1 16 ? -5.66 19.688 20.734 1 87.38 16 TRP B C 1
ATOM 3079 O O . TRP B 1 16 ? -6.824 19.875 21.078 1 87.38 16 TRP B O 1
ATOM 3089 N N . ASN B 1 17 ? -4.715 20.422 21.172 1 94.5 17 ASN B N 1
ATOM 3090 C CA . ASN B 1 17 ? -4.809 21.516 22.141 1 94.5 17 ASN B CA 1
ATOM 3091 C C . ASN B 1 17 ? -3.51 22.312 22.219 1 94.5 17 ASN B C 1
ATOM 3093 O O . ASN B 1 17 ? -2.695 22.078 23.125 1 94.5 17 ASN B O 1
ATOM 3097 N N . HIS B 1 18 ? -3.375 23.266 21.359 1 97.38 18 HIS B N 1
ATOM 3098 C CA . HIS B 1 18 ? -2.133 24.031 21.312 1 97.38 18 HIS B CA 1
ATOM 3099 C C . HIS B 1 18 ? -1.939 24.859 22.562 1 97.38 18 HIS B C 1
ATOM 3101 O O . HIS B 1 18 ? -0.813 25.031 23.031 1 97.38 18 HIS B O 1
ATOM 3107 N N . SER B 1 19 ? -3.053 25.391 23.141 1 97.62 19 SER B N 1
ATOM 3108 C CA . SER B 1 19 ? -2.947 26.188 24.359 1 97.62 19 SER B CA 1
ATOM 3109 C C . SER B 1 19 ? -2.322 25.391 25.5 1 97.62 19 SER B C 1
ATOM 3111 O O . SER B 1 19 ? -1.414 25.875 26.172 1 97.62 19 SER B O 1
ATOM 3113 N N . PHE B 1 20 ? -2.766 24.172 25.609 1 96.44 20 PHE B N 1
ATOM 3114 C CA . PHE B 1 20 ? -2.236 23.297 26.641 1 96.44 20 PHE B CA 1
ATOM 3115 C C . PHE B 1 20 ? -0.739 23.094 26.469 1 96.44 20 PHE B C 1
ATOM 3117 O O . PHE B 1 20 ? 0.02 23.125 27.438 1 96.44 20 PHE B O 1
ATOM 3124 N N . ARG B 1 21 ? -0.276 22.906 25.266 1 97.44 21 ARG B N 1
ATOM 3125 C CA . ARG B 1 21 ? 1.131 22.625 24.984 1 97.44 21 ARG B CA 1
ATOM 3126 C C . ARG B 1 21 ? 1.983 23.875 25.203 1 97.44 21 ARG B C 1
ATOM 3128 O O . ARG B 1 21 ? 3.117 23.781 25.688 1 97.44 21 ARG B O 1
ATOM 3135 N N . LEU B 1 22 ? 1.45 25 24.844 1 97.94 22 LEU B N 1
ATOM 3136 C CA . LEU B 1 22 ? 2.145 26.266 25.094 1 97.94 22 LEU B CA 1
ATOM 3137 C C . LEU B 1 22 ? 2.305 26.5 26.594 1 97.94 22 LEU B C 1
ATOM 3139 O O . LEU B 1 22 ? 3.373 26.906 27.047 1 97.94 22 LEU B O 1
ATOM 3143 N N . GLU B 1 23 ? 1.251 26.25 27.344 1 98.12 23 GLU B N 1
ATOM 3144 C CA . GLU B 1 23 ? 1.28 26.375 28.797 1 98.12 23 GLU B CA 1
ATOM 3145 C C . GLU B 1 23 ? 2.338 25.469 29.422 1 98.12 23 GLU B C 1
ATOM 3147 O O . GLU B 1 23 ? 3.066 25.891 30.328 1 98.12 23 GLU B O 1
ATOM 3152 N N . HIS B 1 24 ? 2.43 24.312 28.891 1 97 24 HIS B N 1
ATOM 3153 C CA . HIS B 1 24 ? 3.396 23.344 29.406 1 97 24 HIS B CA 1
ATOM 3154 C C . HIS B 1 24 ? 4.824 23.766 29.062 1 97 24 HIS B C 1
ATOM 3156 O O . HIS B 1 24 ? 5.723 23.672 29.891 1 97 24 HIS B O 1
ATOM 3162 N N . LYS B 1 25 ? 5.082 24.188 27.859 1 96.5 25 LYS B N 1
ATOM 3163 C CA . LYS B 1 25 ? 6.418 24.531 27.375 1 96.5 25 LYS B CA 1
ATOM 3164 C C . LYS B 1 25 ? 6.926 25.812 28.047 1 96.5 25 LYS B C 1
ATOM 3166 O O . LYS B 1 25 ? 8.086 25.891 28.453 1 96.5 25 LYS B O 1
ATOM 3171 N N . LEU B 1 26 ? 6.055 26.797 28.25 1 97.56 26 LEU B N 1
ATOM 3172 C CA . LEU B 1 26 ? 6.512 28.109 28.656 1 97.56 26 LEU B CA 1
ATOM 3173 C C . LEU B 1 26 ? 6.242 28.344 30.141 1 97.56 26 LEU B C 1
ATOM 3175 O O . LEU B 1 26 ? 6.863 29.219 30.766 1 97.56 26 LEU B O 1
ATOM 3179 N N . GLY B 1 27 ? 5.289 27.672 30.734 1 96.62 27 GLY B N 1
ATOM 3180 C CA . GLY B 1 27 ? 4.934 27.875 32.125 1 96.62 27 GLY B CA 1
ATOM 3181 C C . GLY B 1 27 ? 4.582 29.312 32.469 1 96.62 27 GLY B C 1
ATOM 3182 O O . GLY B 1 27 ? 3.762 29.938 31.766 1 96.62 27 GLY B O 1
ATOM 3183 N N . PRO B 1 28 ? 5.191 29.844 33.469 1 96.25 28 PRO B N 1
ATOM 3184 C CA . PRO B 1 28 ? 4.879 31.203 33.906 1 96.25 28 PRO B CA 1
ATOM 3185 C C . PRO B 1 28 ? 5.32 32.281 32.906 1 96.25 28 PRO B C 1
ATOM 3187 O O . PRO B 1 28 ? 4.91 33.438 33 1 96.25 28 PRO B O 1
ATOM 3190 N N . ARG B 1 29 ? 6.137 31.844 31.984 1 96.75 29 ARG B N 1
ATOM 3191 C CA . ARG B 1 29 ? 6.617 32.781 30.984 1 96.75 29 ARG B CA 1
ATOM 3192 C C . ARG B 1 29 ? 5.543 33.094 29.938 1 96.75 29 ARG B C 1
ATOM 3194 O O . ARG B 1 29 ? 5.648 34.062 29.188 1 96.75 29 ARG B O 1
ATOM 3201 N N . LEU B 1 30 ? 4.547 32.281 29.891 1 98.12 30 LEU B N 1
ATOM 3202 C CA . LEU B 1 30 ? 3.516 32.438 28.875 1 98.12 30 LEU B CA 1
ATOM 3203 C C . LEU B 1 30 ? 2.623 33.656 29.219 1 98.12 30 LEU B C 1
ATOM 3205 O O . LEU B 1 30 ? 2.117 33.75 30.328 1 98.12 30 LEU B O 1
ATOM 3209 N N . LYS B 1 31 ? 2.512 34.531 28.328 1 98 31 LYS B N 1
ATOM 3210 C CA . LYS B 1 31 ? 1.553 35.625 28.375 1 98 31 LYS B CA 1
ATOM 3211 C C . LYS B 1 31 ? 0.751 35.719 27.078 1 98 31 LYS B C 1
ATOM 3213 O O . LYS B 1 31 ? 1.259 36.188 26.047 1 98 31 LYS B O 1
ATOM 3218 N N . VAL B 1 32 ? -0.494 35.344 27.172 1 98.5 32 VAL B N 1
ATOM 3219 C CA . VAL B 1 32 ? -1.373 35.438 26 1 98.5 32 VAL B CA 1
ATOM 3220 C C . VAL B 1 32 ? -1.999 36.844 25.953 1 98.5 32 VAL B C 1
ATOM 3222 O O . VAL B 1 32 ? -2.861 37.156 26.781 1 98.5 32 VAL B O 1
ATOM 3225 N N . THR B 1 33 ? -1.613 37.625 25 1 97.88 33 THR B N 1
ATOM 3226 C CA . THR B 1 33 ? -2.027 39.031 24.984 1 97.88 33 THR B CA 1
ATOM 3227 C C . THR B 1 33 ? -3.35 39.188 24.234 1 97.88 33 THR B C 1
ATOM 3229 O O . THR B 1 33 ? -4.125 40.094 24.531 1 97.88 33 THR B O 1
ATOM 3232 N N . ALA B 1 34 ? -3.568 38.312 23.266 1 98.5 34 ALA B N 1
ATOM 3233 C CA . ALA B 1 34 ? -4.781 38.438 22.469 1 98.5 34 ALA B CA 1
ATOM 3234 C C . ALA B 1 34 ? -5.32 37.094 22.031 1 98.5 34 ALA B C 1
ATOM 3236 O O . ALA B 1 34 ? -4.547 36.188 21.719 1 98.5 34 ALA B O 1
ATOM 3237 N N . LEU B 1 35 ? -6.586 36.938 22.031 1 98.62 35 LEU B N 1
ATOM 3238 C CA . LEU B 1 35 ? -7.332 35.875 21.375 1 98.62 35 LEU B CA 1
ATOM 3239 C C . LEU B 1 35 ? -8.227 36.438 20.266 1 98.62 35 LEU B C 1
ATOM 3241 O O . LEU B 1 35 ? -9.133 37.219 20.547 1 98.62 35 LEU B O 1
ATOM 3245 N N . ILE B 1 36 ? -7.914 36.062 19.078 1 97.88 36 ILE B N 1
ATOM 3246 C CA . ILE B 1 36 ? -8.586 36.625 17.906 1 97.88 36 ILE B CA 1
ATOM 3247 C C . ILE B 1 36 ? -9.539 35.594 17.312 1 97.88 36 ILE B C 1
ATOM 3249 O O . ILE B 1 36 ? -9.117 34.531 16.859 1 97.88 36 ILE B O 1
ATOM 3253 N N . ASP B 1 37 ? -10.797 35.844 17.266 1 97.44 37 ASP B N 1
ATOM 3254 C CA . ASP B 1 37 ? -11.852 35 16.719 1 97.44 37 ASP B CA 1
ATOM 3255 C C . ASP B 1 37 ? -13.07 35.844 16.312 1 97.44 37 ASP B C 1
ATOM 3257 O O . ASP B 1 37 ? -13.484 36.75 17.047 1 97.44 37 ASP B O 1
ATOM 3261 N N . PRO B 1 38 ? -13.586 35.469 15.102 1 94.62 38 PRO B N 1
ATOM 3262 C CA . PRO B 1 38 ? -14.805 36.219 14.734 1 94.62 38 PRO B CA 1
ATOM 3263 C C . PRO B 1 38 ? -15.945 36 15.719 1 94.62 38 PRO B C 1
ATOM 3265 O O . PRO B 1 38 ? -16.828 36.844 15.844 1 94.62 38 PRO B O 1
ATOM 3268 N N . SER B 1 39 ? -16.016 34.875 16.344 1 95.44 39 SER B N 1
ATOM 3269 C CA . SER B 1 39 ? -17 34.625 17.391 1 95.44 39 SER B CA 1
ATOM 3270 C C . SER B 1 39 ? -16.484 35.031 18.75 1 95.44 39 SER B C 1
ATOM 3272 O O . SER B 1 39 ? -15.797 34.281 19.438 1 95.44 39 SER B O 1
ATOM 3274 N N . VAL B 1 40 ? -16.984 36.156 19.203 1 94.19 40 VAL B N 1
ATOM 3275 C CA . VAL B 1 40 ? -16.578 36.719 20.484 1 94.19 40 VAL B CA 1
ATOM 3276 C C . VAL B 1 40 ? -17.047 35.781 21.609 1 94.19 40 VAL B C 1
ATOM 3278 O O . VAL B 1 40 ? -16.328 35.594 22.594 1 94.19 40 VAL B O 1
ATOM 3281 N N . GLU B 1 41 ? -18.172 35.219 21.344 1 96.44 41 GLU B N 1
ATOM 3282 C CA . GLU B 1 41 ? -18.734 34.344 22.344 1 96.44 41 GLU B CA 1
ATOM 3283 C C . GLU B 1 41 ? -17.844 33.094 22.547 1 96.44 41 GLU B C 1
ATOM 3285 O O . GLU B 1 41 ? -17.562 32.719 23.672 1 96.44 41 GLU B O 1
ATOM 3290 N N . ARG B 1 42 ? -17.422 32.531 21.516 1 95.31 42 ARG B N 1
ATOM 3291 C CA . ARG B 1 42 ? -16.531 31.375 21.578 1 95.31 42 ARG B CA 1
ATOM 3292 C C . ARG B 1 42 ? -15.211 31.734 22.25 1 95.31 42 ARG B C 1
ATOM 3294 O O . ARG B 1 42 ? -14.727 30.969 23.094 1 95.31 42 ARG B O 1
ATOM 3301 N N . ALA B 1 43 ? -14.68 32.812 21.859 1 97.44 43 ALA B N 1
ATOM 3302 C CA . ALA B 1 43 ? -13.406 33.281 22.422 1 97.44 43 ALA B CA 1
ATOM 3303 C C . ALA B 1 43 ? -13.523 33.5 23.938 1 97.44 43 ALA B C 1
ATOM 3305 O O . ALA B 1 43 ? -12.656 33.094 24.703 1 97.44 43 ALA B O 1
ATOM 3306 N N . ASN B 1 44 ? -14.602 34.156 24.281 1 97.69 44 ASN B N 1
ATOM 3307 C CA . ASN B 1 44 ? -14.797 34.438 25.703 1 97.69 44 ASN B CA 1
ATOM 3308 C C . ASN B 1 44 ? -15 33.156 26.516 1 97.69 44 ASN B C 1
ATOM 3310 O O . ASN B 1 44 ? -14.5 33.062 27.641 1 97.69 44 ASN B O 1
ATOM 3314 N N . ALA B 1 45 ? -15.719 32.281 25.953 1 97.25 45 ALA B N 1
ATOM 3315 C CA . ALA B 1 45 ? -15.945 31.016 26.641 1 97.25 45 ALA B CA 1
ATOM 3316 C C . ALA B 1 45 ? -14.633 30.281 26.891 1 97.25 45 ALA B C 1
ATOM 3318 O O . ALA B 1 45 ? -14.43 29.703 27.969 1 97.25 45 ALA B O 1
ATOM 3319 N N . ALA B 1 46 ? -13.773 30.25 25.906 1 96.62 46 ALA B N 1
ATOM 3320 C CA . ALA B 1 46 ? -12.461 29.609 26.047 1 96.62 46 ALA B CA 1
ATOM 3321 C C . ALA B 1 46 ? -11.617 30.297 27.109 1 96.62 46 ALA B C 1
ATOM 3323 O O . ALA B 1 46 ? -10.984 29.641 27.938 1 96.62 46 ALA B O 1
ATOM 3324 N N . LEU B 1 47 ? -11.656 31.625 27.125 1 97.69 47 LEU B N 1
ATOM 3325 C CA . LEU B 1 47 ? -10.859 32.406 28.062 1 97.69 47 LEU B CA 1
ATOM 3326 C C . LEU B 1 47 ? -11.359 32.219 29.5 1 97.69 47 LEU B C 1
ATOM 3328 O O . LEU B 1 47 ? -10.562 32.188 30.438 1 97.69 47 LEU B O 1
ATOM 3332 N N . GLU B 1 48 ? -12.648 32.156 29.594 1 97.75 48 GLU B N 1
ATOM 3333 C CA . GLU B 1 48 ? -13.227 31.984 30.922 1 97.75 48 GLU B CA 1
ATOM 3334 C C . GLU B 1 48 ? -12.742 30.672 31.562 1 97.75 48 GLU B C 1
ATOM 3336 O O . GLU B 1 48 ? -12.414 30.656 32.75 1 97.75 48 GLU B O 1
ATOM 3341 N N . LYS B 1 49 ? -12.727 29.672 30.797 1 96.75 49 LYS B N 1
ATOM 3342 C CA . LYS B 1 49 ? -12.242 28.391 31.297 1 96.75 49 LYS B CA 1
ATOM 3343 C C . LYS B 1 49 ? -10.781 28.484 31.719 1 96.75 49 LYS B C 1
ATOM 3345 O O . LYS B 1 49 ? -10.398 27.938 32.75 1 96.75 49 LYS B O 1
ATOM 3350 N N . LYS B 1 50 ? -9.961 29.156 30.922 1 97.5 50 LYS B N 1
ATOM 3351 C CA . LYS B 1 50 ? -8.531 29.281 31.219 1 97.5 50 LYS B CA 1
ATOM 3352 C C . LYS B 1 50 ? -8.312 30.172 32.438 1 97.5 50 LYS B C 1
ATOM 3354 O O . LYS B 1 50 ? -7.48 29.859 33.281 1 97.5 50 LYS B O 1
ATOM 3359 N N . ARG B 1 51 ? -9.102 31.172 32.562 1 97.69 51 ARG B N 1
ATOM 3360 C CA . ARG B 1 51 ? -8.961 32.125 33.656 1 97.69 51 ARG B CA 1
ATOM 3361 C C . ARG B 1 51 ? -9.477 31.547 34.969 1 97.69 51 ARG B C 1
ATOM 3363 O O . ARG B 1 51 ? -9.164 32.031 36.062 1 97.69 51 ARG B O 1
ATOM 3370 N N . ALA B 1 52 ? -10.25 30.5 34.906 1 97.81 52 ALA B N 1
ATOM 3371 C CA . ALA B 1 52 ? -10.781 29.812 36.094 1 97.81 52 ALA B CA 1
ATOM 3372 C C . ALA B 1 52 ? -9.844 28.703 36.531 1 97.81 52 ALA B C 1
ATOM 3374 O O . ALA B 1 52 ? -10.133 28 37.5 1 97.81 52 ALA B O 1
ATOM 3375 N N . SER B 1 53 ? -8.758 28.562 35.938 1 95.88 53 SER B N 1
ATOM 3376 C CA . SER B 1 53 ? -7.848 27.453 36.219 1 95.88 53 SER B CA 1
ATOM 3377 C C . SER B 1 53 ? -6.508 27.969 36.75 1 95.88 53 SER B C 1
ATOM 3379 O O . SER B 1 53 ? -6.336 29.172 36.938 1 95.88 53 SER B O 1
ATOM 3381 N N . PHE B 1 54 ? -5.504 27.031 36.969 1 95.12 54 PHE B N 1
ATOM 3382 C CA . PHE B 1 54 ? -4.207 27.359 37.562 1 95.12 54 PHE B CA 1
ATOM 3383 C C . PHE B 1 54 ? -3.35 28.109 36.531 1 95.12 54 PHE B C 1
ATOM 3385 O O . PHE B 1 54 ? -2.334 28.719 36.906 1 95.12 54 PHE B O 1
ATOM 3392 N N . VAL B 1 55 ? -3.842 28.203 35.25 1 97 55 VAL B N 1
ATOM 3393 C CA . VAL B 1 55 ? -3.059 28.891 34.25 1 97 55 VAL B CA 1
ATOM 3394 C C . VAL B 1 55 ? -3.588 30.312 34.062 1 97 55 VAL B C 1
ATOM 3396 O O . VAL B 1 55 ? -3.289 30.984 33.062 1 97 55 VAL B O 1
ATOM 3399 N N . GLU B 1 56 ? -4.34 30.766 35 1 97.06 56 GLU B N 1
ATOM 3400 C CA . GLU B 1 56 ? -4.957 32.094 34.969 1 97.06 56 GLU B CA 1
ATOM 3401 C C . GLU B 1 56 ? -3.924 33.188 34.688 1 97.06 56 GLU B C 1
ATOM 3403 O O . GLU B 1 56 ? -4.184 34.094 33.906 1 97.06 56 GLU B O 1
ATOM 3408 N N . PRO B 1 57 ? -2.801 33.156 35.281 1 97.88 57 PRO B N 1
ATOM 3409 C CA . PRO B 1 57 ? -1.842 34.25 35.031 1 97.88 57 PRO B CA 1
ATOM 3410 C C . PRO B 1 57 ? -1.484 34.438 33.562 1 97.88 57 PRO B C 1
ATOM 3412 O O . PRO B 1 57 ? -1.226 35.531 33.125 1 97.88 57 PRO B O 1
ATOM 3415 N N . ALA B 1 58 ? -1.482 33.375 32.812 1 98.25 58 ALA B N 1
ATOM 3416 C CA . ALA B 1 58 ? -1.113 33.406 31.406 1 98.25 58 ALA B CA 1
ATOM 3417 C C . ALA B 1 58 ? -2.189 34.125 30.594 1 98.25 58 ALA B C 1
ATOM 3419 O O . ALA B 1 58 ? -1.906 34.656 29.516 1 98.25 58 ALA B O 1
ATOM 3420 N N . TYR B 1 59 ? -3.42 34.188 31.141 1 98.56 59 TYR B N 1
ATOM 3421 C CA . TYR B 1 59 ? -4.551 34.656 30.328 1 98.56 59 TYR B CA 1
ATOM 3422 C C . TYR B 1 59 ? -5.23 35.844 30.984 1 98.56 59 TYR B C 1
ATOM 3424 O O . TYR B 1 59 ? -6.207 36.375 30.438 1 98.56 59 TYR B O 1
ATOM 3432 N N . ARG B 1 60 ? -4.785 36.312 32.094 1 97.31 60 ARG B N 1
ATOM 3433 C CA . ARG B 1 60 ? -5.426 37.344 32.875 1 97.31 60 ARG B CA 1
ATOM 3434 C C . ARG B 1 60 ? -5.676 38.625 32.062 1 97.31 60 ARG B C 1
ATOM 3436 O O . ARG B 1 60 ? -6.758 39.219 32.125 1 97.31 60 ARG B O 1
ATOM 3443 N N . ASP B 1 61 ? -4.738 38.969 31.266 1 96.88 61 ASP B N 1
ATOM 3444 C CA . ASP B 1 61 ? -4.812 40.25 30.547 1 96.88 61 ASP B CA 1
ATOM 3445 C C . ASP B 1 61 ? -5.105 40.031 29.062 1 96.88 61 ASP B C 1
ATOM 3447 O O . ASP B 1 61 ? -4.934 40.938 28.25 1 96.88 61 ASP B O 1
ATOM 3451 N N . THR B 1 62 ? -5.457 38.781 28.75 1 98.5 62 THR B N 1
ATOM 3452 C CA . THR B 1 62 ? -5.773 38.5 27.359 1 98.5 62 THR B CA 1
ATOM 3453 C C . THR B 1 62 ? -7.004 39.281 26.906 1 98.5 62 THR B C 1
ATOM 3455 O O . THR B 1 62 ? -8.016 39.312 27.609 1 98.5 62 THR B O 1
ATOM 3458 N N . VAL B 1 63 ? -6.961 39.906 25.797 1 98.12 63 VAL B N 1
ATOM 3459 C CA . VAL B 1 63 ? -8.094 40.625 25.25 1 98.12 63 VAL B CA 1
ATOM 3460 C C . VAL B 1 63 ? -8.594 39.938 23.984 1 98.12 63 VAL B C 1
ATOM 3462 O O . VAL B 1 63 ? -7.801 39.438 23.172 1 98.12 63 VAL B O 1
ATOM 3465 N N . VAL B 1 64 ? -9.945 39.844 23.828 1 98.38 64 VAL B N 1
ATOM 3466 C CA . VAL B 1 64 ? -10.562 39.219 22.656 1 98.38 64 VAL B CA 1
ATOM 3467 C C . VAL B 1 64 ? -10.727 40.25 21.547 1 98.38 64 VAL B C 1
ATOM 3469 O O . VAL B 1 64 ? -11.195 41.375 21.797 1 98.38 64 VAL B O 1
ATOM 3472 N N . TYR B 1 65 ? -10.25 39.938 20.359 1 97.94 65 TYR B N 1
ATOM 3473 C CA . TYR B 1 65 ? -10.461 40.781 19.172 1 97.94 65 TYR B CA 1
ATOM 3474 C C . TYR B 1 65 ? -11.156 39.969 18.078 1 97.94 65 TYR B C 1
ATOM 3476 O O . TYR B 1 65 ? -11.008 38.75 18 1 97.94 65 TYR B O 1
ATOM 3484 N N . ARG B 1 66 ? -11.82 40.656 17.203 1 96.94 66 ARG B N 1
ATOM 3485 C CA . ARG B 1 66 ? -12.5 39.969 16.094 1 96.94 66 ARG B CA 1
ATOM 3486 C C . ARG B 1 66 ? -11.539 39.75 14.93 1 96.94 66 ARG B C 1
ATOM 3488 O O . ARG B 1 66 ? -11.672 38.75 14.195 1 96.94 66 ARG B O 1
ATOM 3495 N N . THR B 1 67 ? -10.641 40.688 14.766 1 95.94 67 THR B N 1
ATOM 3496 C CA . THR B 1 67 ? -9.711 40.594 13.641 1 95.94 67 THR B CA 1
ATOM 3497 C C . THR B 1 67 ? -8.289 40.875 14.094 1 95.94 67 THR B C 1
ATOM 3499 O O . THR B 1 67 ? -8.078 41.469 15.164 1 95.94 67 THR B O 1
ATOM 3502 N N . ILE B 1 68 ? -7.332 40.5 13.242 1 96.44 68 ILE B N 1
ATOM 3503 C CA . ILE B 1 68 ? -5.93 40.781 13.531 1 96.44 68 ILE B CA 1
ATOM 3504 C C . ILE B 1 68 ? -5.66 42.281 13.414 1 96.44 68 ILE B C 1
ATOM 3506 O O . ILE B 1 68 ? -4.805 42.812 14.109 1 96.44 68 ILE B O 1
ATOM 3510 N N . GLU B 1 69 ? -6.359 42.969 12.531 1 96.62 69 GLU B N 1
ATOM 3511 C CA . GLU B 1 69 ? -6.238 44.406 12.383 1 96.62 69 GLU B CA 1
ATOM 3512 C C . GLU B 1 69 ? -6.617 45.156 13.664 1 96.62 69 GLU B C 1
ATOM 3514 O O . GLU B 1 69 ? -5.934 46.094 14.078 1 96.62 69 GLU B O 1
ATOM 3519 N N . ASP B 1 70 ? -7.719 44.625 14.266 1 97.38 70 ASP B N 1
ATOM 3520 C CA . ASP B 1 70 ? -8.133 45.219 15.539 1 97.38 70 ASP B CA 1
ATOM 3521 C C . ASP B 1 70 ? -7.035 45.094 16.594 1 97.38 70 ASP B C 1
ATOM 3523 O O . ASP B 1 70 ? -6.793 46.031 17.344 1 97.38 70 ASP B O 1
ATOM 3527 N N . TYR B 1 71 ? -6.477 44 16.641 1 97.75 71 TYR B N 1
ATOM 3528 C CA . TYR B 1 71 ? -5.398 43.75 17.594 1 97.75 71 TYR B CA 1
ATOM 3529 C C . TYR B 1 71 ? -4.203 44.656 17.297 1 97.75 71 TYR B C 1
ATOM 3531 O O . TYR B 1 71 ? -3.654 45.281 18.203 1 97.75 71 TYR B O 1
ATOM 3539 N N . HIS B 1 72 ? -3.762 44.719 16.047 1 97.88 72 HIS B N 1
ATOM 3540 C CA . HIS B 1 72 ? -2.643 45.562 15.641 1 97.88 72 HIS B CA 1
ATOM 3541 C C . HIS B 1 72 ? -2.891 47.031 16 1 97.88 72 HIS B C 1
ATOM 3543 O O . HIS B 1 72 ? -2 47.719 16.531 1 97.88 72 HIS B O 1
ATOM 3549 N N . ASP B 1 73 ? -4.121 47.5 15.75 1 97.88 73 ASP B N 1
ATOM 3550 C CA . ASP B 1 73 ? -4.5 48.875 16.078 1 97.88 73 ASP B CA 1
ATOM 3551 C C . ASP B 1 73 ? -4.395 49.125 17.578 1 97.88 73 ASP B C 1
ATOM 3553 O O . ASP B 1 73 ? -3.947 50.188 18.016 1 97.88 73 ASP B O 1
ATOM 3557 N N . ALA B 1 74 ? -4.883 48.156 18.281 1 97.56 74 ALA B N 1
ATOM 3558 C CA . ALA B 1 74 ? -4.828 48.281 19.734 1 97.56 74 ALA B CA 1
ATOM 3559 C C . ALA B 1 74 ? -3.389 48.375 20.234 1 97.56 74 ALA B C 1
ATOM 3561 O O . ALA B 1 74 ? -3.088 49.156 21.125 1 97.56 74 ALA B O 1
ATOM 3562 N N . LEU B 1 75 ? -2.504 47.594 19.75 1 97.31 75 LEU B N 1
ATOM 3563 C CA . LEU B 1 75 ? -1.094 47.625 20.125 1 97.31 75 LEU B CA 1
ATOM 3564 C C . LEU B 1 75 ? -0.484 48.969 19.797 1 97.31 75 LEU B C 1
ATOM 3566 O O . LEU B 1 75 ? 0.259 49.531 20.609 1 97.31 75 LEU B O 1
ATOM 3570 N N . LYS B 1 76 ? -0.777 49.5 18.641 1 96.31 76 LYS B N 1
ATOM 3571 C CA . LYS B 1 76 ? -0.264 50.781 18.203 1 96.31 76 LYS B CA 1
ATOM 3572 C C . LYS B 1 76 ? -0.734 51.906 19.141 1 96.31 76 LYS B C 1
ATOM 3574 O O . LYS B 1 76 ? 0.053 52.781 19.516 1 96.31 76 LYS B O 1
ATOM 3579 N N . LYS B 1 77 ? -1.959 51.844 19.438 1 97.38 77 LYS B N 1
ATOM 3580 C CA . LYS B 1 77 ? -2.539 52.875 20.312 1 97.38 77 LYS B CA 1
ATOM 3581 C C . LYS B 1 77 ? -1.912 52.812 21.703 1 97.38 77 LYS B C 1
ATOM 3583 O O . LYS B 1 77 ? -1.687 53.844 22.328 1 97.38 77 LYS B O 1
ATOM 3588 N N . ALA B 1 78 ? -1.685 51.625 22.125 1 96 78 ALA B N 1
ATOM 3589 C CA . ALA B 1 78 ? -1.134 51.438 23.469 1 96 78 ALA B CA 1
ATOM 3590 C C . ALA B 1 78 ? 0.374 51.656 23.484 1 96 78 ALA B C 1
ATOM 3592 O O . ALA B 1 78 ? 0.975 51.812 24.547 1 96 78 ALA B O 1
ATOM 3593 N N . GLY B 1 79 ? 1.043 51.688 22.344 1 95.5 79 GLY B N 1
ATOM 3594 C CA . GLY B 1 79 ? 2.49 51.812 22.281 1 95.5 79 GLY B CA 1
ATOM 3595 C C . GLY B 1 79 ? 3.217 50.562 22.766 1 95.5 79 GLY B C 1
ATOM 3596 O O . GLY B 1 79 ? 4.293 50.688 23.359 1 95.5 79 GLY B O 1
ATOM 3597 N N . THR B 1 80 ? 2.553 49.469 22.672 1 93.31 80 THR B N 1
ATOM 3598 C CA . THR B 1 80 ? 3.121 48.219 23.141 1 93.31 80 THR B CA 1
ATOM 3599 C C . THR B 1 80 ? 3.791 47.469 21.984 1 93.31 80 THR B C 1
ATOM 3601 O O . THR B 1 80 ? 3.393 47.594 20.828 1 93.31 80 THR B O 1
ATOM 3604 N N . GLU B 1 81 ? 4.734 46.719 22.312 1 93.44 81 GLU B N 1
ATOM 3605 C CA . GLU B 1 81 ? 5.488 45.938 21.344 1 93.44 81 GLU B CA 1
ATOM 3606 C C . GLU B 1 81 ? 4.641 44.781 20.766 1 93.44 81 GLU B C 1
ATOM 3608 O O . GLU B 1 81 ? 3.672 44.375 21.391 1 93.44 81 GLU B O 1
ATOM 3613 N N . ASN B 1 82 ? 5.047 44.375 19.562 1 95.81 82 ASN B N 1
ATOM 3614 C CA . ASN B 1 82 ? 4.441 43.188 18.953 1 95.81 82 ASN B CA 1
ATOM 3615 C C . ASN B 1 82 ? 4.645 41.938 19.812 1 95.81 82 ASN B C 1
ATOM 3617 O O . ASN B 1 82 ? 5.574 41.875 20.625 1 95.81 82 ASN B O 1
ATOM 3621 N N . PRO B 1 83 ? 3.732 41 19.672 1 97 83 PRO B N 1
ATOM 3622 C CA . PRO B 1 83 ? 3.982 39.719 20.328 1 97 83 PRO B CA 1
ATOM 3623 C C . PRO B 1 83 ? 5.199 39 19.766 1 97 83 PRO B C 1
ATOM 3625 O O . PRO B 1 83 ? 5.695 39.375 18.688 1 97 83 PRO B O 1
ATOM 3628 N N . GLU B 1 84 ? 5.672 38.031 20.516 1 96.38 84 GLU B N 1
ATOM 3629 C CA . GLU B 1 84 ? 6.812 37.25 20.047 1 96.38 84 GLU B CA 1
ATOM 3630 C C . GLU B 1 84 ? 6.387 36.188 19.031 1 96.38 84 GLU B C 1
ATOM 3632 O O . GLU B 1 84 ? 7.18 35.781 18.188 1 96.38 84 GLU B O 1
ATOM 3637 N N . ALA B 1 85 ? 5.121 35.75 19.188 1 98.19 85 ALA B N 1
ATOM 3638 C CA . ALA B 1 85 ? 4.621 34.719 18.297 1 98.19 85 ALA B CA 1
ATOM 3639 C C . ALA B 1 85 ? 3.115 34.844 18.094 1 98.19 85 ALA B C 1
ATOM 3641 O O . ALA B 1 85 ? 2.408 35.375 18.953 1 98.19 85 ALA B O 1
ATOM 3642 N N . ILE B 1 86 ? 2.67 34.406 17 1 98.44 86 ILE B N 1
ATOM 3643 C CA . ILE B 1 86 ? 1.249 34.281 16.688 1 98.44 86 ILE B CA 1
ATOM 3644 C C . ILE B 1 86 ? 0.941 32.844 16.297 1 98.44 86 ILE B C 1
ATOM 3646 O O . ILE B 1 86 ? 1.552 32.281 15.375 1 98.44 86 ILE B O 1
ATOM 3650 N N . ILE B 1 87 ? 0.068 32.156 17.031 1 98.56 87 ILE B N 1
ATOM 3651 C CA . ILE B 1 87 ? -0.373 30.781 16.766 1 98.56 87 ILE B CA 1
ATOM 3652 C C . ILE B 1 87 ? -1.695 30.797 16 1 98.56 87 ILE B C 1
ATOM 3654 O O . ILE B 1 87 ? -2.709 31.281 16.516 1 98.56 87 ILE B O 1
ATOM 3658 N N . VAL B 1 88 ? -1.647 30.234 14.797 1 98.25 88 VAL B N 1
ATOM 3659 C CA . VAL B 1 88 ? -2.809 30.297 13.914 1 98.25 88 VAL B CA 1
ATOM 3660 C C . VAL B 1 88 ? -3.492 28.922 13.875 1 98.25 88 VAL B C 1
ATOM 3662 O O . VAL B 1 88 ? -2.963 27.984 13.289 1 98.25 88 VAL B O 1
ATOM 3665 N N . GLY B 1 89 ? -4.699 28.859 14.43 1 96.38 89 GLY B N 1
ATOM 3666 C CA . GLY B 1 89 ? -5.516 27.656 14.414 1 96.38 89 GLY B CA 1
ATOM 3667 C C . GLY B 1 89 ? -6.844 27.844 13.703 1 96.38 89 GLY B C 1
ATOM 3668 O O . GLY B 1 89 ? -7.746 27.016 13.828 1 96.38 89 GLY B O 1
ATOM 3669 N N . SER B 1 90 ? -6.996 28.984 13 1 94.31 90 SER B N 1
ATOM 3670 C CA . SER B 1 90 ? -8.203 29.219 12.211 1 94.31 90 SER B CA 1
ATOM 3671 C C . SER B 1 90 ? -8.312 28.219 11.062 1 94.31 90 SER B C 1
ATOM 3673 O O . SER B 1 90 ? -7.297 27.719 10.578 1 94.31 90 SER B O 1
ATOM 3675 N N . PRO B 1 91 ? -9.531 27.922 10.57 1 92.5 91 PRO B N 1
ATOM 3676 C CA . PRO B 1 91 ? -9.695 27 9.453 1 92.5 91 PRO B CA 1
ATOM 3677 C C . PRO B 1 91 ? -8.953 27.438 8.195 1 92.5 91 PRO B C 1
ATOM 3679 O O . PRO B 1 91 ? -8.828 28.641 7.938 1 92.5 91 PRO B O 1
ATOM 3682 N N . PRO B 1 92 ? -8.562 26.453 7.422 1 93.88 92 PRO B N 1
ATOM 3683 C CA . PRO B 1 92 ? -7.762 26.75 6.238 1 93.88 92 PRO B CA 1
ATOM 3684 C C . PRO B 1 92 ? -8.531 27.562 5.191 1 93.88 92 PRO B C 1
ATOM 3686 O O . PRO B 1 92 ? -7.93 28.172 4.309 1 93.88 92 PRO B O 1
ATOM 3689 N N . MET B 1 93 ? -9.82 27.594 5.254 1 92.81 93 MET B N 1
ATOM 3690 C CA . MET B 1 93 ? -10.617 28.344 4.289 1 92.81 93 MET B CA 1
ATOM 3691 C C . MET B 1 93 ? -10.352 29.828 4.41 1 92.81 93 MET B C 1
ATOM 3693 O O . MET B 1 93 ? -10.641 30.594 3.488 1 92.81 93 MET B O 1
ATOM 3697 N N . PHE B 1 94 ? -9.719 30.266 5.508 1 93 94 PHE B N 1
ATOM 3698 C CA . PHE B 1 94 ? -9.508 31.703 5.742 1 93 94 PHE B CA 1
ATOM 3699 C C . PHE B 1 94 ? -8.039 32.062 5.598 1 93 94 PHE B C 1
ATOM 3701 O O . PHE B 1 94 ? -7.629 33.156 5.953 1 93 94 PHE B O 1
ATOM 3708 N N . ARG B 1 95 ? -7.219 31.156 5.098 1 94.94 95 ARG B N 1
ATOM 3709 C CA . ARG B 1 95 ? -5.789 31.438 5.086 1 94.94 95 ARG B CA 1
ATOM 3710 C C . ARG B 1 95 ? -5.105 30.734 3.916 1 94.94 95 ARG B C 1
ATOM 3712 O O . ARG B 1 95 ? -5.742 29.969 3.184 1 94.94 95 ARG B O 1
ATOM 3719 N N . GLY B 1 96 ? -3.93 31.125 3.693 1 96.25 96 GLY B N 1
ATOM 3720 C CA . GLY B 1 96 ? -3.066 30.469 2.725 1 96.25 96 GLY B CA 1
ATOM 3721 C C . GLY B 1 96 ? -3.295 30.938 1.302 1 96.25 96 GLY B C 1
ATOM 3722 O O . GLY B 1 96 ? -2.816 30.328 0.35 1 96.25 96 GLY B O 1
ATOM 3723 N N . GLY B 1 97 ? -4.082 31.906 1.128 1 97.25 97 GLY B N 1
ATOM 3724 C CA . GLY B 1 97 ? -4.355 32.438 -0.198 1 97.25 97 GLY B CA 1
ATOM 3725 C C . GLY B 1 97 ? -4.07 33.938 -0.318 1 97.25 97 GLY B C 1
ATOM 3726 O O . GLY B 1 97 ? -3.447 34.531 0.567 1 97.25 97 GLY B O 1
ATOM 3727 N N . THR B 1 98 ? -4.477 34.531 -1.521 1 97.12 98 THR B N 1
ATOM 3728 C CA . THR B 1 98 ? -4.16 35.938 -1.789 1 97.12 98 THR B CA 1
ATOM 3729 C C . THR B 1 98 ? -5.43 36.781 -1.791 1 97.12 98 THR B C 1
ATOM 3731 O O . THR B 1 98 ? -5.355 38.031 -1.81 1 97.12 98 THR B O 1
ATOM 3734 N N . THR B 1 99 ? -6.504 36.125 -1.733 1 95.5 99 THR B N 1
ATOM 3735 C CA . THR B 1 99 ? -7.773 36.844 -1.782 1 95.5 99 THR B CA 1
ATOM 3736 C C . THR B 1 99 ? -8.188 37.312 -0.387 1 95.5 99 THR B C 1
ATOM 3738 O O . THR B 1 99 ? -8 36.594 0.592 1 95.5 99 THR B O 1
ATOM 3741 N N . VAL B 1 100 ? -8.891 38.469 -0.387 1 94.25 100 VAL B N 1
ATOM 3742 C CA . VAL B 1 100 ? -9.359 39.031 0.886 1 94.25 100 VAL B CA 1
ATOM 3743 C C . VAL B 1 100 ? -10.266 38 1.579 1 94.25 100 VAL B C 1
ATOM 3745 O O . VAL B 1 100 ? -11.156 37.438 0.953 1 94.25 100 VAL B O 1
ATOM 3748 N N . GLY B 1 101 ? -9.992 37.781 2.809 1 93.75 101 GLY B N 1
ATOM 3749 C CA . GLY B 1 101 ? -10.742 36.781 3.561 1 93.75 101 GLY B CA 1
ATOM 3750 C C . GLY B 1 101 ? -10.047 35.438 3.621 1 93.75 101 GLY B C 1
ATOM 3751 O O . GLY B 1 101 ? -10.391 34.594 4.449 1 93.75 101 GLY B O 1
ATOM 3752 N N . ARG B 1 102 ? -9.055 35.25 2.76 1 95.75 102 ARG B N 1
ATOM 3753 C CA . ARG B 1 102 ? -8.289 34 2.725 1 95.75 102 ARG B CA 1
ATOM 3754 C C . ARG B 1 102 ? -6.793 34.281 2.797 1 95.75 102 ARG B C 1
ATOM 3756 O O . ARG B 1 102 ? -5.977 33.406 2.504 1 95.75 102 ARG B O 1
ATOM 3763 N N . ASN B 1 103 ? -6.406 35.5 3.041 1 97.31 103 ASN B N 1
ATOM 3764 C CA . ASN B 1 103 ? -5.02 35.938 2.932 1 97.31 103 ASN B CA 1
ATOM 3765 C C . ASN B 1 103 ? -4.43 36.281 4.301 1 97.31 103 ASN B C 1
ATOM 3767 O O . ASN B 1 103 ? -3.693 37.25 4.441 1 97.31 103 ASN B O 1
ATOM 3771 N N . LEU B 1 104 ? -4.766 35.5 5.266 1 97.19 104 LEU B N 1
ATOM 3772 C CA . LEU B 1 104 ? -4.371 35.781 6.641 1 97.19 104 LEU B CA 1
ATOM 3773 C C . LEU B 1 104 ? -2.863 35.969 6.75 1 97.19 104 LEU B C 1
ATOM 3775 O O . LEU B 1 104 ? -2.398 36.938 7.352 1 97.19 104 LEU B O 1
ATOM 3779 N N . GLU B 1 105 ? -2.066 35.062 6.172 1 97.44 105 GLU B N 1
ATOM 3780 C CA . GLU B 1 105 ? -0.613 35.125 6.301 1 97.44 105 GLU B CA 1
ATOM 3781 C C . GLU B 1 105 ? -0.062 36.438 5.703 1 97.44 105 GLU B C 1
ATOM 3783 O O . GLU B 1 105 ? 0.872 37.031 6.246 1 97.44 105 GLU B O 1
ATOM 3788 N N . LEU B 1 106 ? -0.619 36.844 4.609 1 96.69 106 LEU B N 1
ATOM 3789 C CA . LEU B 1 106 ? -0.176 38.094 3.992 1 96.69 106 LEU B CA 1
ATOM 3790 C C . LEU B 1 106 ? -0.467 39.281 4.898 1 96.69 106 LEU B C 1
ATOM 3792 O O . LEU B 1 106 ? 0.356 40.188 5.02 1 96.69 106 LEU B O 1
ATOM 3796 N N . GLU B 1 107 ? -1.602 39.25 5.527 1 97 107 GLU B N 1
ATOM 3797 C CA . GLU B 1 107 ? -1.942 40.312 6.484 1 97 107 GLU B CA 1
ATOM 3798 C C . GLU B 1 107 ? -1.021 40.281 7.699 1 97 107 GLU B C 1
ATOM 3800 O O . GLU B 1 107 ? -0.619 41.312 8.219 1 97 107 GLU B O 1
ATOM 3805 N N . LEU B 1 108 ? -0.729 39.094 8.117 1 97.12 108 LEU B N 1
ATOM 3806 C CA . LEU B 1 108 ? 0.162 38.938 9.266 1 97.12 108 LEU B CA 1
ATOM 3807 C C . LEU B 1 108 ? 1.544 39.5 8.961 1 97.12 108 LEU B C 1
ATOM 3809 O O . LEU B 1 108 ? 2.121 40.219 9.789 1 97.12 108 LEU B O 1
ATOM 3813 N N . VAL B 1 109 ? 2.08 39.188 7.816 1 96.06 109 VAL B N 1
ATOM 3814 C CA . VAL B 1 109 ? 3.404 39.656 7.434 1 96.06 109 VAL B CA 1
ATOM 3815 C C . VAL B 1 109 ? 3.398 41.188 7.359 1 96.06 109 VAL B C 1
ATOM 3817 O O . VAL B 1 109 ? 4.367 41.844 7.762 1 96.06 109 VAL B O 1
ATOM 3820 N N . LYS B 1 110 ? 2.352 41.719 6.863 1 96.19 110 LYS B N 1
ATOM 3821 C CA . LYS B 1 110 ? 2.217 43.188 6.723 1 96.19 110 LYS B CA 1
ATOM 3822 C C . LYS B 1 110 ? 2.139 43.844 8.086 1 96.19 110 LYS B C 1
ATOM 3824 O O . LYS B 1 110 ? 2.812 44.844 8.328 1 96.19 110 LYS B O 1
ATOM 3829 N N . LEU B 1 111 ? 1.365 43.344 8.992 1 97.25 111 LEU B N 1
ATOM 3830 C CA . LEU B 1 111 ? 1.055 43.969 10.258 1 97.25 111 LEU B CA 1
ATOM 3831 C C . LEU B 1 111 ? 2.072 43.594 11.336 1 97.25 111 LEU B C 1
ATOM 3833 O O . LEU B 1 111 ? 2.332 44.375 12.25 1 97.25 111 LEU B O 1
ATOM 3837 N N . PHE B 1 112 ? 2.672 42.375 11.188 1 96.88 112 PHE B N 1
ATOM 3838 C CA . PHE B 1 112 ? 3.588 41.844 12.18 1 96.88 112 PHE B CA 1
ATOM 3839 C C . PHE B 1 112 ? 4.816 41.219 11.508 1 96.88 112 PHE B C 1
ATOM 3841 O O . PHE B 1 112 ? 5.105 40.031 11.688 1 96.88 112 PHE B O 1
ATOM 3848 N N . PRO B 1 113 ? 5.645 41.875 10.648 1 93 113 PRO B N 1
ATOM 3849 C CA . PRO B 1 113 ? 6.727 41.344 9.812 1 93 113 PRO B CA 1
ATOM 3850 C C . PRO B 1 113 ? 7.82 40.656 10.633 1 93 113 PRO B C 1
ATOM 3852 O O . PRO B 1 113 ? 8.492 39.75 10.133 1 93 113 PRO B O 1
ATOM 3855 N N . GLY B 1 114 ? 8.039 40.844 11.812 1 91.5 114 GLY B N 1
ATOM 3856 C CA . GLY B 1 114 ? 9.125 40.25 12.586 1 91.5 114 GLY B CA 1
ATOM 3857 C C . GLY B 1 114 ? 8.648 39.25 13.602 1 91.5 114 GLY B C 1
ATOM 3858 O O . GLY B 1 114 ? 9.453 38.688 14.367 1 91.5 114 GLY B O 1
ATOM 3859 N N . VAL B 1 115 ? 7.469 38.875 13.523 1 96.88 115 VAL B N 1
ATOM 3860 C CA . VAL B 1 115 ? 6.879 37.969 14.5 1 96.88 115 VAL B CA 1
ATOM 3861 C C . VAL B 1 115 ? 6.938 36.531 13.969 1 96.88 115 VAL B C 1
ATOM 3863 O O . VAL B 1 115 ? 6.895 36.312 12.758 1 96.88 115 VAL B O 1
ATOM 3866 N N . ALA B 1 116 ? 7.117 35.562 14.852 1 97.44 116 ALA B N 1
ATOM 3867 C CA . ALA B 1 116 ? 7.098 34.156 14.484 1 97.44 116 ALA B CA 1
ATOM 3868 C C . ALA B 1 116 ? 5.668 33.625 14.344 1 97.44 116 ALA B C 1
ATOM 3870 O O . ALA B 1 116 ? 4.777 34.062 15.078 1 97.44 116 ALA B O 1
ATOM 3871 N N . TYR B 1 117 ? 5.449 32.75 13.352 1 98.25 117 TYR B N 1
ATOM 3872 C CA . TYR B 1 117 ? 4.117 32.188 13.117 1 98.25 117 TYR B CA 1
ATOM 3873 C C . TYR B 1 117 ? 4.117 30.672 13.242 1 98.25 117 TYR B C 1
ATOM 3875 O O . TYR B 1 117 ? 4.965 30 12.656 1 98.25 117 TYR B O 1
ATOM 3883 N N . PHE B 1 118 ? 3.223 30.109 14.023 1 98.25 118 PHE B N 1
ATOM 3884 C CA . PHE B 1 118 ? 2.816 28.703 13.922 1 98.25 118 PHE B CA 1
ATOM 3885 C C . PHE B 1 118 ? 1.48 28.578 13.203 1 98.25 118 PHE B C 1
ATOM 3887 O O . PHE B 1 118 ? 0.481 29.156 13.633 1 98.25 118 PHE B O 1
ATOM 3894 N N . ILE B 1 119 ? 1.473 27.859 12.117 1 98.12 119 ILE B N 1
ATOM 3895 C CA . ILE B 1 119 ? 0.274 27.75 11.297 1 98.12 119 ILE B CA 1
ATOM 3896 C C . ILE B 1 119 ? -0.173 26.297 11.203 1 98.12 119 ILE B C 1
ATOM 3898 O O . ILE B 1 119 ? 0.622 25.422 10.859 1 98.12 119 ILE B O 1
ATOM 3902 N N . GLU B 1 120 ? -1.417 26.062 11.438 1 97.12 120 GLU B N 1
ATOM 3903 C CA . GLU B 1 120 ? -1.953 24.703 11.375 1 97.12 120 GLU B CA 1
ATOM 3904 C C . GLU B 1 120 ? -2.037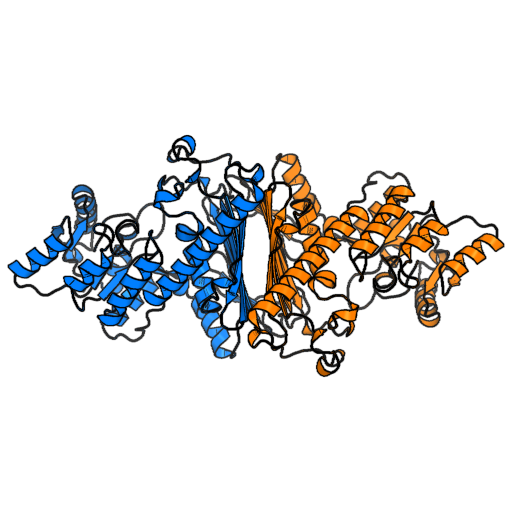 24.203 9.938 1 97.12 120 GLU B C 1
ATOM 3906 O O . GLU B 1 120 ? -2.135 25 9 1 97.12 120 GLU B O 1
ATOM 3911 N N . LYS B 1 121 ? -1.979 22.922 9.773 1 97.5 121 LYS B N 1
ATOM 3912 C CA . LYS B 1 121 ? -2.137 22.281 8.469 1 97.5 121 LYS B CA 1
ATOM 3913 C C . LYS B 1 121 ? -3.607 22.203 8.07 1 97.5 121 LYS B C 1
ATOM 3915 O O . LYS B 1 121 ? -4.488 22.203 8.938 1 97.5 121 LYS B O 1
ATOM 3920 N N . PRO B 1 122 ? -3.971 22.016 6.816 1 97.19 122 PRO B N 1
ATOM 3921 C CA . PRO B 1 122 ? -3.064 22.297 5.699 1 97.19 122 PRO B CA 1
ATOM 3922 C C . PRO B 1 122 ? -2.801 23.781 5.5 1 97.19 122 PRO B C 1
ATOM 3924 O O . PRO B 1 122 ? -3.467 24.625 6.117 1 97.19 122 PRO B O 1
ATOM 3927 N N . VAL B 1 123 ? -1.862 24.172 4.645 1 97.88 123 VAL B N 1
ATOM 3928 C CA . VAL B 1 123 ? -1.445 25.562 4.523 1 97.88 123 VAL B CA 1
ATOM 3929 C C . VAL B 1 123 ? -2.557 26.391 3.871 1 97.88 123 VAL B C 1
ATOM 3931 O O . VAL B 1 123 ? -2.596 27.609 4.004 1 97.88 123 VAL B O 1
ATOM 3934 N N . SER B 1 124 ? -3.445 25.672 3.189 1 96.94 124 SER B N 1
ATOM 3935 C CA . SER B 1 124 ? -4.48 26.359 2.439 1 96.94 124 SER B CA 1
ATOM 3936 C C . SER B 1 124 ? -5.66 25.453 2.133 1 96.94 124 SER B C 1
ATOM 3938 O O . SER B 1 124 ? -5.602 24.25 2.404 1 96.94 124 SER B O 1
ATOM 3940 N N . ALA B 1 125 ? -6.77 25.969 1.773 1 95.75 125 ALA B N 1
ATOM 3941 C CA . ALA B 1 125 ? -7.887 25.266 1.151 1 95.75 125 ALA B CA 1
ATOM 3942 C C . ALA B 1 125 ? -8.273 25.906 -0.176 1 95.75 125 ALA B C 1
ATOM 3944 O O . ALA B 1 125 ? -9.453 26 -0.51 1 95.75 125 ALA B O 1
ATOM 3945 N N . GLY B 1 126 ? -7.289 26.453 -0.861 1 94.5 126 GLY B N 1
ATOM 3946 C CA . GLY B 1 126 ? -7.504 27.125 -2.131 1 94.5 126 GLY B CA 1
ATOM 3947 C C . GLY B 1 126 ? -6.531 26.688 -3.209 1 94.5 126 GLY B C 1
ATOM 3948 O O . GLY B 1 126 ? -5.914 25.625 -3.104 1 94.5 126 GLY B O 1
ATOM 3949 N N . PRO B 1 127 ? -6.391 27.484 -4.234 1 96.06 127 PRO B N 1
ATOM 3950 C CA . PRO B 1 127 ? -5.516 27.109 -5.348 1 96.06 127 PRO B CA 1
ATOM 3951 C C . PRO B 1 127 ? -4.047 27.031 -4.941 1 96.06 127 PRO B C 1
ATOM 3953 O O . PRO B 1 127 ? -3.572 27.859 -4.16 1 96.06 127 PRO B O 1
ATOM 3956 N N . VAL B 1 128 ? -3.393 26.109 -5.535 1 98.12 128 VAL B N 1
ATOM 3957 C CA . VAL B 1 128 ? -1.998 25.828 -5.207 1 98.12 128 VAL B CA 1
ATOM 3958 C C . VAL B 1 128 ? -1.142 27.062 -5.539 1 98.12 128 VAL B C 1
ATOM 3960 O O . VAL B 1 128 ? -0.212 27.391 -4.801 1 98.12 128 VAL B O 1
ATOM 3963 N N . ASN B 1 129 ? -1.397 27.719 -6.637 1 98.31 129 ASN B N 1
ATOM 3964 C CA . ASN B 1 129 ? -0.599 28.859 -7.047 1 98.31 129 ASN B CA 1
ATOM 3965 C C . ASN B 1 129 ? -0.668 29.984 -6.02 1 98.31 129 ASN B C 1
ATOM 3967 O O . ASN B 1 129 ? 0.318 30.688 -5.793 1 98.31 129 ASN B O 1
ATOM 3971 N N . GLU B 1 130 ? -1.804 30.219 -5.398 1 98.19 130 GLU B N 1
ATOM 3972 C CA . GLU B 1 130 ? -1.929 31.219 -4.344 1 98.19 130 GLU B CA 1
ATOM 3973 C C . GLU B 1 130 ? -1.121 30.828 -3.111 1 98.19 130 GLU B C 1
ATOM 3975 O O . GLU B 1 130 ? -0.489 31.688 -2.48 1 98.19 130 GLU B O 1
ATOM 3980 N N . ALA B 1 131 ? -1.191 29.531 -2.756 1 98.31 131 ALA B N 1
ATOM 3981 C CA . ALA B 1 131 ? -0.397 29.047 -1.631 1 98.31 131 ALA B CA 1
ATOM 3982 C C . ALA B 1 131 ? 1.089 29.312 -1.852 1 98.31 131 ALA B C 1
ATOM 3984 O O . ALA B 1 131 ? 1.806 29.688 -0.915 1 98.31 131 ALA B O 1
ATOM 3985 N N . TRP B 1 132 ? 1.55 29.188 -3.086 1 98.44 132 TRP B N 1
ATOM 3986 C CA . TRP B 1 132 ? 2.951 29.438 -3.402 1 98.44 132 TRP B CA 1
ATOM 3987 C C . TRP B 1 132 ? 3.275 30.922 -3.299 1 98.44 132 TRP B C 1
ATOM 3989 O O . TRP B 1 132 ? 4.379 31.297 -2.893 1 98.44 132 TRP B O 1
ATOM 3999 N N . GLN B 1 133 ? 2.365 31.781 -3.693 1 98.06 133 GLN B N 1
ATOM 4000 C CA . GLN B 1 133 ? 2.582 33.219 -3.533 1 98.06 133 GLN B CA 1
ATOM 4001 C C . GLN B 1 133 ? 2.748 33.594 -2.062 1 98.06 133 GLN B C 1
ATOM 4003 O O . GLN B 1 133 ? 3.652 34.344 -1.704 1 98.06 133 GLN B O 1
ATOM 4008 N N . VAL B 1 134 ? 1.887 33.062 -1.278 1 98.06 134 VAL B N 1
ATOM 4009 C CA . VAL B 1 134 ? 1.98 33.281 0.161 1 98.06 134 VAL B CA 1
ATOM 4010 C C . VAL B 1 134 ? 3.328 32.781 0.676 1 98.06 134 VAL B C 1
ATOM 4012 O O . VAL B 1 134 ? 3.992 33.469 1.461 1 98.06 134 VAL B O 1
ATOM 4015 N N . THR B 1 135 ? 3.721 31.594 0.249 1 97.94 135 THR B N 1
ATOM 4016 C CA . THR B 1 135 ? 4.992 31 0.64 1 97.94 135 THR B CA 1
ATOM 4017 C C . THR B 1 135 ? 6.156 31.922 0.314 1 97.94 135 THR B C 1
ATOM 4019 O O . THR B 1 135 ? 7.016 32.188 1.161 1 97.94 135 THR B O 1
ATOM 4022 N N . GLN B 1 136 ? 6.156 32.438 -0.876 1 97.44 136 GLN B N 1
ATOM 4023 C CA . GLN B 1 136 ? 7.238 33.312 -1.317 1 97.44 136 GLN B CA 1
ATOM 4024 C C . GLN B 1 136 ? 7.301 34.594 -0.475 1 97.44 136 GLN B C 1
ATOM 4026 O O . GLN B 1 136 ? 8.383 35.062 -0.135 1 97.44 136 GLN B O 1
ATOM 4031 N N . ASP B 1 137 ? 6.195 35.156 -0.147 1 96.25 137 ASP B N 1
ATOM 4032 C CA . ASP B 1 137 ? 6.148 36.344 0.688 1 96.25 137 ASP B CA 1
ATOM 4033 C C . ASP B 1 137 ? 6.719 36.062 2.078 1 96.25 137 ASP B C 1
ATOM 4035 O O . ASP B 1 137 ? 7.449 36.906 2.633 1 96.25 137 ASP B O 1
ATOM 4039 N N . LEU B 1 138 ? 6.355 34.938 2.627 1 96.75 138 LEU B N 1
ATOM 4040 C CA . LEU B 1 138 ? 6.855 34.562 3.941 1 96.75 138 LEU B CA 1
ATOM 4041 C C . LEU B 1 138 ? 8.367 34.344 3.91 1 96.75 138 LEU B C 1
ATOM 4043 O O . LEU B 1 138 ? 9.078 34.781 4.816 1 96.75 138 LEU B O 1
ATOM 4047 N N . ILE B 1 139 ? 8.852 33.656 2.865 1 95.88 139 ILE B N 1
ATOM 4048 C CA . ILE B 1 139 ? 10.289 33.438 2.713 1 95.88 139 ILE B CA 1
ATOM 4049 C C . ILE B 1 139 ? 11.016 34.75 2.607 1 95.88 139 ILE B C 1
ATOM 4051 O O . ILE B 1 139 ? 12.023 35 3.289 1 95.88 139 ILE B O 1
ATOM 4055 N N . LYS B 1 140 ? 10.539 35.656 1.761 1 96.19 140 LYS B N 1
ATOM 4056 C CA . LYS B 1 140 ? 11.156 36.969 1.539 1 96.19 140 LYS B CA 1
ATOM 4057 C C . LYS B 1 140 ? 11.234 37.781 2.836 1 96.19 140 LYS B C 1
ATOM 4059 O O . LYS B 1 140 ? 12.227 38.469 3.09 1 96.19 140 LYS B O 1
ATOM 4064 N N . ASN B 1 141 ? 10.211 37.719 3.6 1 95.44 141 ASN B N 1
ATOM 4065 C CA . ASN B 1 141 ? 10.164 38.5 4.84 1 95.44 141 ASN B CA 1
ATOM 4066 C C . ASN B 1 141 ? 11.094 37.906 5.898 1 95.44 141 ASN B C 1
ATOM 4068 O O . ASN B 1 141 ? 11.555 38.625 6.793 1 95.44 141 ASN B O 1
ATOM 4072 N N . GLY B 1 142 ? 11.289 36.531 5.863 1 92.25 142 GLY B N 1
ATOM 4073 C CA . GLY B 1 142 ? 12.25 35.875 6.742 1 92.25 142 GLY B CA 1
ATOM 4074 C C . GLY B 1 142 ? 11.672 35.5 8.094 1 92.25 142 GLY B C 1
ATOM 4075 O O . GLY B 1 142 ? 12.414 35.281 9.047 1 92.25 142 GLY B O 1
ATOM 4076 N N . ASN B 1 143 ? 10.383 35.469 8.25 1 88 143 ASN B N 1
ATOM 4077 C CA . ASN B 1 143 ? 9.758 35.094 9.508 1 88 143 ASN B CA 1
ATOM 4078 C C . ASN B 1 143 ? 10.039 33.625 9.844 1 88 143 ASN B C 1
ATOM 4080 O O . ASN B 1 143 ? 10.219 32.781 8.938 1 88 143 ASN B O 1
ATOM 4084 N N . VAL B 1 144 ? 10.227 33.344 11.164 1 93.69 144 VAL B N 1
ATOM 4085 C CA . VAL B 1 144 ? 10.172 31.953 11.625 1 93.69 144 VAL B CA 1
ATOM 4086 C C . VAL B 1 144 ? 8.75 31.406 11.484 1 93.69 144 VAL B C 1
ATOM 4088 O O . VAL B 1 144 ? 7.816 31.922 12.117 1 93.69 144 VAL B O 1
ATOM 4091 N N . VAL B 1 145 ? 8.531 30.453 10.578 1 97.19 145 VAL B N 1
ATOM 4092 C CA . VAL B 1 145 ? 7.199 29.906 10.359 1 97.19 145 VAL B CA 1
ATOM 4093 C C . VAL B 1 145 ? 7.242 28.391 10.484 1 97.19 145 VAL B C 1
ATOM 4095 O O . VAL B 1 145 ? 8.078 27.734 9.852 1 97.19 145 VAL B O 1
ATOM 4098 N N . SER B 1 146 ? 6.43 27.828 11.32 1 97.75 146 SER B N 1
ATOM 4099 C CA . SER B 1 146 ? 6.25 26.391 11.477 1 97.75 146 SER B CA 1
ATOM 4100 C C . SER B 1 146 ? 4.828 25.969 11.125 1 97.75 146 SER B C 1
ATOM 4102 O O . SER B 1 146 ? 3.869 26.672 11.445 1 97.75 146 SER B O 1
ATOM 4104 N N . VAL B 1 147 ? 4.68 24.875 10.391 1 98.38 147 VAL B N 1
ATOM 4105 C CA . VAL B 1 147 ? 3.367 24.359 10.039 1 98.38 147 VAL B CA 1
ATOM 4106 C C . VAL B 1 147 ? 3.072 23.094 10.852 1 98.38 147 VAL B C 1
ATOM 4108 O O . VAL B 1 147 ? 3.973 22.297 11.117 1 98.38 147 VAL B O 1
ATOM 4111 N N . GLY B 1 148 ? 1.832 22.891 11.18 1 97.75 148 GLY B N 1
ATOM 4112 C CA . GLY B 1 148 ? 1.387 21.891 12.133 1 97.75 148 GLY B CA 1
ATOM 4113 C C . GLY B 1 148 ? 1.375 20.484 11.562 1 97.75 148 GLY B C 1
ATOM 4114 O O . GLY B 1 148 ? 0.364 19.781 11.648 1 97.75 148 GLY B O 1
ATOM 4115 N N . TYR B 1 149 ? 2.477 19.969 11.039 1 98.12 149 TYR B N 1
ATOM 4116 C CA . TYR B 1 149 ? 2.645 18.578 10.672 1 98.12 149 TYR B CA 1
ATOM 4117 C C . TYR B 1 149 ? 3.318 17.797 11.797 1 98.12 149 TYR B C 1
ATOM 4119 O O . TYR B 1 149 ? 4.449 17.328 11.641 1 98.12 149 TYR B O 1
ATOM 4127 N N . MET B 1 150 ? 2.557 17.5 12.828 1 97.31 150 MET B N 1
ATOM 4128 C CA . MET B 1 150 ? 3.033 17.031 14.125 1 97.31 150 MET B CA 1
ATOM 4129 C C . MET B 1 150 ? 3.68 15.648 14 1 97.31 150 MET B C 1
ATOM 4131 O O . MET B 1 150 ? 4.574 15.305 14.773 1 97.31 150 MET B O 1
ATOM 4135 N N . LEU B 1 151 ? 3.355 14.859 12.945 1 98.06 151 LEU B N 1
ATOM 4136 C CA . LEU B 1 151 ? 3.84 13.484 12.867 1 98.06 151 LEU B CA 1
ATOM 4137 C C . LEU B 1 151 ? 5.336 13.445 12.578 1 98.06 151 LEU B C 1
ATOM 4139 O O . LEU B 1 151 ? 6.012 12.469 12.898 1 98.06 151 LEU B O 1
ATOM 4143 N N . ARG B 1 152 ? 5.859 14.508 11.914 1 98.44 152 ARG B N 1
ATOM 4144 C CA . ARG B 1 152 ? 7.305 14.57 11.703 1 98.44 152 ARG B CA 1
ATOM 4145 C C . ARG B 1 152 ? 8.055 14.57 13.039 1 98.44 152 ARG B C 1
ATOM 4147 O O . ARG B 1 152 ? 9.227 14.195 13.094 1 98.44 152 ARG B O 1
ATOM 4154 N N . TYR B 1 153 ? 7.379 14.977 14.109 1 97.25 153 TYR B N 1
ATOM 4155 C CA . TYR B 1 153 ? 8.031 15.188 15.398 1 97.25 153 TYR B CA 1
ATOM 4156 C C . TYR B 1 153 ? 7.844 13.977 16.312 1 97.25 153 TYR B C 1
ATOM 4158 O O . TYR B 1 153 ? 8.305 13.977 17.453 1 97.25 153 TYR B O 1
ATOM 4166 N N . LEU B 1 154 ? 7.168 12.945 15.828 1 97.88 154 LEU B N 1
ATOM 4167 C CA . LEU B 1 154 ? 7.09 11.688 16.547 1 97.88 154 LEU B CA 1
ATOM 4168 C C . LEU B 1 154 ? 8.477 11.086 16.766 1 97.88 154 LEU B C 1
ATOM 4170 O O . LEU B 1 154 ? 9.297 11.086 15.844 1 97.88 154 LEU B O 1
ATOM 4174 N N . ARG B 1 155 ? 8.734 10.578 17.938 1 97.94 155 ARG B N 1
ATOM 4175 C CA . ARG B 1 155 ? 10.023 9.953 18.219 1 97.94 155 ARG B CA 1
ATOM 4176 C C . ARG B 1 155 ? 10.273 8.766 17.297 1 97.94 155 ARG B C 1
ATOM 4178 O O . ARG B 1 155 ? 11.406 8.523 16.875 1 97.94 155 ARG B O 1
ATOM 4185 N N . CYS B 1 156 ? 9.25 7.938 16.984 1 98.69 156 CYS B N 1
ATOM 4186 C CA . CYS B 1 156 ? 9.383 6.84 16.047 1 98.69 156 CYS B CA 1
ATOM 4187 C C . CYS B 1 156 ? 9.852 7.34 14.688 1 98.69 156 CYS B C 1
ATOM 4189 O O . CYS B 1 156 ? 10.719 6.73 14.055 1 98.69 156 CYS B O 1
ATOM 4191 N N . VAL B 1 157 ? 9.289 8.453 14.234 1 98.75 157 VAL B N 1
ATOM 4192 C CA . VAL B 1 157 ? 9.633 9.023 12.93 1 98.75 157 VAL B CA 1
ATOM 4193 C C . VAL B 1 157 ? 11.07 9.523 12.953 1 98.75 157 VAL B C 1
ATOM 4195 O O . VAL B 1 157 ? 11.836 9.281 12.016 1 98.75 157 VAL B O 1
ATOM 4198 N N . GLN B 1 158 ? 11.438 10.227 14.023 1 98.19 158 GLN B N 1
ATOM 4199 C CA . GLN B 1 158 ? 12.805 10.719 14.141 1 98.19 158 GLN B CA 1
ATOM 4200 C C . GLN B 1 158 ? 13.797 9.57 14.242 1 98.19 158 GLN B C 1
ATOM 4202 O O . GLN B 1 158 ? 14.922 9.664 13.75 1 98.19 158 GLN B O 1
ATOM 4207 N N . LYS B 1 159 ? 13.406 8.484 14.891 1 98.69 159 LYS B N 1
ATOM 4208 C CA . LYS B 1 159 ? 14.25 7.293 14.93 1 98.69 159 LYS B CA 1
ATOM 4209 C C . LYS B 1 159 ? 14.461 6.727 13.531 1 98.69 159 LYS B C 1
ATOM 4211 O O . LYS B 1 159 ? 15.562 6.293 13.188 1 98.69 159 LYS B O 1
ATOM 4216 N N . MET B 1 160 ? 13.43 6.648 12.727 1 98.88 160 MET B N 1
ATOM 4217 C CA . MET B 1 160 ? 13.562 6.23 11.336 1 98.88 160 MET B CA 1
ATOM 4218 C C . MET B 1 160 ? 14.578 7.094 10.602 1 98.88 160 MET B C 1
ATOM 4220 O O . MET B 1 160 ? 15.453 6.578 9.906 1 98.88 160 MET B O 1
ATOM 4224 N N . LYS B 1 161 ? 14.438 8.445 10.758 1 98.75 161 LYS B N 1
ATOM 4225 C CA . LYS B 1 161 ? 15.375 9.375 10.141 1 98.75 161 LYS B CA 1
ATOM 4226 C C . LYS B 1 161 ? 16.797 9.094 10.602 1 98.75 161 LYS B C 1
ATOM 4228 O O . LYS B 1 161 ? 17.734 9.133 9.805 1 98.75 161 LYS B O 1
ATOM 4233 N N . GLN B 1 162 ? 16.938 8.852 11.875 1 98.75 162 GLN B N 1
ATOM 4234 C CA . GLN B 1 162 ? 18.25 8.555 12.445 1 98.75 162 GLN B CA 1
ATOM 4235 C C . GLN B 1 162 ? 18.859 7.293 11.82 1 98.75 162 GLN B C 1
ATOM 4237 O O . GLN B 1 162 ? 20.031 7.266 11.477 1 98.75 162 GLN B O 1
ATOM 4242 N N . ILE B 1 163 ? 18.062 6.238 11.68 1 98.75 163 ILE B N 1
ATOM 4243 C CA . ILE B 1 163 ? 18.531 4.984 11.086 1 98.75 163 ILE B CA 1
ATOM 4244 C C . ILE B 1 163 ? 19 5.23 9.656 1 98.75 163 ILE B C 1
ATOM 4246 O O . ILE B 1 163 ? 20.062 4.758 9.258 1 98.75 163 ILE B O 1
ATOM 4250 N N . ILE B 1 164 ? 18.266 5.957 8.883 1 98.81 164 ILE B N 1
ATOM 4251 C CA . ILE B 1 164 ? 18.609 6.25 7.496 1 98.81 164 ILE B CA 1
ATOM 4252 C C . ILE B 1 164 ? 19.922 7.027 7.438 1 98.81 164 ILE B C 1
ATOM 4254 O O . ILE B 1 164 ? 20.812 6.703 6.645 1 98.81 164 ILE B O 1
ATOM 4258 N N . HIS B 1 165 ? 20.062 8.031 8.312 1 98.5 165 HIS B N 1
ATOM 4259 C CA . HIS B 1 165 ? 21.25 8.867 8.352 1 98.5 165 HIS B CA 1
ATOM 4260 C C . HIS B 1 165 ? 22.469 8.062 8.781 1 98.5 165 HIS B C 1
ATOM 4262 O O . HIS B 1 165 ? 23.516 8.086 8.117 1 98.5 165 HIS B O 1
ATOM 4268 N N . ASP B 1 166 ? 22.297 7.359 9.875 1 98.62 166 ASP B N 1
ATOM 4269 C CA . ASP B 1 166 ? 23.422 6.648 10.477 1 98.62 166 ASP B CA 1
ATOM 4270 C C . ASP B 1 166 ? 23.953 5.566 9.539 1 98.62 166 ASP B C 1
ATOM 4272 O O . ASP B 1 166 ? 25.125 5.203 9.609 1 98.62 166 ASP B O 1
ATOM 4276 N N . ASN B 1 167 ? 23.141 5.059 8.664 1 98 167 ASN B N 1
ATOM 4277 C CA . ASN B 1 167 ? 23.547 3.963 7.789 1 98 167 ASN B CA 1
ATOM 4278 C C . ASN B 1 167 ? 23.719 4.434 6.348 1 98 167 ASN B C 1
ATOM 4280 O O . ASN B 1 167 ? 23.891 3.615 5.441 1 98 167 ASN B O 1
ATOM 4284 N N . ASN B 1 168 ? 23.641 5.758 6.078 1 97.81 168 ASN B N 1
ATOM 4285 C CA . ASN B 1 168 ? 23.812 6.371 4.766 1 97.81 168 ASN B CA 1
ATOM 4286 C C . ASN B 1 168 ? 22.922 5.711 3.715 1 97.81 168 ASN B C 1
ATOM 4288 O O . ASN B 1 168 ? 23.406 5.297 2.66 1 97.81 168 ASN B O 1
ATOM 4292 N N . LEU B 1 169 ? 21.688 5.594 4.035 1 98.38 169 LEU B N 1
ATOM 4293 C CA . LEU B 1 169 ? 20.734 4.879 3.186 1 98.38 169 LEU B CA 1
ATOM 4294 C C . LEU B 1 169 ? 20.047 5.832 2.207 1 98.38 169 LEU B C 1
ATOM 4296 O O . LEU B 1 169 ? 19.875 7.012 2.514 1 98.38 169 LEU B O 1
ATOM 4300 N N . SER B 1 170 ? 19.688 5.324 1.027 1 98.44 170 SER B N 1
ATOM 4301 C CA . SER B 1 170 ? 18.781 5.973 0.083 1 98.44 170 SER B CA 1
ATOM 4302 C C . SER B 1 170 ? 17.391 5.344 0.131 1 98.44 170 SER B C 1
ATOM 4304 O O . SER B 1 170 ? 17.266 4.121 0.057 1 98.44 170 SER B O 1
ATOM 4306 N N . VAL B 1 171 ? 16.422 6.188 0.259 1 98.88 171 VAL B N 1
ATOM 4307 C CA . VAL B 1 171 ? 15.047 5.684 0.272 1 98.88 171 VAL B CA 1
ATOM 4308 C C . VAL B 1 171 ? 14.672 5.176 -1.117 1 98.88 171 VAL B C 1
ATOM 4310 O O . VAL B 1 171 ? 14.836 5.887 -2.111 1 98.88 171 VAL B O 1
ATOM 4313 N N . MET B 1 172 ? 14.172 3.922 -1.166 1 98.88 172 MET B N 1
ATOM 4314 C CA . MET B 1 172 ? 13.758 3.311 -2.426 1 98.88 172 MET B CA 1
ATOM 4315 C C . MET B 1 172 ? 12.273 3.549 -2.682 1 98.88 172 MET B C 1
ATOM 4317 O O . MET B 1 172 ? 11.867 3.789 -3.82 1 98.88 172 MET B O 1
ATOM 4321 N N . ALA B 1 173 ? 11.523 3.455 -1.614 1 98.94 173 ALA B N 1
ATOM 4322 C CA . ALA B 1 173 ? 10.07 3.547 -1.771 1 98.94 173 ALA B CA 1
ATOM 4323 C C . ALA B 1 173 ? 9.398 3.904 -0.449 1 98.94 173 ALA B C 1
ATOM 4325 O O . ALA B 1 173 ? 9.93 3.611 0.625 1 98.94 173 ALA B O 1
ATOM 4326 N N . THR B 1 174 ? 8.305 4.586 -0.522 1 98.94 174 THR B N 1
ATOM 4327 C CA . THR B 1 174 ? 7.363 4.77 0.576 1 98.94 174 THR B CA 1
ATOM 4328 C C . THR B 1 174 ? 5.992 4.219 0.207 1 98.94 174 THR B C 1
ATOM 4330 O O . THR B 1 174 ? 5.594 4.258 -0.959 1 98.94 174 THR B O 1
ATOM 4333 N N . ASN B 1 175 ? 5.305 3.604 1.131 1 98.88 175 ASN B N 1
ATOM 4334 C CA . ASN B 1 175 ? 3.908 3.199 1.022 1 98.88 175 ASN B CA 1
ATOM 4335 C C . ASN B 1 175 ? 3.094 3.67 2.225 1 98.88 175 ASN B C 1
ATOM 4337 O O . ASN B 1 175 ? 3.281 3.18 3.338 1 98.88 175 ASN B O 1
ATOM 4341 N N . ALA B 1 176 ? 2.201 4.605 1.959 1 98.81 176 ALA B N 1
ATOM 4342 C CA . ALA B 1 176 ? 1.4 5.203 3.025 1 98.81 176 ALA B CA 1
ATOM 4343 C C . ALA B 1 176 ? -0.063 4.785 2.908 1 98.81 176 ALA B C 1
ATOM 4345 O O . ALA B 1 176 ? -0.603 4.691 1.804 1 98.81 176 ALA B O 1
ATOM 4346 N N . ARG B 1 177 ? -0.662 4.492 4.051 1 98 177 ARG B N 1
ATOM 4347 C CA . ARG B 1 177 ? -2.072 4.125 4.133 1 98 177 ARG B CA 1
ATOM 4348 C C . ARG B 1 177 ? -2.773 4.902 5.242 1 98 177 ARG B C 1
ATOM 4350 O O . ARG B 1 177 ? -2.246 5.027 6.352 1 98 177 ARG B O 1
ATOM 4357 N N . TYR B 1 178 ? -3.873 5.465 4.961 1 98.44 178 TYR B N 1
ATOM 4358 C CA . TYR B 1 178 ? -4.719 6.184 5.906 1 98.44 178 TYR B CA 1
ATOM 4359 C C . TYR B 1 178 ? -6.172 5.73 5.793 1 98.44 178 TYR B C 1
ATOM 4361 O O . TYR B 1 178 ? -6.902 6.188 4.91 1 98.44 178 TYR B O 1
ATOM 4369 N N . SER B 1 179 ? -6.641 4.871 6.715 1 98.06 179 SER B N 1
ATOM 4370 C CA . SER B 1 179 ? -8.031 4.418 6.758 1 98.06 179 SER B CA 1
ATOM 4371 C C . SER B 1 179 ? -8.82 5.156 7.828 1 98.06 179 SER B C 1
ATOM 4373 O O . SER B 1 179 ? -8.531 5.023 9.023 1 98.06 179 SER B O 1
ATOM 4375 N N . ALA B 1 180 ? -9.812 5.836 7.453 1 97.31 180 ALA B N 1
ATOM 4376 C CA . ALA B 1 180 ? -10.586 6.68 8.359 1 97.31 180 ALA B CA 1
ATOM 4377 C C . ALA B 1 180 ? -11.734 5.902 8.984 1 97.31 180 ALA B C 1
ATOM 4379 O O . ALA B 1 180 ? -12.391 5.102 8.312 1 97.31 180 ALA B O 1
ATOM 4380 N N . ALA B 1 181 ? -11.953 6.062 10.289 1 95.69 181 ALA B N 1
ATOM 4381 C CA . ALA B 1 181 ? -13.203 5.688 10.938 1 95.69 181 ALA B CA 1
ATOM 4382 C C . ALA B 1 181 ? -14.297 6.707 10.641 1 95.69 181 ALA B C 1
ATOM 4384 O O . ALA B 1 181 ? -14.57 7.586 11.469 1 95.69 181 ALA B O 1
ATOM 4385 N N . TYR B 1 182 ? -14.961 6.543 9.578 1 96.06 182 TYR B N 1
ATOM 4386 C CA . TYR B 1 182 ? -15.75 7.621 8.984 1 96.06 182 TYR B CA 1
ATOM 4387 C C . TYR B 1 182 ? -17.062 7.816 9.734 1 96.06 182 TYR B C 1
ATOM 4389 O O . TYR B 1 182 ? -17.688 8.867 9.625 1 96.06 182 TYR B O 1
ATOM 4397 N N . GLU B 1 183 ? -17.484 6.801 10.469 1 93 183 GLU B N 1
ATOM 4398 C CA . GLU B 1 183 ? -18.781 6.848 11.133 1 93 183 GLU B CA 1
ATOM 4399 C C . GLU B 1 183 ? -18.828 7.977 12.164 1 93 183 GLU B C 1
ATOM 4401 O O . GLU B 1 183 ? -19.906 8.492 12.477 1 93 183 GLU B O 1
ATOM 4406 N N . SER B 1 184 ? -17.688 8.359 12.617 1 88.44 184 SER B N 1
ATOM 4407 C CA . SER B 1 184 ? -17.656 9.352 13.688 1 88.44 184 SER B CA 1
ATOM 4408 C C . SER B 1 184 ? -17.297 10.727 13.148 1 88.44 184 SER B C 1
ATOM 4410 O O . SER B 1 184 ? -17.172 11.688 13.914 1 88.44 184 SER B O 1
ATOM 4412 N N . ILE B 1 185 ? -17.125 10.898 11.836 1 93.12 185 ILE B N 1
ATOM 4413 C CA . ILE B 1 185 ? -16.781 12.195 11.25 1 93.12 185 ILE B CA 1
ATOM 4414 C C . ILE B 1 185 ? -18.062 12.977 10.969 1 93.12 185 ILE B C 1
ATOM 4416 O O . ILE B 1 185 ? -18.609 12.898 9.867 1 93.12 185 ILE B O 1
ATOM 4420 N N . ASP B 1 186 ? -18.531 13.727 11.914 1 91.69 186 ASP B N 1
ATOM 4421 C CA . ASP B 1 186 ? -19.844 14.359 11.805 1 91.69 186 ASP B CA 1
ATOM 4422 C C . ASP B 1 186 ? -19.719 15.805 11.328 1 91.69 186 ASP B C 1
ATOM 4424 O O . ASP B 1 186 ? -20.703 16.547 11.305 1 91.69 186 ASP B O 1
ATOM 4428 N N . LYS B 1 187 ? -18.5 16.234 11.008 1 88.94 187 LYS B N 1
ATOM 4429 C CA . LYS B 1 187 ? -18.281 17.562 10.414 1 88.94 187 LYS B CA 1
ATOM 4430 C C . LYS B 1 187 ? -18.688 17.578 8.945 1 88.94 187 LYS B C 1
ATOM 4432 O O . LYS B 1 187 ? -17.969 17.031 8.094 1 88.94 187 LYS B O 1
ATOM 4437 N N . ARG B 1 188 ? -19.719 18.266 8.617 1 92.88 188 ARG B N 1
ATOM 4438 C CA . ARG B 1 188 ? -20.266 18.312 7.262 1 92.88 188 ARG B CA 1
ATOM 4439 C C . ARG B 1 188 ? -19.203 18.797 6.273 1 92.88 188 ARG B C 1
ATOM 4441 O O . ARG B 1 188 ? -19.141 18.312 5.141 1 92.88 188 ARG B O 1
ATOM 4448 N N . ALA B 1 189 ? -18.375 19.75 6.648 1 91.56 189 ALA B N 1
ATOM 4449 C CA . ALA B 1 189 ? -17.375 20.344 5.766 1 91.56 189 ALA B CA 1
ATOM 4450 C C . ALA B 1 189 ? -16.391 19.281 5.281 1 91.56 189 ALA B C 1
ATOM 4452 O O . ALA B 1 189 ? -15.898 19.359 4.148 1 91.56 189 ALA B O 1
ATOM 4453 N N . TRP B 1 190 ? -16.172 18.312 6.09 1 94.12 190 TRP B N 1
ATOM 4454 C CA . TRP B 1 190 ? -15.25 17.234 5.746 1 94.12 190 TRP B CA 1
ATOM 4455 C C . TRP B 1 190 ? -15.773 16.422 4.566 1 94.12 190 TRP B C 1
ATOM 4457 O O . TRP B 1 190 ? -14.992 15.969 3.729 1 94.12 190 TRP B O 1
ATOM 4467 N N . TRP B 1 191 ? -17.047 16.359 4.457 1 97.19 191 TRP B N 1
ATOM 4468 C CA . TRP B 1 191 ? -17.719 15.547 3.439 1 97.19 191 TRP B CA 1
ATOM 4469 C C . TRP B 1 191 ? -17.969 16.359 2.176 1 97.19 191 TRP B C 1
ATOM 4471 O O . TRP B 1 191 ? -18.5 15.844 1.19 1 97.19 191 TRP B O 1
ATOM 4481 N N . ASP B 1 192 ? -17.625 17.594 2.148 1 96.75 192 ASP B N 1
ATOM 4482 C CA . ASP B 1 192 ? -17.922 18.531 1.071 1 96.75 192 ASP B CA 1
ATOM 4483 C C . ASP B 1 192 ? -16.625 19.078 0.454 1 96.75 192 ASP B C 1
ATOM 4485 O O . ASP B 1 192 ? -15.977 19.953 1.023 1 96.75 192 ASP B O 1
ATOM 4489 N N . LYS B 1 193 ? -16.297 18.688 -0.773 1 96.75 193 LYS B N 1
ATOM 4490 C CA . LYS B 1 193 ? -15.039 19.047 -1.435 1 96.75 193 LYS B CA 1
ATOM 4491 C C . LYS B 1 193 ? -14.922 20.547 -1.628 1 96.75 193 LYS B C 1
ATOM 4493 O O . LYS B 1 193 ? -13.82 21.078 -1.731 1 96.75 193 LYS B O 1
ATOM 4498 N N . SER B 1 194 ? -15.992 21.219 -1.682 1 94.88 194 SER B N 1
ATOM 4499 C CA . SER B 1 194 ? -15.961 22.672 -1.888 1 94.88 194 SER B CA 1
ATOM 4500 C C . SER B 1 194 ? -15.516 23.391 -0.625 1 94.88 194 SER B C 1
ATOM 4502 O O . SER B 1 194 ? -15.172 24.578 -0.672 1 94.88 194 SER B O 1
ATOM 4504 N N . LYS B 1 195 ? -15.5 22.672 0.482 1 93.31 195 LYS B N 1
ATOM 4505 C CA . LYS B 1 195 ? -15.148 23.297 1.757 1 93.31 195 LYS B CA 1
ATOM 4506 C C . LYS B 1 195 ? -13.766 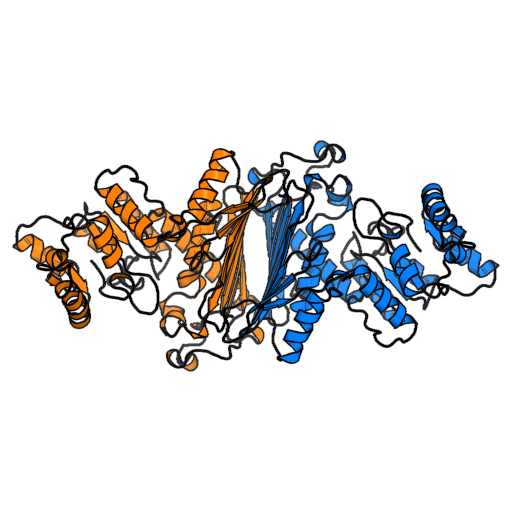22.859 2.217 1 93.31 195 LYS B C 1
ATOM 4508 O O . LYS B 1 195 ? -12.828 23.656 2.229 1 93.31 195 LYS B O 1
ATOM 4513 N N . ASP B 1 196 ? -13.547 21.609 2.434 1 94 196 ASP B N 1
ATOM 4514 C CA . ASP B 1 196 ? -12.273 21.109 2.963 1 94 196 ASP B CA 1
ATOM 4515 C C . ASP B 1 196 ? -11.445 20.453 1.866 1 94 196 ASP B C 1
ATOM 4517 O O . ASP B 1 196 ? -10.406 19.844 2.146 1 94 196 ASP B O 1
ATOM 4521 N N . MET B 1 197 ? -11.805 20.516 0.673 1 96.81 197 MET B N 1
ATOM 4522 C CA . MET B 1 197 ? -11.062 20.156 -0.531 1 96.81 197 MET B CA 1
ATOM 4523 C C . MET B 1 197 ? -10.938 18.641 -0.642 1 96.81 197 MET B C 1
ATOM 4525 O O . MET B 1 197 ? -10.289 18.125 -1.562 1 96.81 197 MET B O 1
ATOM 4529 N N . GLY B 1 198 ? -11.57 17.875 0.257 1 97 198 GLY B N 1
ATOM 4530 C CA . GLY B 1 198 ? -11.602 16.422 0.134 1 97 198 GLY B CA 1
ATOM 4531 C C . GLY B 1 198 ? -10.672 15.719 1.107 1 97 198 GLY B C 1
ATOM 4532 O O . GLY B 1 198 ? -9.812 16.359 1.728 1 97 198 GLY B O 1
ATOM 4533 N N . PRO B 1 199 ? -10.805 14.383 1.174 1 97.44 199 PRO B N 1
ATOM 4534 C CA . PRO B 1 199 ? -10.141 13.609 2.225 1 97.44 199 PRO B CA 1
ATOM 4535 C C . PRO B 1 199 ? -8.617 13.609 2.078 1 97.44 199 PRO B C 1
ATOM 4537 O O . PRO B 1 199 ? -7.898 13.648 3.078 1 97.44 199 PRO B O 1
ATOM 4540 N N . VAL B 1 200 ? -8.109 13.555 0.867 1 98.44 200 VAL B N 1
ATOM 4541 C CA . VAL B 1 200 ? -6.664 13.492 0.668 1 98.44 200 VAL B CA 1
ATOM 4542 C C . VAL B 1 200 ? -6.016 14.789 1.149 1 98.44 200 VAL B C 1
ATOM 4544 O O . VAL B 1 200 ? -5.02 14.758 1.877 1 98.44 200 VAL B O 1
ATOM 4547 N N . ILE B 1 201 ? -6.602 15.914 0.872 1 98.25 201 ILE B N 1
ATOM 4548 C CA . ILE B 1 201 ? -6.039 17.219 1.212 1 98.25 201 ILE B CA 1
ATOM 4549 C C . ILE B 1 201 ? -6.234 17.5 2.701 1 98.25 201 ILE B C 1
ATOM 4551 O O . ILE B 1 201 ? -5.32 17.969 3.377 1 98.25 201 ILE B O 1
ATOM 4555 N N . GLU B 1 202 ? -7.363 17.141 3.189 1 95.44 202 GLU B N 1
ATOM 4556 C CA . GLU B 1 202 ? -7.703 17.469 4.57 1 95.44 202 GLU B CA 1
ATOM 4557 C C . GLU B 1 202 ? -7.047 16.5 5.547 1 95.44 202 GLU B C 1
ATOM 4559 O O . GLU B 1 202 ? -6.543 16.906 6.594 1 95.44 202 GLU B O 1
ATOM 4564 N N . GLN B 1 203 ? -7.109 15.242 5.273 1 95.56 203 GLN B N 1
ATOM 4565 C CA . GLN B 1 203 ? -6.695 14.211 6.219 1 95.56 203 GLN B CA 1
ATOM 4566 C C . GLN B 1 203 ? -5.469 13.461 5.711 1 95.56 203 GLN B C 1
ATOM 4568 O O . GLN B 1 203 ? -4.488 13.297 6.441 1 95.56 203 GLN B O 1
ATOM 4573 N N . GLY B 1 204 ? -5.523 13.086 4.453 1 97.94 204 GLY B N 1
ATOM 4574 C CA . GLY B 1 204 ? -4.43 12.336 3.854 1 97.94 204 GLY B CA 1
ATOM 4575 C C . GLY B 1 204 ? -3.129 13.117 3.807 1 97.94 204 GLY B C 1
ATOM 4576 O O . GLY B 1 204 ? -2.053 12.531 3.666 1 97.94 204 GLY B O 1
ATOM 4577 N N . THR B 1 205 ? -3.219 14.43 3.941 1 98.44 205 THR B N 1
ATOM 4578 C CA . THR B 1 205 ? -2.059 15.312 3.854 1 98.44 205 THR B CA 1
ATOM 4579 C C . THR B 1 205 ? -0.994 14.906 4.867 1 98.44 205 THR B C 1
ATOM 4581 O O . THR B 1 205 ? 0.203 15.055 4.613 1 98.44 205 THR B O 1
ATOM 4584 N N . HIS B 1 206 ? -1.349 14.32 6.035 1 98.44 206 HIS B N 1
ATOM 4585 C CA . HIS B 1 206 ? -0.39 13.891 7.047 1 98.44 206 HIS B CA 1
ATOM 4586 C C . HIS B 1 206 ? 0.547 12.82 6.5 1 98.44 206 HIS B C 1
ATOM 4588 O O . HIS B 1 206 ? 1.761 12.883 6.707 1 98.44 206 HIS B O 1
ATOM 4594 N N . PHE B 1 207 ? 0.017 11.906 5.762 1 98.69 207 PHE B N 1
ATOM 4595 C CA . PHE B 1 207 ? 0.837 10.789 5.309 1 98.69 207 PHE B CA 1
ATOM 4596 C C . PHE B 1 207 ? 1.479 11.094 3.963 1 98.69 207 PHE B C 1
ATOM 4598 O O . PHE B 1 207 ? 2.537 10.555 3.635 1 98.69 207 PHE B O 1
ATOM 4605 N N . CYS B 1 208 ? 0.828 11.992 3.205 1 98.88 208 CYS B N 1
ATOM 4606 C CA . CYS B 1 208 ? 1.562 12.547 2.076 1 98.88 208 CYS B CA 1
ATOM 4607 C C . CYS B 1 208 ? 2.791 13.312 2.549 1 98.88 208 CYS B C 1
ATOM 4609 O O . CYS B 1 208 ? 3.861 13.219 1.944 1 98.88 208 CYS B O 1
ATOM 4611 N N . ASP B 1 209 ? 2.609 14.055 3.609 1 98.88 209 ASP B N 1
ATOM 4612 C CA . ASP B 1 209 ? 3.713 14.812 4.195 1 98.88 209 ASP B CA 1
ATOM 4613 C C . ASP B 1 209 ? 4.812 13.883 4.695 1 98.88 209 ASP B C 1
ATOM 4615 O O . ASP B 1 209 ? 5.996 14.109 4.434 1 98.88 209 ASP B O 1
ATOM 4619 N N . LEU B 1 210 ? 4.449 12.805 5.414 1 98.88 210 LEU B N 1
ATOM 4620 C CA . LEU B 1 210 ? 5.445 11.852 5.891 1 98.88 210 LEU B CA 1
ATOM 4621 C C . LEU B 1 210 ? 6.156 11.18 4.723 1 98.88 210 LEU B C 1
ATOM 4623 O O . LEU B 1 210 ? 7.363 10.938 4.781 1 98.88 210 LEU B O 1
ATOM 4627 N N . SER B 1 211 ? 5.348 10.859 3.703 1 98.94 211 SER B N 1
ATOM 4628 C CA . SER B 1 211 ? 5.973 10.273 2.52 1 98.94 211 SER B CA 1
ATOM 4629 C C . SER B 1 211 ? 7.059 11.188 1.958 1 98.94 211 SER B C 1
ATOM 4631 O O . SER B 1 211 ? 8.164 10.734 1.657 1 98.94 211 SER B O 1
ATOM 4633 N N . ARG B 1 212 ? 6.77 12.453 1.867 1 98.94 212 ARG B N 1
ATOM 4634 C CA . ARG B 1 212 ? 7.746 13.406 1.355 1 98.94 212 ARG B CA 1
ATOM 4635 C C . ARG B 1 212 ? 8.914 13.57 2.324 1 98.94 212 ARG B C 1
ATOM 4637 O O . ARG B 1 212 ? 10.055 13.766 1.901 1 98.94 212 ARG B O 1
ATOM 4644 N N . TYR B 1 213 ? 8.586 13.562 3.617 1 98.88 213 TYR B N 1
ATOM 4645 C CA . TYR B 1 213 ? 9.625 13.719 4.633 1 98.88 213 TYR B CA 1
ATOM 4646 C C . TYR B 1 213 ? 10.703 12.656 4.477 1 98.88 213 TYR B C 1
ATOM 4648 O O . TYR B 1 213 ? 11.875 12.906 4.754 1 98.88 213 TYR B O 1
ATOM 4656 N N . PHE B 1 214 ? 10.352 11.484 3.941 1 98.94 214 PHE B N 1
ATOM 4657 C CA . PHE B 1 214 ? 11.312 10.406 3.746 1 98.94 214 PHE B CA 1
ATOM 4658 C C . PHE B 1 214 ? 11.75 10.32 2.289 1 98.94 214 PHE B C 1
ATOM 4660 O O . PHE B 1 214 ? 12.938 10.211 2 1 98.94 214 PHE B O 1
ATOM 4667 N N . GLY B 1 215 ? 10.82 10.406 1.368 1 98.69 215 GLY B N 1
ATOM 4668 C CA . GLY B 1 215 ? 11.117 10.18 -0.039 1 98.69 215 GLY B CA 1
ATOM 4669 C C . GLY B 1 215 ? 11.672 11.406 -0.737 1 98.69 215 GLY B C 1
ATOM 4670 O O . GLY B 1 215 ? 12.305 11.297 -1.787 1 98.69 215 GLY B O 1
ATOM 4671 N N . GLY B 1 216 ? 11.336 12.641 -0.258 1 98.56 216 GLY B N 1
ATOM 4672 C CA . GLY B 1 216 ? 11.828 13.867 -0.862 1 98.56 216 GLY B CA 1
ATOM 4673 C C . GLY B 1 216 ? 10.789 14.562 -1.723 1 98.56 216 GLY B C 1
ATOM 4674 O O . GLY B 1 216 ? 9.586 14.375 -1.531 1 98.56 216 GLY B O 1
ATOM 4675 N N . ASP B 1 217 ? 11.289 15.461 -2.562 1 98.69 217 ASP B N 1
ATOM 4676 C CA . ASP B 1 217 ? 10.406 16.219 -3.449 1 98.69 217 ASP B CA 1
ATOM 4677 C C . ASP B 1 217 ? 9.828 15.312 -4.539 1 98.69 217 ASP B C 1
ATOM 4679 O O . ASP B 1 217 ? 10.5 14.398 -5.02 1 98.69 217 ASP B O 1
ATOM 4683 N N . VAL B 1 218 ? 8.648 15.633 -4.938 1 98.81 218 VAL B N 1
ATOM 4684 C CA . VAL B 1 218 ? 7.906 14.773 -5.855 1 98.81 218 VAL B CA 1
ATOM 4685 C C . VAL B 1 218 ? 7.973 15.344 -7.27 1 98.81 218 VAL B C 1
ATOM 4687 O O . VAL B 1 218 ? 7.848 16.562 -7.461 1 98.81 218 VAL B O 1
ATOM 4690 N N . ASP B 1 219 ? 8.219 14.5 -8.258 1 98.56 219 ASP B N 1
ATOM 4691 C CA . ASP B 1 219 ? 7.918 14.859 -9.641 1 98.56 219 ASP B CA 1
ATOM 4692 C C . ASP B 1 219 ? 6.418 14.789 -9.914 1 98.56 219 ASP B C 1
ATOM 4694 O O . ASP B 1 219 ? 5.891 13.719 -10.227 1 98.56 219 ASP B O 1
ATOM 4698 N N . LEU B 1 220 ? 5.809 15.898 -9.898 1 98.5 220 LEU B N 1
ATOM 4699 C CA . LEU B 1 220 ? 4.352 15.969 -9.906 1 98.5 220 LEU B CA 1
ATOM 4700 C C . LEU B 1 220 ? 3.785 15.438 -11.219 1 98.5 220 LEU B C 1
ATOM 4702 O O . LEU B 1 220 ? 2.631 15.008 -11.273 1 98.5 220 LEU B O 1
ATOM 4706 N N . SER B 1 221 ? 4.539 15.477 -12.273 1 97.88 221 SER B N 1
ATOM 4707 C CA . SER B 1 221 ? 4.074 15.008 -13.57 1 97.88 221 SER B CA 1
ATOM 4708 C C . SER B 1 221 ? 3.867 13.492 -13.578 1 97.88 221 SER B C 1
ATOM 4710 O O . SER B 1 221 ? 3.236 12.953 -14.484 1 97.88 221 SER B O 1
ATOM 4712 N N . THR B 1 222 ? 4.395 12.797 -12.57 1 98.5 222 THR B N 1
ATOM 4713 C CA . THR B 1 222 ? 4.352 11.344 -12.531 1 98.5 222 THR B CA 1
ATOM 4714 C C . THR B 1 222 ? 3.166 10.859 -11.695 1 98.5 222 THR B C 1
ATOM 4716 O O . THR B 1 222 ? 2.906 9.656 -11.609 1 98.5 222 THR B O 1
ATOM 4719 N N . VAL B 1 223 ? 2.412 11.734 -11.062 1 98.81 223 VAL B N 1
ATOM 4720 C CA . VAL B 1 223 ? 1.345 11.352 -10.141 1 98.81 223 VAL B CA 1
ATOM 4721 C C . VAL B 1 223 ? 0.194 10.719 -10.922 1 98.81 223 VAL B C 1
ATOM 4723 O O . VAL B 1 223 ? -0.298 11.297 -11.891 1 98.81 223 VAL B O 1
ATOM 4726 N N . SER B 1 224 ? -0.176 9.516 -10.562 1 98.75 224 SER B N 1
ATOM 4727 C CA . SER B 1 224 ? -1.366 8.82 -11.047 1 98.75 224 SER B CA 1
ATOM 4728 C C . SER B 1 224 ? -2.236 8.344 -9.891 1 98.75 224 SER B C 1
ATOM 4730 O O . SER B 1 224 ? -1.721 7.926 -8.852 1 98.75 224 SER B O 1
ATOM 4732 N N . ALA B 1 225 ? -3.514 8.438 -10.07 1 98.88 225 ALA B N 1
ATOM 4733 C CA . ALA B 1 225 ? -4.41 8.039 -8.992 1 98.88 225 ALA B CA 1
ATOM 4734 C C . ALA B 1 225 ? -5.688 7.41 -9.539 1 98.88 225 ALA B C 1
ATOM 4736 O O . ALA B 1 225 ? -6.066 7.66 -10.688 1 98.88 225 ALA B O 1
ATOM 4737 N N . ARG B 1 226 ? -6.266 6.535 -8.797 1 98.88 226 ARG B N 1
ATOM 4738 C CA . ARG B 1 226 ? -7.582 5.941 -9.008 1 98.88 226 ARG B CA 1
ATOM 4739 C C . ARG B 1 226 ? -8.484 6.152 -7.797 1 98.88 226 ARG B C 1
ATOM 4741 O O . ARG B 1 226 ? -8 6.184 -6.664 1 98.88 226 ARG B O 1
ATOM 4748 N N . THR B 1 227 ? -9.781 6.281 -8.047 1 98.75 227 THR B N 1
ATOM 4749 C CA . THR B 1 227 ? -10.695 6.543 -6.945 1 98.75 227 THR B CA 1
ATOM 4750 C C . THR B 1 227 ? -11.906 5.613 -7.012 1 98.75 227 THR B C 1
ATOM 4752 O O . THR B 1 227 ? -12.211 5.059 -8.07 1 98.75 227 THR B O 1
ATOM 4755 N N . VAL B 1 228 ? -12.453 5.312 -5.887 1 98.75 228 VAL B N 1
ATOM 4756 C CA . VAL B 1 228 ? -13.836 4.867 -5.785 1 98.75 228 VAL B CA 1
ATOM 4757 C C . VAL B 1 228 ? -14.734 6.051 -5.434 1 98.75 228 VAL B C 1
ATOM 4759 O O . VAL B 1 228 ? -14.641 6.602 -4.332 1 98.75 228 VAL B O 1
ATOM 4762 N N . GLU B 1 229 ? -15.602 6.41 -6.332 1 98.12 229 GLU B N 1
ATOM 4763 C CA . GLU B 1 229 ? -16.484 7.543 -6.109 1 98.12 229 GLU B CA 1
ATOM 4764 C C . GLU B 1 229 ? -17.75 7.125 -5.348 1 98.12 229 GLU B C 1
ATOM 4766 O O . GLU B 1 229 ? -18.094 5.941 -5.316 1 98.12 229 GLU B O 1
ATOM 4771 N N . TRP B 1 230 ? -18.406 8.133 -4.797 1 97.44 230 TRP B N 1
ATOM 4772 C CA . TRP B 1 230 ? -19.562 7.895 -3.949 1 97.44 230 TRP B CA 1
ATOM 4773 C C . TRP B 1 230 ? -20.672 7.188 -4.723 1 97.44 230 TRP B C 1
ATOM 4775 O O . TRP B 1 230 ? -21.469 6.449 -4.145 1 97.44 230 TRP B O 1
ATOM 4785 N N . TYR B 1 231 ? -20.719 7.41 -6.055 1 96.75 231 TYR B N 1
ATOM 4786 C CA . TYR B 1 231 ? -21.844 6.922 -6.844 1 96.75 231 TYR B CA 1
ATOM 4787 C C . TYR B 1 231 ? -21.578 5.508 -7.352 1 96.75 231 TYR B C 1
ATOM 4789 O O . TYR B 1 231 ? -22.469 4.863 -7.902 1 96.75 231 TYR B O 1
ATOM 4797 N N . GLU B 1 232 ? -20.344 5.039 -7.234 1 97.19 232 GLU B N 1
ATOM 4798 C CA . GLU B 1 232 ? -20.016 3.688 -7.676 1 97.19 232 GLU B CA 1
ATOM 4799 C C . GLU B 1 232 ? -20.516 2.646 -6.676 1 97.19 232 GLU B C 1
ATOM 4801 O O . GLU B 1 232 ? -20.656 2.938 -5.488 1 97.19 232 GLU B O 1
ATOM 4806 N N . LYS B 1 233 ? -20.703 1.42 -7.133 1 96.44 233 LYS B N 1
ATOM 4807 C CA . LYS B 1 233 ? -21.25 0.361 -6.289 1 96.44 233 LYS B CA 1
ATOM 4808 C C . LYS B 1 233 ? -20.391 0.148 -5.047 1 96.44 233 LYS B C 1
ATOM 4810 O O . LYS B 1 233 ? -20.891 0.158 -3.926 1 96.44 233 LYS B O 1
ATOM 4815 N N . PRO B 1 234 ? -19.094 -0.008 -5.164 1 97.94 234 PRO B N 1
ATOM 4816 C CA . PRO B 1 234 ? -18.281 -0.203 -3.959 1 97.94 234 PRO B CA 1
ATOM 4817 C C . PRO B 1 234 ? -18.234 1.045 -3.08 1 97.94 234 PRO B C 1
ATOM 4819 O O . PRO B 1 234 ? -17.766 0.979 -1.939 1 97.94 234 PRO B O 1
ATOM 4822 N N . GLY B 1 235 ? -18.703 2.17 -3.541 1 97.94 235 GLY B N 1
ATOM 4823 C CA . GLY B 1 235 ? -18.594 3.432 -2.824 1 97.94 235 GLY B CA 1
ATOM 4824 C C . GLY B 1 235 ? -19.781 3.691 -1.915 1 97.94 235 GLY B C 1
ATOM 4825 O O . GLY B 1 235 ? -19.828 4.703 -1.214 1 97.94 235 GLY B O 1
ATOM 4826 N N . GLN B 1 236 ? -20.766 2.738 -1.865 1 97.06 236 GLN B N 1
ATOM 4827 C CA . GLN B 1 236 ? -21.953 2.904 -1.029 1 97.06 236 GLN B CA 1
ATOM 4828 C C . GLN B 1 236 ? -21.625 2.662 0.441 1 97.06 236 GLN B C 1
ATOM 4830 O O . GLN B 1 236 ? -21.141 1.592 0.806 1 97.06 236 GLN B O 1
ATOM 4835 N N . LEU B 1 237 ? -21.875 3.674 1.277 1 97.62 237 LEU B N 1
ATOM 4836 C CA . LEU B 1 237 ? -21.594 3.598 2.707 1 97.62 237 LEU B CA 1
ATOM 4837 C C . LEU B 1 237 ? -22.875 3.416 3.508 1 97.62 237 LEU B C 1
ATOM 4839 O O . LEU B 1 237 ? -23.906 4.023 3.191 1 97.62 237 LEU B O 1
ATOM 4843 N N . SER B 1 238 ? -22.781 2.668 4.578 1 96.5 238 SER B N 1
ATOM 4844 C CA . SER B 1 238 ? -23.984 2.307 5.312 1 96.5 238 SER B CA 1
ATOM 4845 C C . SER B 1 238 ? -24.141 3.154 6.57 1 96.5 238 SER B C 1
ATOM 4847 O O . SER B 1 238 ? -25.203 3.16 7.191 1 96.5 238 SER B O 1
ATOM 4849 N N . LYS B 1 239 ? -23.125 3.939 6.977 1 95.62 239 LYS B N 1
ATOM 4850 C CA . LYS B 1 239 ? -23.172 4.57 8.289 1 95.62 239 LYS B CA 1
ATOM 4851 C C . LYS B 1 239 ? -22.781 6.043 8.203 1 95.62 239 LYS B C 1
ATOM 4853 O O . LYS B 1 239 ? -22.078 6.559 9.086 1 95.62 239 LYS B O 1
ATOM 4858 N N . ILE B 1 240 ? -23.125 6.762 7.242 1 94.81 240 ILE B N 1
ATOM 4859 C CA . ILE B 1 240 ? -22.844 8.188 7.16 1 94.81 240 ILE B CA 1
ATOM 4860 C C . ILE B 1 240 ? -23.547 8.922 8.305 1 94.81 240 ILE B C 1
ATOM 4862 O O . ILE B 1 240 ? -24.734 8.727 8.531 1 94.81 240 ILE B O 1
ATOM 4866 N N . PRO B 1 241 ? -22.812 9.695 9.039 1 93.56 241 PRO B N 1
ATOM 4867 C CA . PRO B 1 241 ? -23.422 10.391 10.172 1 93.56 241 PRO B CA 1
ATOM 4868 C C . PRO B 1 241 ? -24.641 11.227 9.773 1 93.56 241 PRO B C 1
ATOM 4870 O O . PRO B 1 241 ? -24.625 11.859 8.711 1 93.56 241 PRO B O 1
ATOM 4873 N N . ALA B 1 242 ? -25.547 11.266 10.648 1 90.94 242 ALA B N 1
ATOM 4874 C CA . ALA B 1 242 ? -26.797 11.977 10.383 1 90.94 242 ALA B CA 1
ATOM 4875 C C . ALA B 1 242 ? -26.547 13.477 10.195 1 90.94 242 ALA B C 1
ATOM 4877 O O . ALA B 1 242 ? -27.188 14.117 9.367 1 90.94 242 ALA B O 1
ATOM 4878 N N . ALA B 1 243 ? -25.609 13.922 10.891 1 90.56 243 ALA B N 1
ATOM 4879 C CA . ALA B 1 243 ? -25.297 15.352 10.867 1 90.56 243 ALA B CA 1
ATOM 4880 C C . ALA B 1 243 ? -24.75 15.773 9.508 1 90.56 243 ALA B C 1
ATOM 4882 O O . ALA B 1 243 ? -24.781 16.953 9.156 1 90.56 243 ALA B O 1
ATOM 4883 N N . VAL B 1 244 ? -24.234 14.938 8.766 1 91.62 244 VAL B N 1
ATOM 4884 C CA . VAL B 1 244 ? -23.625 15.227 7.473 1 91.62 244 VAL B CA 1
ATOM 4885 C C . VAL B 1 244 ? -24.703 15.289 6.395 1 91.62 244 VAL B C 1
ATOM 4887 O O . VAL B 1 244 ? -24.688 16.188 5.551 1 91.62 244 VAL B O 1
ATOM 4890 N N . ASP B 1 245 ? -25.75 14.461 6.457 1 90.25 245 ASP B N 1
ATOM 4891 C CA . ASP B 1 245 ? -26.797 14.375 5.438 1 90.25 245 ASP B CA 1
ATOM 4892 C C . ASP B 1 245 ? -26.203 14.562 4.039 1 90.25 245 ASP B C 1
ATOM 4894 O O . ASP B 1 245 ? -26.438 15.586 3.396 1 90.25 245 ASP B O 1
ATOM 4898 N N . GLU B 1 246 ? -25.578 13.625 3.494 1 93.81 246 GLU B N 1
ATOM 4899 C CA . GLU B 1 246 ? -24.828 13.695 2.236 1 93.81 246 GLU B CA 1
ATOM 4900 C C . GLU B 1 246 ? -25.734 14.133 1.089 1 93.81 246 GLU B C 1
ATOM 4902 O O . GLU B 1 246 ? -25.266 14.727 0.112 1 93.81 246 GLU B O 1
ATOM 4907 N N . LYS B 1 247 ? -27.047 13.953 1.191 1 92.31 247 LYS B N 1
ATOM 4908 C CA . LYS B 1 247 ? -28.016 14.328 0.154 1 92.31 247 LYS B CA 1
ATOM 4909 C C . LYS B 1 247 ? -28.016 15.844 -0.063 1 92.31 247 LYS B C 1
ATOM 4911 O O . LYS B 1 247 ? -28.406 16.312 -1.13 1 92.31 247 LYS B O 1
ATOM 4916 N N . ASN B 1 248 ? -27.562 16.516 1.024 1 94.12 248 ASN B N 1
ATOM 4917 C CA . ASN B 1 248 ? -27.562 17.969 0.955 1 94.12 248 ASN B CA 1
ATOM 4918 C C . ASN B 1 248 ? -26.25 18.5 0.383 1 94.12 248 ASN B C 1
ATOM 4920 O O . ASN B 1 248 ? -26.062 19.719 0.271 1 94.12 248 ASN B O 1
ATOM 4924 N N . ILE B 1 249 ? -25.359 17.688 0.077 1 96.88 249 ILE B N 1
ATOM 4925 C CA . ILE B 1 249 ? -24.125 18.062 -0.6 1 96.88 249 ILE B CA 1
ATOM 4926 C C . ILE B 1 249 ? -24.281 17.844 -2.104 1 96.88 249 ILE B C 1
ATOM 4928 O O . ILE B 1 249 ? -24.672 16.766 -2.543 1 96.88 249 ILE B O 1
ATOM 4932 N N . PRO B 1 250 ? -23.984 18.891 -2.9 1 97.38 250 PRO B N 1
ATOM 4933 C CA . PRO B 1 250 ? -24.031 18.672 -4.348 1 97.38 250 PRO B CA 1
ATOM 4934 C C . PRO B 1 250 ? -23.234 17.469 -4.793 1 97.38 250 PRO B C 1
ATOM 4936 O O . PRO B 1 250 ? -22.141 17.219 -4.266 1 97.38 250 PRO B O 1
ATOM 4939 N N . GLU B 1 251 ? -23.734 16.734 -5.762 1 96.75 251 GLU B N 1
ATOM 4940 C CA . GLU B 1 251 ? -23.141 15.469 -6.195 1 96.75 251 GLU B CA 1
ATOM 4941 C C . GLU B 1 251 ? -21.672 15.648 -6.598 1 96.75 251 GLU B C 1
ATOM 4943 O O . GLU B 1 251 ? -20.828 14.82 -6.262 1 96.75 251 GLU B O 1
ATOM 4948 N N . GLU B 1 252 ? -21.391 16.734 -7.266 1 95.75 252 GLU B N 1
ATOM 4949 C CA . GLU B 1 252 ? -20.047 16.953 -7.789 1 95.75 252 GLU B CA 1
ATOM 4950 C C . GLU B 1 252 ? -19.062 17.297 -6.672 1 95.75 252 GLU B C 1
ATOM 4952 O O . GLU B 1 252 ? -17.859 17.281 -6.875 1 95.75 252 GLU B O 1
ATOM 4957 N N . GLU B 1 253 ? -19.641 17.625 -5.496 1 97.69 253 GLU B N 1
ATOM 4958 C CA . GLU B 1 253 ? -18.812 18.047 -4.375 1 97.69 253 GLU B CA 1
ATOM 4959 C C . GLU B 1 253 ? -18.688 16.938 -3.336 1 97.69 253 GLU B C 1
ATOM 4961 O O . GLU B 1 253 ? -18 17.094 -2.32 1 97.69 253 GLU B O 1
ATOM 4966 N N . ARG B 1 254 ? -19.344 15.805 -3.527 1 98.19 254 ARG B N 1
ATOM 4967 C CA . ARG B 1 254 ? -19.234 14.688 -2.6 1 98.19 254 ARG B CA 1
ATOM 4968 C C . ARG B 1 254 ? -17.875 14.023 -2.697 1 98.19 254 ARG B C 1
ATOM 4970 O O . ARG B 1 254 ? -17.234 14.039 -3.76 1 98.19 254 ARG B O 1
ATOM 4977 N N . ILE B 1 255 ? -17.438 13.461 -1.668 1 98.5 255 ILE B N 1
ATOM 4978 C CA . ILE B 1 255 ? -16.047 13 -1.577 1 98.5 255 ILE B CA 1
ATOM 4979 C C . ILE B 1 255 ? -15.93 11.594 -2.154 1 98.5 255 ILE B C 1
ATOM 4981 O O . ILE B 1 255 ? -16.875 10.797 -2.064 1 98.5 255 ILE B O 1
ATOM 4985 N N . PRO B 1 256 ? -14.766 11.242 -2.783 1 98.62 256 PRO B N 1
ATOM 4986 C CA . PRO B 1 256 ? -14.469 9.828 -3.062 1 98.62 256 PRO B CA 1
ATOM 4987 C C . PRO B 1 256 ? -14.312 9 -1.791 1 98.62 256 PRO B C 1
ATOM 4989 O O . PRO B 1 256 ? -13.945 9.531 -0.742 1 98.62 256 PR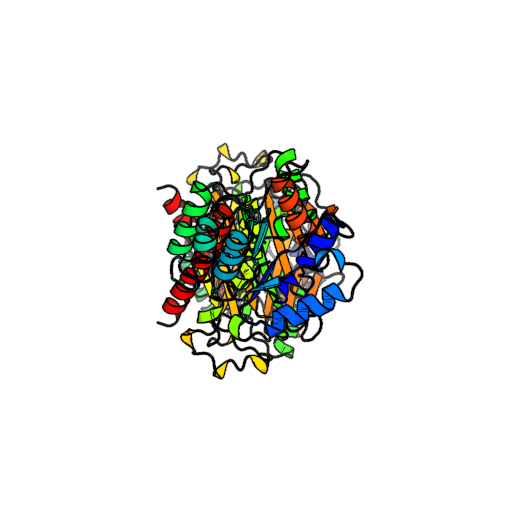O B O 1
ATOM 4992 N N . ARG B 1 257 ? -14.562 7.695 -1.888 1 98.75 257 ARG B N 1
ATOM 4993 C CA . ARG B 1 257 ? -14.453 6.809 -0.734 1 98.75 257 ARG B CA 1
ATOM 4994 C C . ARG B 1 257 ? -13.047 6.227 -0.623 1 98.75 257 ARG B C 1
ATOM 4996 O O . ARG B 1 257 ? -12.594 5.906 0.476 1 98.75 257 ARG B O 1
ATOM 5003 N N . ILE B 1 258 ? -12.477 5.988 -1.746 1 98.81 258 ILE B N 1
ATOM 5004 C CA . ILE B 1 258 ? -11.102 5.5 -1.819 1 98.81 258 ILE B CA 1
ATOM 5005 C C . ILE B 1 258 ? -10.305 6.359 -2.793 1 98.81 258 ILE B C 1
ATOM 5007 O O . ILE B 1 258 ? -10.805 6.738 -3.855 1 98.81 258 ILE B O 1
ATOM 5011 N N . THR B 1 259 ? -9.109 6.688 -2.463 1 98.88 259 THR B N 1
ATOM 5012 C CA . THR B 1 259 ? -8.109 7.238 -3.373 1 98.88 259 THR B CA 1
ATOM 5013 C C . THR B 1 259 ? -6.789 6.488 -3.246 1 98.88 259 THR B C 1
ATOM 5015 O O . THR B 1 259 ? -6.234 6.383 -2.15 1 98.88 259 THR B O 1
ATOM 5018 N N . SER B 1 260 ? -6.324 5.867 -4.309 1 98.88 260 SER B N 1
ATOM 5019 C CA . SER B 1 260 ? -5.012 5.238 -4.375 1 98.88 260 SER B CA 1
ATOM 5020 C C . SER B 1 260 ? -4.133 5.902 -5.43 1 98.88 260 SER B C 1
ATOM 5022 O O . SER B 1 260 ? -4.59 6.176 -6.543 1 98.88 260 SER B O 1
ATOM 5024 N N . ALA B 1 261 ? -2.896 6.18 -5.043 1 98.94 261 ALA B N 1
ATOM 5025 C CA . ALA B 1 261 ? -2.031 6.941 -5.941 1 98.94 261 ALA B CA 1
ATOM 5026 C C . ALA B 1 261 ? -0.608 6.391 -5.93 1 98.94 261 ALA B C 1
ATOM 5028 O O . ALA B 1 261 ? -0.199 5.73 -4.969 1 98.94 261 ALA B O 1
ATOM 5029 N N . VAL B 1 262 ? 0.141 6.594 -7.02 1 98.94 262 VAL B N 1
ATOM 5030 C CA . VAL B 1 262 ? 1.571 6.328 -7.133 1 98.94 262 VAL B CA 1
ATOM 5031 C C . VAL B 1 262 ? 2.268 7.52 -7.789 1 98.94 262 VAL B C 1
ATOM 5033 O O . VAL B 1 262 ? 1.661 8.242 -8.586 1 98.94 262 VAL B O 1
ATOM 5036 N N . TRP B 1 263 ? 3.523 7.719 -7.43 1 98.88 263 TRP B N 1
ATOM 5037 C CA . TRP B 1 263 ? 4.32 8.781 -8.031 1 98.88 263 TRP B CA 1
ATOM 5038 C C . TRP B 1 263 ? 5.809 8.477 -7.93 1 98.88 263 TRP B C 1
ATOM 5040 O O . TRP B 1 263 ? 6.203 7.496 -7.289 1 98.88 263 TRP B O 1
ATOM 5050 N N . LYS B 1 264 ? 6.637 9.305 -8.594 1 98.75 264 LYS B N 1
ATOM 5051 C CA . LYS B 1 264 ? 8.094 9.297 -8.445 1 98.75 264 LYS B CA 1
ATOM 5052 C C . LYS B 1 264 ? 8.57 10.508 -7.652 1 98.75 264 LYS B C 1
ATOM 5054 O O . LYS B 1 264 ? 8.047 11.617 -7.828 1 98.75 264 LYS B O 1
ATOM 5059 N N . TYR B 1 265 ? 9.469 10.219 -6.816 1 98.75 265 TYR B N 1
ATOM 5060 C CA . TYR B 1 265 ? 10.219 11.328 -6.238 1 98.75 265 TYR B CA 1
ATOM 5061 C C . TYR B 1 265 ? 11.312 11.805 -7.188 1 98.75 265 TYR B C 1
ATOM 5063 O O . TYR B 1 265 ? 11.75 11.055 -8.062 1 98.75 265 TYR B O 1
ATOM 5071 N N . GLU B 1 266 ? 11.789 13.016 -7.02 1 98.31 266 GLU B N 1
ATOM 5072 C CA . GLU B 1 266 ? 12.82 13.594 -7.879 1 98.31 266 GLU B CA 1
ATOM 5073 C C . GLU B 1 266 ? 14.117 12.797 -7.785 1 98.31 266 GLU B C 1
ATOM 5075 O O . GLU B 1 266 ? 14.875 12.719 -8.758 1 98.31 266 GLU B O 1
ATOM 5080 N N . ASN B 1 267 ? 14.359 12.156 -6.699 1 97.81 267 ASN B N 1
ATOM 5081 C CA . ASN B 1 267 ? 15.594 11.398 -6.504 1 97.81 267 ASN B CA 1
ATOM 5082 C C . ASN B 1 267 ? 15.484 9.992 -7.082 1 97.81 267 ASN B C 1
ATOM 5084 O O . ASN B 1 267 ? 16.406 9.188 -6.961 1 97.81 267 ASN B O 1
ATOM 5088 N N . GLY B 1 268 ? 14.336 9.617 -7.578 1 98.06 268 GLY B N 1
ATOM 5089 C CA . GLY B 1 268 ? 14.164 8.344 -8.258 1 98.06 268 GLY B CA 1
ATOM 5090 C C . GLY B 1 268 ? 13.328 7.352 -7.461 1 98.06 268 GLY B C 1
ATOM 5091 O O . GLY B 1 268 ? 12.852 6.359 -8.008 1 98.06 268 GLY B O 1
ATOM 5092 N N . ALA B 1 269 ? 13.125 7.57 -6.203 1 98.81 269 ALA B N 1
ATOM 5093 C CA . ALA B 1 269 ? 12.305 6.691 -5.375 1 98.81 269 ALA B CA 1
ATOM 5094 C C . ALA B 1 269 ? 10.852 6.715 -5.824 1 98.81 269 ALA B C 1
ATOM 5096 O O . ALA B 1 269 ? 10.453 7.566 -6.625 1 98.81 269 ALA B O 1
ATOM 5097 N N . VAL B 1 270 ? 10.141 5.754 -5.336 1 98.81 270 VAL B N 1
ATOM 5098 C CA . VAL B 1 270 ? 8.727 5.656 -5.695 1 98.81 270 VAL B CA 1
ATOM 5099 C C . VAL B 1 270 ? 7.863 5.805 -4.445 1 98.81 270 VAL B C 1
ATOM 5101 O O . VAL B 1 270 ? 8.234 5.324 -3.369 1 98.81 270 VAL B O 1
ATOM 5104 N N . GLY B 1 271 ? 6.742 6.523 -4.617 1 98.88 271 GLY B N 1
ATOM 5105 C CA . GLY B 1 271 ? 5.766 6.648 -3.547 1 98.88 271 GLY B CA 1
ATOM 5106 C C . GLY B 1 271 ? 4.414 6.062 -3.906 1 98.88 271 GLY B C 1
ATOM 5107 O O . GLY B 1 271 ? 3.994 6.113 -5.062 1 98.88 271 GLY B O 1
ATOM 5108 N N . SER B 1 272 ? 3.732 5.473 -2.943 1 98.94 272 SER B N 1
ATOM 5109 C CA . SER B 1 272 ? 2.344 5.031 -3.049 1 98.94 272 SER B CA 1
ATOM 5110 C C . SER B 1 272 ? 1.529 5.473 -1.839 1 98.94 272 SER B C 1
ATOM 5112 O O . SER B 1 272 ? 2.072 5.633 -0.744 1 98.94 272 SER B O 1
ATOM 5114 N N . PHE B 1 273 ? 0.269 5.727 -2.094 1 98.88 273 PHE B N 1
ATOM 5115 C CA . PHE B 1 273 ? -0.628 6.211 -1.052 1 98.88 273 PHE B CA 1
ATOM 5116 C C . PHE B 1 273 ? -2.045 5.695 -1.271 1 98.88 273 PHE B C 1
ATOM 5118 O O . PHE B 1 273 ? -2.525 5.648 -2.404 1 98.88 273 PHE B O 1
ATOM 5125 N N . THR B 1 274 ? -2.688 5.219 -0.142 1 98.88 274 THR B N 1
ATOM 5126 C CA . THR B 1 274 ? -4.098 4.852 -0.189 1 98.88 274 THR B CA 1
ATOM 5127 C C . THR B 1 274 ? -4.859 5.477 0.978 1 98.88 274 THR B C 1
ATOM 5129 O O . THR B 1 274 ? -4.484 5.297 2.139 1 98.88 274 THR B O 1
ATOM 5132 N N . HIS B 1 275 ? -5.82 6.281 0.716 1 98.88 275 HIS B N 1
ATOM 5133 C CA . HIS B 1 275 ? -6.773 6.785 1.699 1 98.88 275 HIS B CA 1
ATOM 5134 C C . HIS B 1 275 ? -8.125 6.086 1.564 1 98.88 275 HIS B C 1
ATOM 5136 O O . HIS B 1 275 ? -8.648 5.953 0.458 1 98.88 275 HIS B O 1
ATOM 5142 N N . THR B 1 276 ? -8.695 5.621 2.697 1 98.69 276 THR B N 1
ATOM 5143 C CA . THR B 1 276 ? -9.969 4.91 2.619 1 98.69 276 THR B CA 1
ATOM 5144 C C . THR B 1 276 ? -10.969 5.48 3.623 1 98.69 276 THR B C 1
ATOM 5146 O O . THR B 1 276 ? -10.594 5.852 4.738 1 98.69 276 THR B O 1
ATOM 5149 N N . VAL B 1 277 ? -12.172 5.711 3.229 1 98.25 277 VAL B N 1
ATOM 5150 C CA . VAL B 1 277 ? -13.352 5.938 4.059 1 98.25 277 VAL B CA 1
ATOM 5151 C C . VAL B 1 277 ? -14.109 4.625 4.25 1 98.25 277 VAL B C 1
ATOM 5153 O O . VAL B 1 277 ? -15.102 4.367 3.568 1 98.25 277 VAL B O 1
ATOM 5156 N N . ALA B 1 278 ? -13.602 3.768 5.238 1 97.94 278 ALA B N 1
ATOM 5157 C CA . ALA B 1 278 ? -14.125 2.404 5.207 1 97.94 278 ALA B CA 1
ATOM 5158 C C . ALA B 1 278 ? -14.344 1.869 6.621 1 97.94 278 ALA B C 1
ATOM 5160 O O . ALA B 1 278 ? -15.047 0.871 6.812 1 97.94 278 ALA B O 1
ATOM 5161 N N . LEU B 1 279 ? -13.82 2.477 7.676 1 97.69 279 LEU B N 1
ATOM 5162 C CA . LEU B 1 279 ? -13.898 1.896 9.008 1 97.69 279 LEU B CA 1
ATOM 5163 C C . LEU B 1 279 ? -15.094 2.455 9.781 1 97.69 279 LEU B C 1
ATOM 5165 O O . LEU B 1 279 ? -15.445 3.625 9.617 1 97.69 279 LEU B O 1
ATOM 5169 N N . GLN B 1 280 ? -15.75 1.652 10.664 1 96.94 280 GLN B N 1
ATOM 5170 C CA . GLN B 1 280 ? -16.922 2.043 11.438 1 96.94 280 GLN B CA 1
ATOM 5171 C C . GLN B 1 280 ? -16.672 1.889 12.938 1 96.94 280 GLN B C 1
ATOM 5173 O O . GLN B 1 280 ? -17.609 1.718 13.711 1 96.94 280 GLN B O 1
ATOM 5178 N N . GLY B 1 281 ? -15.453 1.92 13.383 1 93.56 281 GLY B N 1
ATOM 5179 C CA . GLY B 1 281 ? -15.031 2.094 14.766 1 93.56 281 GLY B CA 1
ATOM 5180 C C . GLY B 1 281 ? -14.703 3.533 15.109 1 93.56 281 GLY B C 1
ATOM 5181 O O . GLY B 1 281 ? -15.344 4.461 14.609 1 93.56 281 GLY B O 1
ATOM 5182 N N . THR B 1 282 ? -13.75 3.76 16.016 1 92.31 282 THR B N 1
ATOM 5183 C CA . THR B 1 282 ? -13.359 5.105 16.438 1 92.31 282 THR B CA 1
ATOM 5184 C C . THR B 1 282 ? -11.914 5.391 16.047 1 92.31 282 THR B C 1
ATOM 5186 O O . THR B 1 282 ? -11.539 6.539 15.805 1 92.31 282 THR B O 1
ATOM 5189 N N . ALA B 1 283 ? -11.164 4.355 16.016 1 93.5 283 ALA B N 1
ATOM 5190 C CA . ALA B 1 283 ? -9.734 4.535 15.758 1 93.5 283 ALA B CA 1
ATOM 5191 C C . ALA B 1 283 ? -9.43 4.496 14.266 1 93.5 283 ALA B C 1
ATOM 5193 O O . ALA B 1 283 ? -9.914 3.613 13.555 1 93.5 283 ALA B O 1
ATOM 5194 N N . TYR B 1 284 ? -8.719 5.492 13.797 1 95.06 284 TYR B N 1
ATOM 5195 C CA . TYR B 1 284 ? -8.156 5.406 12.453 1 95.06 284 TYR B CA 1
ATOM 5196 C C . TYR B 1 284 ? -7.098 4.312 12.383 1 95.06 284 TYR B C 1
ATOM 5198 O O . TYR B 1 284 ? -6.574 3.877 13.406 1 95.06 284 TYR B O 1
ATOM 5206 N N . ASP B 1 285 ? -6.914 3.787 11.234 1 96.44 285 ASP B N 1
ATOM 5207 C CA . ASP B 1 285 ? -5.844 2.83 10.969 1 96.44 285 ASP B CA 1
ATOM 5208 C C . ASP B 1 285 ? -4.863 3.367 9.93 1 96.44 285 ASP B C 1
ATOM 5210 O O . ASP B 1 285 ? -5.203 3.479 8.75 1 96.44 285 ASP B O 1
ATOM 5214 N N . CYS B 1 286 ? -3.678 3.744 10.383 1 97.62 286 CYS B N 1
ATOM 5215 C CA . CYS B 1 286 ? -2.688 4.375 9.523 1 97.62 286 CYS B CA 1
ATOM 5216 C C . CYS B 1 286 ? -1.335 3.682 9.641 1 97.62 286 CYS B C 1
ATOM 5218 O O . CYS B 1 286 ? -0.971 3.209 10.719 1 97.62 286 CYS B O 1
ATOM 5220 N N . GLU B 1 287 ? -0.648 3.637 8.562 1 98.19 287 GLU B N 1
ATOM 5221 C CA . GLU B 1 287 ? 0.669 3.01 8.5 1 98.19 287 GLU B CA 1
ATOM 5222 C C . GLU B 1 287 ? 1.543 3.66 7.434 1 98.19 287 GLU B C 1
ATOM 5224 O O . GLU B 1 287 ? 1.037 4.125 6.41 1 98.19 287 GLU B O 1
ATOM 5229 N N . LEU B 1 288 ? 2.801 3.789 7.703 1 98.81 288 LEU B N 1
ATOM 5230 C CA . LEU B 1 288 ? 3.799 4.191 6.719 1 98.81 288 LEU B CA 1
ATOM 5231 C C . LEU B 1 288 ? 4.93 3.174 6.645 1 98.81 288 LEU B C 1
ATOM 5233 O O . LEU B 1 288 ? 5.484 2.779 7.676 1 98.81 288 LEU B O 1
ATOM 5237 N N . GLU B 1 289 ? 5.246 2.742 5.445 1 98.88 289 GLU B N 1
ATOM 5238 C CA . GLU B 1 289 ? 6.391 1.87 5.203 1 98.88 289 GLU B CA 1
ATOM 5239 C C . GLU B 1 289 ? 7.465 2.586 4.387 1 98.88 289 GLU B C 1
ATOM 5241 O O . GLU B 1 289 ? 7.152 3.34 3.463 1 98.88 289 GLU B O 1
ATOM 5246 N N . VAL B 1 290 ? 8.664 2.35 4.773 1 98.94 290 VAL B N 1
ATOM 5247 C CA . VAL B 1 290 ? 9.82 2.883 4.051 1 98.94 290 VAL B CA 1
ATOM 5248 C C . VAL B 1 290 ? 10.82 1.765 3.777 1 98.94 290 VAL B C 1
ATOM 5250 O O . VAL B 1 290 ? 11.203 1.028 4.691 1 98.94 290 VAL B O 1
ATOM 5253 N N . TRP B 1 291 ? 11.172 1.622 2.506 1 98.88 291 TRP B N 1
ATOM 5254 C CA . TRP B 1 291 ? 12.188 0.647 2.123 1 98.88 291 TRP B CA 1
ATOM 5255 C C . TRP B 1 291 ? 13.492 1.341 1.756 1 98.88 291 TRP B C 1
ATOM 5257 O O . TRP B 1 291 ? 13.492 2.391 1.108 1 98.88 291 TRP B O 1
ATOM 5267 N N . CYS B 1 292 ? 14.539 0.855 2.223 1 98.81 292 CYS B N 1
ATOM 5268 C CA . CYS B 1 292 ? 15.914 1.099 1.793 1 98.81 292 CYS B CA 1
ATOM 5269 C C . CYS B 1 292 ? 16.641 -0.212 1.503 1 98.81 292 CYS B C 1
ATOM 5271 O O . CYS B 1 292 ? 16.109 -1.29 1.786 1 98.81 292 CYS B O 1
ATOM 5273 N N . ASP B 1 293 ? 17.812 -0.107 0.841 1 98.56 293 ASP B N 1
ATOM 5274 C CA . ASP B 1 293 ? 18.594 -1.314 0.578 1 98.56 293 ASP B CA 1
ATOM 5275 C C . ASP B 1 293 ? 18.922 -2.047 1.875 1 98.56 293 ASP B C 1
ATOM 5277 O O . ASP B 1 293 ? 19.75 -1.58 2.66 1 98.56 293 ASP B O 1
ATOM 5281 N N . GLY B 1 294 ? 18.234 -3.166 2.1 1 98.19 294 GLY B N 1
ATOM 5282 C CA . GLY B 1 294 ? 18.484 -4.004 3.262 1 98.19 294 GLY B CA 1
ATOM 5283 C C . GLY B 1 294 ? 17.625 -3.633 4.461 1 98.19 294 GLY B C 1
ATOM 5284 O O . GLY B 1 294 ? 17.672 -4.305 5.492 1 98.19 294 GLY B O 1
ATOM 5285 N N . TYR B 1 295 ? 16.828 -2.574 4.391 1 98.56 295 TYR B N 1
ATOM 5286 C CA . TYR B 1 295 ? 16.047 -2.1 5.527 1 98.56 295 TYR B CA 1
ATOM 5287 C C . TYR B 1 295 ? 14.57 -1.959 5.152 1 98.56 295 TYR B C 1
ATOM 5289 O O . TYR B 1 295 ? 14.242 -1.524 4.047 1 98.56 295 TYR B O 1
ATOM 5297 N N . HIS B 1 296 ? 13.75 -2.375 5.98 1 98.75 296 HIS B N 1
ATOM 5298 C CA . HIS B 1 296 ? 12.312 -2.137 5.918 1 98.75 296 HIS B CA 1
ATOM 5299 C C . HIS B 1 296 ? 11.789 -1.587 7.238 1 98.75 296 HIS B C 1
ATOM 5301 O O . HIS B 1 296 ? 11.922 -2.234 8.281 1 98.75 296 HIS B O 1
ATOM 5307 N N . MET B 1 297 ? 11.297 -0.384 7.219 1 98.88 297 MET B N 1
ATOM 5308 C CA . MET B 1 297 ? 10.773 0.275 8.414 1 98.88 297 MET B CA 1
ATOM 5309 C C . MET B 1 297 ? 9.281 0.544 8.281 1 98.88 297 MET B C 1
ATOM 5311 O O . MET B 1 297 ? 8.82 1.03 7.242 1 98.88 297 MET B O 1
ATOM 5315 N N . ARG B 1 298 ? 8.578 0.188 9.289 1 98.69 298 ARG B N 1
ATOM 5316 C CA . ARG B 1 298 ? 7.133 0.385 9.289 1 98.69 298 ARG B CA 1
ATOM 5317 C C . ARG B 1 298 ? 6.688 1.149 10.531 1 98.69 298 ARG B C 1
ATOM 5319 O O . ARG B 1 298 ? 6.973 0.737 11.656 1 98.69 298 ARG B O 1
ATOM 5326 N N . LEU B 1 299 ? 6.07 2.324 10.328 1 98.81 299 LEU B N 1
ATOM 5327 C CA . LEU B 1 299 ? 5.402 3.08 11.383 1 98.81 299 LEU B CA 1
ATOM 5328 C C . LEU B 1 299 ? 3.938 2.674 11.492 1 98.81 299 LEU B C 1
ATOM 5330 O O . LEU B 1 299 ? 3.143 2.945 10.594 1 98.81 299 LEU B O 1
ATOM 5334 N N . VAL B 1 300 ? 3.588 2.084 12.648 1 97.44 300 VAL B N 1
ATOM 5335 C CA . VAL B 1 300 ? 2.244 1.548 12.852 1 97.44 300 VAL B CA 1
ATOM 5336 C C . VAL B 1 300 ? 1.516 2.365 13.914 1 97.44 300 VAL B C 1
ATOM 5338 O O . VAL B 1 300 ? 2.105 2.736 14.938 1 97.44 300 VAL B O 1
ATOM 5341 N N . ASP B 1 301 ? 0.306 2.736 13.703 1 95.44 301 ASP B N 1
ATOM 5342 C CA . ASP B 1 301 ? -0.616 3.379 14.633 1 95.44 301 ASP B CA 1
ATOM 5343 C C . ASP B 1 301 ? -0.007 4.652 15.219 1 95.44 301 ASP B C 1
ATOM 5345 O O . ASP B 1 301 ? 0.072 4.805 16.438 1 95.44 301 ASP B O 1
ATOM 5349 N N . PRO B 1 302 ? 0.359 5.547 14.336 1 96 302 PRO B N 1
ATOM 5350 C CA . PRO B 1 302 ? 1.062 6.75 14.797 1 96 302 PRO B CA 1
ATOM 5351 C C . PRO B 1 302 ? 0.188 7.648 15.672 1 96 302 PRO B C 1
ATOM 5353 O O . PRO B 1 302 ? 0.705 8.477 16.422 1 96 302 PRO B O 1
ATOM 5356 N N . TYR B 1 303 ? -1.141 7.5 15.688 1 91.69 303 TYR B N 1
ATOM 5357 C CA . TYR B 1 303 ? -2.039 8.406 16.391 1 91.69 303 TYR B CA 1
ATOM 5358 C C . TYR B 1 303 ? -2.293 7.93 17.812 1 91.69 303 TYR B C 1
ATOM 5360 O O . TYR B 1 303 ? -2.578 8.734 18.703 1 91.69 303 TYR B O 1
ATOM 5368 N N . ASN B 1 304 ? -2.273 6.621 18 1 89.5 304 ASN B N 1
ATOM 5369 C CA . ASN B 1 304 ? -2.676 6.09 19.297 1 89.5 304 ASN B CA 1
ATOM 5370 C C . ASN B 1 304 ? -1.494 5.48 20.047 1 89.5 304 ASN B C 1
ATOM 5372 O O . ASN B 1 304 ? -1.224 5.844 21.188 1 89.5 304 ASN B O 1
ATOM 5376 N N . ASN B 1 305 ? -0.878 4.578 19.422 1 93.31 305 ASN B N 1
ATOM 5377 C CA . ASN B 1 305 ? 0.287 3.891 19.969 1 93.31 305 ASN B CA 1
ATOM 5378 C C . ASN B 1 305 ? 1.388 3.736 18.922 1 93.31 305 ASN B C 1
ATOM 5380 O O . ASN B 1 305 ? 1.631 2.633 18.422 1 93.31 305 ASN B O 1
ATOM 5384 N N . PRO B 1 306 ? 2.062 4.852 18.734 1 96.94 306 PRO B N 1
ATOM 5385 C CA . PRO B 1 306 ? 3.088 4.789 17.688 1 96.94 306 PRO B CA 1
ATOM 5386 C C . PRO B 1 306 ? 4.113 3.686 17.938 1 96.94 306 PRO B C 1
ATOM 5388 O O . PRO B 1 306 ? 4.711 3.619 19.016 1 96.94 306 PRO B O 1
ATOM 5391 N N . THR B 1 307 ? 4.289 2.842 16.969 1 98.12 307 THR B N 1
ATOM 5392 C CA . THR B 1 307 ? 5.242 1.738 17.031 1 98.12 307 THR B CA 1
ATOM 5393 C C . THR B 1 307 ? 6.055 1.664 15.734 1 98.12 307 THR B C 1
ATOM 5395 O O . THR B 1 307 ? 5.496 1.7 14.641 1 98.12 307 THR B O 1
ATOM 5398 N N . LEU B 1 308 ? 7.359 1.641 15.914 1 98.75 308 LEU B N 1
ATOM 5399 C CA . LEU B 1 308 ? 8.258 1.462 14.781 1 98.75 308 LEU B CA 1
ATOM 5400 C C . LEU B 1 308 ? 8.781 0.029 14.719 1 98.75 308 LEU B C 1
ATOM 5402 O O . LEU B 1 308 ? 9.328 -0.477 15.703 1 98.75 308 LEU B O 1
ATOM 5406 N N . LEU B 1 309 ? 8.523 -0.632 13.648 1 98.62 309 LEU B N 1
ATOM 5407 C CA . LEU B 1 309 ? 9.086 -1.947 13.367 1 98.62 309 LEU B CA 1
ATOM 5408 C C . LEU B 1 309 ? 10.195 -1.849 12.32 1 98.62 309 LEU B C 1
ATOM 5410 O O . LEU B 1 309 ? 10.016 -1.204 11.281 1 98.62 309 LEU B O 1
ATOM 5414 N N . VAL B 1 310 ? 11.344 -2.479 12.609 1 98.69 310 VAL B N 1
ATOM 5415 C CA . VAL B 1 310 ? 12.492 -2.352 11.719 1 98.69 310 VAL B CA 1
ATOM 5416 C C . VAL B 1 310 ? 13.055 -3.732 11.406 1 98.69 310 VAL B C 1
ATOM 5418 O O . VAL B 1 310 ? 13.352 -4.512 12.312 1 98.69 310 VAL B O 1
ATOM 5421 N N . ARG B 1 311 ? 13.086 -4.039 10.125 1 98.12 311 ARG B N 1
ATOM 5422 C CA . ARG B 1 311 ? 13.914 -5.145 9.648 1 98.12 311 ARG B CA 1
ATOM 5423 C C . ARG B 1 311 ? 15.25 -4.637 9.117 1 98.12 311 ARG B C 1
ATOM 5425 O O . ARG B 1 311 ? 15.289 -3.676 8.344 1 98.12 311 ARG B O 1
ATOM 5432 N N . ARG B 1 312 ? 16.344 -5.289 9.547 1 97.88 312 ARG B N 1
ATOM 5433 C CA . ARG B 1 312 ? 17.688 -4.898 9.164 1 97.88 312 ARG B CA 1
ATOM 5434 C C . ARG B 1 312 ? 18.359 -5.988 8.344 1 97.88 312 ARG B C 1
ATOM 5436 O O . ARG B 1 312 ? 17.875 -7.117 8.273 1 97.88 312 ARG B O 1
ATOM 5443 N N . PRO B 1 313 ? 19.516 -5.59 7.668 1 97 313 PRO B N 1
ATOM 5444 C CA . PRO B 1 313 ? 20.234 -6.598 6.891 1 97 313 PRO B CA 1
ATOM 5445 C C . PRO B 1 313 ? 20.641 -7.809 7.73 1 97 313 PRO B C 1
ATOM 544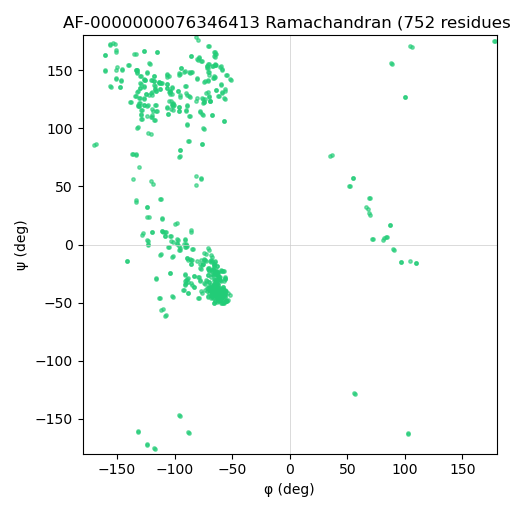7 O O . PRO B 1 313 ? 21.156 -7.652 8.836 1 97 313 PRO B O 1
ATOM 5450 N N . GLY B 1 314 ? 20.375 -8.977 7.152 1 93.62 314 GLY B N 1
ATOM 5451 C CA . GLY B 1 314 ? 20.828 -10.211 7.766 1 93.62 314 GLY B CA 1
ATOM 5452 C C . GLY B 1 314 ? 19.922 -10.695 8.883 1 93.62 314 GLY B C 1
ATOM 5453 O O . GLY B 1 314 ? 20.219 -11.688 9.555 1 93.62 314 GLY B O 1
ATOM 5454 N N . ASP B 1 315 ? 18.812 -10.016 9.109 1 93.94 315 ASP B N 1
ATOM 5455 C CA . ASP B 1 315 ? 17.906 -10.367 10.203 1 93.94 315 ASP B CA 1
ATOM 5456 C C . ASP B 1 315 ? 16.453 -10.289 9.773 1 93.94 315 ASP B C 1
ATOM 5458 O O . ASP B 1 315 ? 15.969 -9.219 9.391 1 93.94 315 ASP B O 1
ATOM 5462 N N . ASP B 1 316 ? 15.711 -11.391 9.898 1 94.31 316 ASP B N 1
ATOM 5463 C CA . ASP B 1 316 ? 14.312 -11.422 9.492 1 94.31 316 ASP B CA 1
ATOM 5464 C C . ASP B 1 316 ? 13.406 -10.922 10.617 1 94.31 316 ASP B C 1
ATOM 5466 O O . ASP B 1 316 ? 12.234 -10.625 10.391 1 94.31 316 ASP B O 1
ATOM 5470 N N . HIS B 1 317 ? 13.961 -10.891 11.773 1 94.81 317 HIS B N 1
ATOM 5471 C CA . HIS B 1 317 ? 13.18 -10.438 12.922 1 94.81 317 HIS B CA 1
ATOM 5472 C C . HIS B 1 317 ? 12.93 -8.938 12.852 1 94.81 317 HIS B C 1
ATOM 5474 O O . HIS B 1 317 ? 13.812 -8.172 12.461 1 94.81 317 HIS B O 1
ATOM 5480 N N . GLU B 1 318 ? 11.75 -8.5 13.234 1 95.38 318 GLU B N 1
ATOM 5481 C CA . GLU B 1 318 ? 11.422 -7.082 13.328 1 95.38 318 GLU B CA 1
ATOM 5482 C C . GLU B 1 318 ? 11.758 -6.523 14.711 1 95.38 318 GLU B C 1
ATOM 5484 O O . GLU B 1 318 ? 11.227 -6.988 15.719 1 95.38 318 GLU B O 1
ATOM 5489 N N . GLU B 1 319 ? 12.648 -5.535 14.695 1 97.5 319 GLU B N 1
ATOM 5490 C CA . GLU B 1 319 ? 12.875 -4.758 15.914 1 97.5 319 GLU B CA 1
ATOM 5491 C C . GLU B 1 319 ? 11.695 -3.832 16.203 1 97.5 319 GLU B C 1
ATOM 5493 O O . GLU B 1 319 ? 11.172 -3.176 15.297 1 97.5 319 GLU B O 1
ATOM 5498 N N . LYS B 1 320 ? 11.297 -3.965 17.469 1 97.62 320 LYS B N 1
ATOM 5499 C CA . LYS B 1 320 ? 10.195 -3.1 17.891 1 97.62 320 LYS B CA 1
ATOM 5500 C C . LYS B 1 320 ? 10.703 -1.936 18.734 1 97.62 320 LYS B C 1
ATOM 5502 O O . LYS B 1 320 ? 11.438 -2.139 19.703 1 97.62 320 LYS B O 1
ATOM 5507 N N . HIS B 1 321 ? 10.383 -0.672 18.266 1 97.88 321 HIS B N 1
ATOM 5508 C CA . HIS B 1 321 ? 10.672 0.544 19.016 1 97.88 321 HIS B CA 1
ATOM 5509 C C . HIS B 1 321 ? 9.391 1.274 19.391 1 97.88 321 HIS B C 1
ATOM 5511 O O . HIS B 1 321 ? 8.586 1.623 18.531 1 97.88 321 HIS B O 1
ATOM 5517 N N . THR B 1 322 ? 9.18 1.431 20.672 1 96.62 322 THR B N 1
ATOM 5518 C CA . THR B 1 322 ? 8.078 2.223 21.203 1 96.62 322 THR B CA 1
ATOM 5519 C C . THR B 1 322 ? 8.586 3.271 22.188 1 96.62 322 THR B C 1
ATOM 5521 O O . THR B 1 322 ? 9.578 3.043 22.875 1 96.62 322 THR B O 1
ATOM 5524 N N . PHE B 1 323 ? 7.984 4.391 22.125 1 94.44 323 PHE B N 1
ATOM 5525 C CA . PHE B 1 323 ? 8.328 5.477 23.031 1 94.44 323 PHE B CA 1
ATOM 5526 C C . PHE B 1 323 ? 7.129 5.875 23.891 1 94.44 323 PHE B C 1
ATOM 5528 O O . PHE B 1 323 ? 6.078 6.238 23.359 1 94.44 323 PHE B O 1
ATOM 5535 N N . THR B 1 324 ? 7.324 5.637 25.141 1 87.31 324 THR B N 1
ATOM 5536 C CA . THR B 1 324 ? 6.234 5.949 26.047 1 87.31 324 THR B CA 1
ATOM 5537 C C . THR B 1 324 ? 6.094 7.457 26.234 1 87.31 324 THR B C 1
ATOM 5539 O O . THR B 1 324 ? 7.086 8.188 26.203 1 87.31 324 THR B O 1
ATOM 5542 N N . ASP B 1 325 ? 4.848 7.988 26.297 1 86.25 325 ASP B N 1
ATOM 5543 C CA . ASP B 1 325 ? 4.523 9.375 26.625 1 86.25 325 ASP B CA 1
ATOM 5544 C C . ASP B 1 325 ? 5.031 10.328 25.547 1 86.25 325 ASP B C 1
ATOM 5546 O O . ASP B 1 325 ? 5.621 11.367 25.859 1 86.25 325 ASP B O 1
ATOM 5550 N N . ASP B 1 326 ? 5.047 9.875 24.312 1 93.88 326 ASP B N 1
ATOM 5551 C CA . ASP B 1 326 ? 5.426 10.758 23.219 1 93.88 326 ASP B CA 1
ATOM 5552 C C . ASP B 1 326 ? 4.246 11.633 22.781 1 93.88 326 ASP B C 1
ATOM 5554 O O . ASP B 1 326 ? 3.141 11.125 22.562 1 93.88 326 ASP B O 1
ATOM 5558 N N . ASP B 1 327 ? 4.383 12.938 22.797 1 94.94 327 ASP B N 1
ATOM 5559 C CA . ASP B 1 327 ? 3.396 13.914 22.359 1 94.94 327 ASP B CA 1
ATOM 5560 C C . ASP B 1 327 ? 3.953 14.781 21.219 1 94.94 327 ASP B C 1
ATOM 5562 O O . ASP B 1 327 ? 4.598 15.805 21.469 1 94.94 327 ASP B O 1
ATOM 5566 N N . PRO B 1 328 ? 3.65 14.367 20.016 1 95.62 328 PRO B N 1
ATOM 5567 C CA . PRO B 1 328 ? 4.23 15.094 18.891 1 95.62 328 PRO B CA 1
ATOM 5568 C C . PRO B 1 328 ? 3.709 16.531 18.781 1 95.62 328 PRO B C 1
ATOM 5570 O O . PRO B 1 328 ? 4.379 17.391 18.203 1 95.62 328 PRO B O 1
ATOM 5573 N N . PHE B 1 329 ? 2.545 16.828 19.375 1 95.94 329 PHE B N 1
ATOM 5574 C CA . PHE B 1 329 ? 2.051 18.203 19.422 1 95.94 329 PHE B CA 1
ATOM 5575 C C . PHE B 1 329 ? 2.912 19.062 20.328 1 95.94 329 PHE B C 1
ATOM 5577 O O . PHE B 1 329 ? 3.193 20.219 20.016 1 95.94 329 PHE B O 1
ATOM 5584 N N . PHE B 1 330 ? 3.256 18.531 21.438 1 96.38 330 PHE B N 1
ATOM 5585 C CA . PHE B 1 330 ? 4.156 19.234 22.344 1 96.38 330 PHE B CA 1
ATOM 5586 C C . PHE B 1 330 ? 5.516 19.453 21.688 1 96.38 330 PHE B C 1
ATOM 5588 O O . PHE B 1 330 ? 6.078 20.547 21.75 1 96.38 330 PHE B O 1
ATOM 5595 N N . SER B 1 331 ? 6 18.391 21.016 1 95.81 331 SER B N 1
ATOM 5596 C CA . SER B 1 331 ? 7.328 18.453 20.406 1 95.81 331 SER B CA 1
ATOM 5597 C C . SER B 1 331 ? 7.383 19.516 19.312 1 95.81 331 SER B C 1
ATOM 5599 O O . SER B 1 331 ? 8.375 20.234 19.188 1 95.81 331 SER B O 1
ATOM 5601 N N . GLU B 1 332 ? 6.359 19.609 18.5 1 96.5 332 GLU B N 1
ATOM 5602 C CA . GLU B 1 332 ? 6.371 20.594 17.422 1 96.5 332 GLU B CA 1
ATOM 5603 C C . GLU B 1 332 ? 6.301 22.016 17.984 1 96.5 332 GLU B C 1
ATOM 5605 O O . GLU B 1 332 ? 7.016 22.906 17.516 1 96.5 332 GLU B O 1
ATOM 5610 N N . ILE B 1 333 ? 5.48 22.234 19.031 1 96.19 333 ILE B N 1
ATOM 5611 C CA . ILE B 1 333 ? 5.363 23.531 19.672 1 96.19 333 ILE B CA 1
ATOM 5612 C C . ILE B 1 333 ? 6.676 23.875 20.375 1 96.19 333 ILE B C 1
ATOM 5614 O O . ILE B 1 333 ? 7.137 25.031 20.312 1 96.19 333 ILE B O 1
ATOM 5618 N N . SER B 1 334 ? 7.242 22.906 21.047 1 95.94 334 SER B N 1
ATOM 5619 C CA . SER B 1 334 ? 8.508 23.109 21.734 1 95.94 334 SER B CA 1
ATOM 5620 C C . SER B 1 334 ? 9.609 23.531 20.766 1 95.94 334 SER B C 1
ATOM 5622 O O . SER B 1 334 ? 10.375 24.453 21.047 1 95.94 334 SER B O 1
ATOM 5624 N N . SER B 1 335 ? 9.664 22.844 19.672 1 96.06 335 SER B N 1
ATOM 5625 C CA . SER B 1 335 ? 10.648 23.172 18.641 1 96.06 335 SER B CA 1
ATOM 5626 C C . SER B 1 335 ? 10.438 24.578 18.094 1 96.06 335 SER B C 1
ATOM 5628 O O . SER B 1 335 ? 11.398 25.312 17.828 1 96.06 335 SER B O 1
ATOM 5630 N N . PHE B 1 336 ? 9.219 24.938 17.906 1 96.88 336 PHE B N 1
ATOM 5631 C CA . PHE B 1 336 ? 8.867 26.281 17.438 1 96.88 336 PHE B CA 1
ATOM 5632 C C . PHE B 1 336 ? 9.336 27.344 18.422 1 96.88 336 PHE B C 1
ATOM 5634 O O . PHE B 1 336 ? 9.984 28.312 18.031 1 96.88 336 PHE B O 1
ATOM 5641 N N . VAL B 1 337 ? 9.07 27.172 19.703 1 96.75 337 VAL B N 1
ATOM 5642 C CA . VAL B 1 337 ? 9.469 28.094 20.75 1 96.75 337 VAL B CA 1
ATOM 5643 C C . VAL B 1 337 ? 10.992 28.172 20.812 1 96.75 337 VAL B C 1
ATOM 5645 O O . VAL B 1 337 ? 11.562 29.266 20.938 1 96.75 337 VAL B O 1
ATOM 5648 N N . ASP B 1 338 ? 11.594 27.062 20.688 1 96.06 338 ASP B N 1
ATOM 5649 C CA . ASP B 1 338 ? 13.055 27.031 20.719 1 96.06 338 ASP B CA 1
ATOM 5650 C C . ASP B 1 338 ? 13.641 27.781 19.531 1 96.06 338 ASP B C 1
ATOM 5652 O O . ASP B 1 338 ? 14.688 28.422 19.656 1 96.06 338 ASP B O 1
ATOM 5656 N N . ALA B 1 339 ? 13.039 27.688 18.422 1 95.06 339 ALA B N 1
ATOM 5657 C CA . ALA B 1 339 ? 13.508 28.391 17.234 1 95.06 339 ALA B CA 1
ATOM 5658 C C . ALA B 1 339 ? 13.445 29.906 17.438 1 95.06 339 ALA B C 1
ATOM 5660 O O . ALA B 1 339 ? 14.281 30.641 16.906 1 95.06 339 ALA B O 1
ATOM 5661 N N . ILE B 1 340 ? 12.477 30.344 18.156 1 94.31 340 ILE B N 1
ATOM 5662 C CA . ILE B 1 340 ? 12.289 31.766 18.438 1 94.31 340 ILE B CA 1
ATOM 5663 C C . ILE B 1 340 ? 13.352 32.25 19.422 1 94.31 340 ILE B C 1
ATOM 5665 O O . ILE B 1 340 ? 13.961 33.312 19.234 1 94.31 340 ILE B O 1
ATOM 5669 N N . GLU B 1 341 ? 13.656 31.438 20.406 1 93.06 341 GLU B N 1
ATOM 5670 C CA . GLU B 1 341 ? 14.477 31.859 21.547 1 93.06 341 GLU B CA 1
ATOM 5671 C C . GLU B 1 341 ? 15.938 31.484 21.344 1 93.06 341 GLU B C 1
ATOM 5673 O O . GLU B 1 341 ? 16.812 31.906 22.109 1 93.06 341 GLU B O 1
ATOM 5678 N N . GLY B 1 342 ? 16.266 30.828 20.234 1 86.25 342 GLY B N 1
ATOM 5679 C CA . GLY B 1 342 ? 17.625 30.312 20.062 1 86.25 342 GLY B CA 1
ATOM 5680 C C . GLY B 1 342 ? 17.953 29.172 21 1 86.25 342 GLY B C 1
ATOM 5681 O O . GLY B 1 342 ? 19.047 29.109 21.562 1 86.25 342 GLY B O 1
ATOM 5682 N N . GLY B 1 343 ? 17.078 28.391 21.172 1 76.62 343 GLY B N 1
ATOM 5683 C CA . GLY B 1 343 ? 17.234 27.266 22.078 1 76.62 343 GLY B CA 1
ATOM 5684 C C . GLY B 1 343 ? 17.969 26.094 21.453 1 76.62 343 GLY B C 1
ATOM 5685 O O . GLY B 1 343 ? 18.453 26.188 20.328 1 76.62 343 GLY B O 1
ATOM 5686 N N . PRO B 1 344 ? 18.25 25 22.078 1 69.31 344 PRO B N 1
ATOM 5687 C CA . PRO B 1 344 ? 19.094 23.844 21.734 1 69.31 344 PRO B CA 1
ATOM 5688 C C . PRO B 1 344 ? 18.562 23.078 20.516 1 69.31 344 PRO B C 1
ATOM 5690 O O . PRO B 1 344 ? 19.344 22.469 19.781 1 69.31 344 PRO B O 1
ATOM 5693 N N . ASP B 1 345 ? 17.297 23.109 20.375 1 68.12 345 ASP B N 1
ATOM 5694 C CA . ASP B 1 345 ? 16.703 22.312 19.297 1 68.12 345 ASP B CA 1
ATOM 5695 C C . ASP B 1 345 ? 15.93 23.203 18.328 1 68.12 345 ASP B C 1
ATOM 5697 O O . ASP B 1 345 ? 14.781 22.922 18 1 68.12 345 ASP B O 1
ATOM 5701 N N . ALA B 1 346 ? 16.547 24.141 17.828 1 72.06 346 ALA B N 1
ATOM 5702 C CA . ALA B 1 346 ? 15.945 25.203 17.016 1 72.06 346 ALA B CA 1
ATOM 5703 C C . ALA B 1 346 ? 15.75 24.734 15.57 1 72.06 346 ALA B C 1
ATOM 5705 O O . ALA B 1 346 ? 16.312 25.312 14.641 1 72.06 346 ALA B O 1
ATOM 5706 N N . HIS B 1 347 ? 15.047 23.453 15.453 1 87.06 347 HIS B N 1
ATOM 5707 C CA . HIS B 1 347 ? 14.867 23 14.086 1 87.06 347 HIS B CA 1
ATOM 5708 C C . HIS B 1 347 ? 13.391 22.844 13.75 1 87.06 347 HIS B C 1
ATOM 5710 O O . HIS B 1 347 ? 12.688 22.047 14.375 1 87.06 347 HIS B O 1
ATOM 5716 N N . ILE B 1 348 ? 12.922 23.703 12.875 1 95.44 348 ILE B N 1
ATOM 5717 C CA . ILE B 1 348 ? 11.586 23.547 12.32 1 95.44 348 ILE B CA 1
ATOM 5718 C C . ILE B 1 348 ? 11.602 22.469 11.234 1 95.44 348 ILE B C 1
ATOM 5720 O O . ILE B 1 348 ? 12.211 22.656 10.18 1 95.44 348 ILE B O 1
ATOM 5724 N N . LEU B 1 349 ? 10.891 21.391 11.516 1 97.19 349 LEU B N 1
ATOM 5725 C CA . LEU B 1 349 ? 10.906 20.25 10.594 1 97.19 349 LEU B CA 1
ATOM 5726 C C . LEU B 1 349 ? 9.875 20.438 9.492 1 97.19 349 LEU B C 1
ATOM 5728 O O . LEU B 1 349 ? 9.906 19.734 8.484 1 97.19 349 LEU B O 1
ATOM 5732 N N . SER B 1 350 ? 8.969 21.391 9.648 1 97.06 350 SER B N 1
ATOM 5733 C CA . SER B 1 350 ? 7.891 21.625 8.688 1 97.06 350 SER B CA 1
ATOM 5734 C C . SER B 1 350 ? 7.746 23.094 8.359 1 97.06 350 SER B C 1
ATOM 5736 O O . SER B 1 350 ? 6.809 23.75 8.82 1 97.06 350 SER B O 1
ATOM 5738 N N . SER B 1 351 ? 8.648 23.625 7.52 1 97.12 351 SER B N 1
ATOM 5739 C CA . SER B 1 351 ? 8.555 25 7.062 1 97.12 351 SER B CA 1
ATOM 5740 C C . SER B 1 351 ? 7.312 25.219 6.207 1 97.12 351 SER B C 1
ATOM 5742 O O . SER B 1 351 ? 6.691 24.25 5.75 1 97.12 351 SER B O 1
ATOM 5744 N N . PHE B 1 352 ? 6.945 26.422 6.059 1 98 352 PHE B N 1
ATOM 5745 C CA . PHE B 1 352 ? 5.781 26.719 5.234 1 98 352 PHE B CA 1
ATOM 5746 C C . PHE B 1 352 ? 6.02 26.297 3.787 1 98 352 PHE B C 1
ATOM 5748 O O . PHE B 1 352 ? 5.109 25.797 3.121 1 98 352 PHE B O 1
ATOM 5755 N N . GLU B 1 353 ? 7.234 26.516 3.266 1 98.06 353 GLU B N 1
ATOM 5756 C CA . GLU B 1 353 ? 7.586 26.094 1.913 1 98.06 353 GLU B CA 1
ATOM 5757 C C . GLU B 1 353 ? 7.43 24.594 1.745 1 98.06 353 GLU B C 1
ATOM 5759 O O . GLU B 1 353 ? 6.816 24.125 0.778 1 98.06 353 GLU B O 1
ATOM 5764 N N . ASP B 1 354 ? 8.008 23.875 2.645 1 98.12 354 ASP B N 1
ATOM 5765 C CA . ASP B 1 354 ? 7.93 22.422 2.584 1 98.12 354 ASP B CA 1
ATOM 5766 C C . ASP B 1 354 ? 6.48 21.953 2.686 1 98.12 354 ASP B C 1
ATOM 5768 O O . ASP B 1 354 ? 6.078 21.016 1.98 1 98.12 354 ASP B O 1
ATOM 5772 N N . ALA B 1 355 ? 5.727 22.547 3.568 1 98.69 355 ALA B N 1
ATOM 5773 C CA . ALA B 1 355 ? 4.312 22.219 3.721 1 98.69 355 ALA B CA 1
ATOM 5774 C C . ALA B 1 355 ? 3.533 22.531 2.445 1 98.69 355 ALA B C 1
ATOM 5776 O O . ALA B 1 355 ? 2.58 21.828 2.107 1 98.69 355 ALA B O 1
ATOM 5777 N N . THR B 1 356 ? 3.908 23.562 1.752 1 98.69 356 THR B N 1
ATOM 5778 C CA . THR B 1 356 ? 3.254 23.891 0.492 1 98.69 356 THR B CA 1
ATOM 5779 C C . THR B 1 356 ? 3.52 22.828 -0.56 1 98.69 356 THR B C 1
ATOM 5781 O O . THR B 1 356 ? 2.641 22.5 -1.364 1 98.69 356 THR B O 1
ATOM 5784 N N . LYS B 1 357 ? 4.711 22.266 -0.565 1 98.88 357 LYS B N 1
ATOM 5785 C CA . LYS B 1 357 ? 5.004 21.141 -1.464 1 98.88 357 LYS B CA 1
ATOM 5786 C C . LYS B 1 357 ? 4.113 19.953 -1.165 1 98.88 357 LYS B C 1
ATOM 5788 O O . LYS B 1 357 ? 3.66 19.266 -2.082 1 98.88 357 LYS B O 1
ATOM 5793 N N . THR B 1 358 ? 3.906 19.688 0.122 1 98.88 358 THR B N 1
ATOM 5794 C CA . THR B 1 358 ? 2.977 18.641 0.509 1 98.88 358 THR B CA 1
ATOM 5795 C C . THR B 1 358 ? 1.572 18.938 -0.007 1 98.88 358 THR B C 1
ATOM 5797 O O . THR B 1 358 ? 0.914 18.062 -0.576 1 98.88 358 THR B O 1
ATOM 5800 N N . TYR B 1 359 ? 1.162 20.172 0.208 1 98.81 359 TYR B N 1
ATOM 5801 C CA . TYR B 1 359 ? -0.145 20.609 -0.262 1 98.81 359 TYR B CA 1
ATOM 5802 C C . TYR B 1 359 ? -0.283 20.406 -1.766 1 98.81 359 TYR B C 1
ATOM 5804 O O . TYR B 1 359 ? -1.307 19.906 -2.236 1 98.81 359 TYR B O 1
ATOM 5812 N N . GLU B 1 360 ? 0.736 20.719 -2.457 1 98.81 360 GLU B N 1
ATOM 5813 C CA . GLU B 1 360 ? 0.761 20.578 -3.908 1 98.81 360 GLU B CA 1
ATOM 5814 C C . GLU B 1 360 ? 0.619 19.109 -4.316 1 98.81 360 GLU B C 1
ATOM 5816 O O . GLU B 1 360 ? -0.098 18.797 -5.266 1 98.81 360 GLU B O 1
ATOM 5821 N N . LEU B 1 361 ? 1.269 18.234 -3.674 1 98.94 361 LEU B N 1
ATOM 5822 C CA . LEU B 1 361 ? 1.146 16.812 -3.951 1 98.94 361 LEU B CA 1
ATOM 5823 C C . LEU B 1 361 ? -0.289 16.328 -3.742 1 98.94 361 LEU B C 1
ATOM 5825 O O . LEU B 1 361 ? -0.824 15.578 -4.559 1 98.94 361 LEU B O 1
ATOM 5829 N N . THR B 1 362 ? -0.909 16.766 -2.645 1 98.88 362 THR B N 1
ATOM 5830 C CA . THR B 1 362 ? -2.266 16.328 -2.352 1 98.88 362 THR B CA 1
ATOM 5831 C C . THR B 1 362 ? -3.234 16.781 -3.438 1 98.88 362 THR B C 1
ATOM 5833 O O . THR B 1 362 ? -4.148 16.047 -3.814 1 98.88 362 THR B O 1
ATOM 5836 N N . TRP B 1 363 ? -3 18 -3.951 1 98.75 363 TRP B N 1
ATOM 5837 C CA . TRP B 1 363 ? -3.811 18.484 -5.066 1 98.75 363 TRP B CA 1
ATOM 5838 C C . TRP B 1 363 ? -3.549 17.656 -6.324 1 98.75 363 TRP B C 1
ATOM 5840 O O . TRP B 1 363 ? -4.48 17.328 -7.066 1 98.75 363 TRP B O 1
ATOM 5850 N N . ALA B 1 364 ? -2.279 17.359 -6.582 1 98.88 364 ALA B N 1
ATOM 5851 C CA . ALA B 1 364 ? -1.949 16.531 -7.742 1 98.88 364 ALA B CA 1
ATOM 5852 C C . ALA B 1 364 ? -2.662 15.18 -7.68 1 98.88 364 ALA B C 1
ATOM 5854 O O . ALA B 1 364 ? -3.174 14.695 -8.688 1 98.88 364 ALA B O 1
ATOM 5855 N N . ILE B 1 365 ? -2.713 14.586 -6.543 1 98.94 365 ILE B N 1
ATOM 5856 C CA . ILE B 1 365 ? -3.381 13.297 -6.352 1 98.94 365 ILE B CA 1
ATOM 5857 C C . ILE B 1 365 ? -4.879 13.453 -6.598 1 98.94 365 ILE B C 1
ATOM 5859 O O . ILE B 1 365 ? -5.48 12.664 -7.324 1 98.94 365 ILE B O 1
ATOM 5863 N N . ARG B 1 366 ? -5.484 14.484 -5.969 1 98.69 366 ARG B N 1
ATOM 5864 C CA . ARG B 1 366 ? -6.91 14.727 -6.168 1 98.69 366 ARG B CA 1
ATOM 5865 C C . ARG B 1 366 ? -7.234 14.914 -7.645 1 98.69 366 ARG B C 1
ATOM 5867 O O . ARG B 1 366 ? -8.148 14.273 -8.172 1 98.69 366 ARG B O 1
ATOM 5874 N N . ASN B 1 367 ? -6.449 15.797 -8.305 1 98.38 367 ASN B N 1
ATOM 5875 C CA . ASN B 1 367 ? -6.695 16.078 -9.711 1 98.38 367 ASN B CA 1
ATOM 5876 C C . ASN B 1 367 ? -6.547 14.836 -10.57 1 98.38 367 ASN B C 1
ATOM 5878 O O . ASN B 1 367 ? -7.355 14.602 -11.477 1 98.38 367 ASN B O 1
ATOM 5882 N N . ALA B 1 368 ? -5.535 14.062 -10.32 1 98.69 368 ALA B N 1
ATOM 5883 C CA . ALA B 1 368 ? -5.328 12.82 -11.062 1 98.69 368 ALA B CA 1
ATOM 5884 C C . ALA B 1 368 ? -6.496 11.859 -10.852 1 98.69 368 ALA B C 1
ATOM 5886 O O . ALA B 1 368 ? -6.953 11.211 -11.789 1 98.69 368 ALA B O 1
ATOM 5887 N N . GLY B 1 369 ? -6.938 11.727 -9.617 1 98.25 369 GLY B N 1
ATOM 5888 C CA . GLY B 1 369 ? -8.078 10.875 -9.305 1 98.25 369 GLY B CA 1
ATOM 5889 C C . GLY B 1 369 ? -9.352 11.305 -10.008 1 98.25 369 GLY B C 1
ATOM 5890 O O . GLY B 1 369 ? -10.062 10.477 -10.57 1 98.25 369 GLY B O 1
ATOM 5891 N N . GLU B 1 370 ? -9.633 12.617 -9.961 1 97.31 370 GLU B N 1
ATOM 5892 C CA . GLU B 1 370 ? -10.844 13.148 -10.578 1 97.31 370 GLU B CA 1
ATOM 5893 C C . GLU B 1 370 ? -10.805 13 -12.094 1 97.31 370 GLU B C 1
ATOM 5895 O O . GLU B 1 370 ? -11.812 12.664 -12.719 1 97.31 370 GLU B O 1
ATOM 5900 N N . LYS B 1 371 ? -9.633 13.25 -12.672 1 96.38 371 LYS B N 1
ATOM 5901 C CA . LYS B 1 371 ? -9.469 13.07 -14.117 1 96.38 371 LYS B CA 1
ATOM 5902 C C . LYS B 1 371 ? -9.703 11.617 -14.516 1 96.38 371 LYS B C 1
ATOM 5904 O O . LYS B 1 371 ? -10.383 11.344 -15.508 1 96.38 371 LYS B O 1
ATOM 5909 N N . SER B 1 372 ? -9.141 10.719 -13.758 1 94.62 372 SER B N 1
ATOM 5910 C CA . SER B 1 372 ? -9.273 9.297 -14.055 1 94.62 372 SER B CA 1
ATOM 5911 C C . SER B 1 372 ? -10.727 8.844 -13.914 1 94.62 372 SER B C 1
ATOM 5913 O O . SER B 1 372 ? -11.203 8.031 -14.711 1 94.62 372 SER B O 1
ATOM 5915 N N . ALA B 1 373 ? -11.391 9.305 -12.891 1 93.38 373 ALA B N 1
ATOM 5916 C CA . ALA B 1 373 ? -12.797 8.953 -12.68 1 93.38 373 ALA B CA 1
ATOM 5917 C C . ALA B 1 373 ? -13.664 9.438 -13.844 1 93.38 373 ALA B C 1
ATOM 5919 O O . ALA B 1 373 ? -14.57 8.727 -14.281 1 93.38 373 ALA B O 1
ATOM 5920 N N . ALA B 1 374 ? -13.375 10.625 -14.289 1 88.94 374 ALA B N 1
ATOM 5921 C CA . ALA B 1 374 ? -14.125 11.195 -15.406 1 88.94 374 ALA B CA 1
ATOM 5922 C C . ALA B 1 374 ? -13.922 10.375 -16.672 1 88.94 374 ALA B C 1
ATOM 5924 O O . ALA B 1 374 ? -14.844 10.219 -17.484 1 88.94 374 ALA B O 1
ATOM 5925 N N . ALA B 1 375 ? -12.758 9.797 -16.828 1 84.38 375 ALA B N 1
ATOM 5926 C CA . ALA B 1 375 ? -12.422 9.023 -18.016 1 84.38 375 ALA B CA 1
ATOM 5927 C C . ALA B 1 375 ? -13.133 7.676 -18.016 1 84.38 375 ALA B C 1
ATOM 5929 O O . ALA B 1 375 ? -13.492 7.156 -19.078 1 84.38 375 ALA B O 1
ATOM 5930 N N . VAL B 1 376 ? -13.344 7.082 -16.891 1 78.19 376 VAL B N 1
ATOM 5931 C CA . VAL B 1 376 ? -13.984 5.773 -16.766 1 78.19 376 VAL B CA 1
ATOM 5932 C C . VAL B 1 376 ? -15.5 5.922 -16.922 1 78.19 376 VAL B C 1
ATOM 5934 O O . VAL B 1 376 ? -16.172 4.996 -17.391 1 78.19 376 VAL B O 1
ATOM 5937 N N . LYS B 1 377 ? -16.125 7.051 -16.531 1 73.06 377 LYS B N 1
ATOM 5938 C CA . LYS B 1 377 ? -17.562 7.301 -16.641 1 73.06 377 LYS B CA 1
ATOM 5939 C C . LYS B 1 377 ? -17.984 7.449 -18.109 1 73.06 377 LYS B C 1
ATOM 5941 O O . LYS B 1 377 ? -19.125 7.156 -18.453 1 73.06 377 LYS B O 1
ATOM 5946 N N . LYS B 1 378 ? -17.016 7.914 -18.984 1 67.12 378 LYS B N 1
ATOM 5947 C CA . LYS B 1 378 ? -17.328 8.086 -20.391 1 67.12 378 LYS B CA 1
ATOM 5948 C C . LYS B 1 378 ? -17.281 6.758 -21.141 1 67.12 378 LYS B C 1
ATOM 5950 O O . LYS B 1 378 ? -18.031 6.547 -22.094 1 67.12 378 LYS B O 1
#

Sequence (756 aa):
MVGAGNIMFGSDAGPWNHSFRLEHKLGPRLKVTALIDPSVERANAALEKKRASFVEPAYRDTVVYRTIEDYHDALKKAGTENPEAIIVGSPPMFRGGTTVGRNLELELVKLFPGVAYFIEKPVSAGPVNEAWQVTQDLIKNGNVVSVGYMLRYLRCVQKMKQIIHDNNLSVMATNARYSAAYESIDKRAWWDKSKDMGPVIEQGTHFCDLSRYFGGDVDLSTVSARTVEWYEKPGQLSKIPAAVDEKNIPEEERIPRITSAVWKYENGAVGSFTHTVALQGTAYDCELEVWCDGYHMRLVDPYNNPTLLVRRPGDDHEEKHTFTDDDPFFSEISSFVDAIEGGPDAHILSSFEDATKTYELTWAIRNAGEKSAAAVKKMVGAGNIMFGSDAGPWNHSFRLEHKLGPRLKVTALIDPSVERANAALEKKRASFVEPAYRDTVVYRTIEDYHDALKKAGTENPEAIIVGSPPMFRGGTTVGRNLELELVKLFPGVAYFIEKPVSAGPVNEAWQVTQDLIKNGNVVSVGYMLRYLRCVQKMKQIIHDNNLSVMATNARYSAAYESIDKRAWWDKSKDMGPVIEQGTHFCDLSRYFGGDVDLSTVSARTVEWYEKPGQLSKIPAAVDEKNIPEEERIPRITSAVWKYENGAVGSFTHTVALQGTAYDCELEVWCDGYHMRLVDPYNNPTLLVRRPGDDHEEKHTFTDDDPFFSEISSFVDAIEGGPDAHILSSFEDATKTYELTWAIRNAGEKSAAAVKK

Solvent-accessible surface area (backbone atoms only — not comparable to full-atom values): 38480 Å² total; per-residue (Å²): 61,34,31,58,45,43,57,26,68,35,50,95,87,46,91,45,29,50,51,61,37,48,44,66,72,44,44,88,73,36,70,43,59,43,41,29,24,79,49,58,66,52,37,49,54,52,47,50,57,42,50,72,42,97,56,18,78,30,42,67,75,40,41,81,30,59,40,70,65,56,47,53,51,50,32,60,74,68,70,49,79,79,66,76,61,42,44,37,48,54,63,33,67,38,22,28,27,78,46,91,73,15,21,44,61,59,51,42,51,70,76,44,67,75,34,27,37,40,36,45,63,48,65,40,52,68,60,61,70,34,34,48,52,43,37,51,52,45,59,74,70,60,42,55,48,36,36,57,58,35,67,68,48,27,66,56,48,45,48,52,52,46,54,36,60,76,65,72,56,47,50,32,33,34,42,28,39,41,34,33,21,43,42,68,56,50,55,43,48,61,53,24,30,86,53,41,57,18,58,48,45,60,57,40,34,61,48,52,37,51,41,32,74,65,52,44,59,66,38,69,91,50,47,42,25,40,47,19,40,51,85,38,72,37,26,58,72,91,54,71,28,76,72,40,43,67,88,77,44,58,78,93,29,47,42,62,31,30,41,36,36,36,26,36,22,69,69,38,16,30,40,36,39,37,39,34,61,29,36,36,26,78,60,62,51,39,37,40,37,40,33,23,77,24,30,42,38,37,42,36,35,71,86,82,60,46,33,27,36,35,30,44,66,70,34,70,62,66,44,80,45,70,66,82,91,73,51,25,63,42,46,45,51,46,20,50,54,20,50,74,70,67,41,94,57,52,56,72,90,31,32,53,61,59,44,44,53,36,51,45,50,31,49,46,42,51,52,30,16,52,52,44,49,56,60,70,75,106,60,31,30,58,45,42,56,28,68,35,51,96,86,47,91,43,29,50,51,59,39,48,46,65,72,45,44,89,72,36,70,45,61,41,42,28,23,81,49,58,66,52,39,49,53,53,48,50,57,42,50,72,43,96,56,16,80,30,42,67,74,40,41,80,28,59,39,71,65,54,47,53,51,50,32,61,75,68,70,49,78,80,66,74,60,41,45,36,47,54,64,33,68,40,23,28,28,78,48,91,74,15,20,44,61,59,51,42,46,71,78,43,48,84,30,28,36,38,35,44,65,48,64,40,52,67,59,62,69,35,35,49,52,43,37,51,54,45,59,75,63,60,43,57,46,34,37,55,60,35,67,70,48,26,66,57,48,44,48,52,52,46,53,37,59,76,64,72,56,47,51,30,34,34,44,29,38,43,34,33,22,43,43,68,56,49,55,44,49,62,52,25,29,86,53,39,58,19,57,48,45,62,59,39,36,61,49,51,36,52,42,31,73,66,53,43,60,66,38,70,89,53,47,43,27,40,47,19,39,51,85,36,72,36,26,60,71,91,54,72,29,76,73,39,41,68,86,78,44,58,78,91,29,47,43,62,30,31,42,35,36,37,27,36,22,70,68,40,15,30,38,37,39,37,39,34,60,30,36,34,25,77,60,62,51,38,38,40,36,40,34,23,76,24,30,43,38,35,41,37,36,72,87,81,60,46,33,27,35,36,30,42,65,70,34,69,61,66,44,80,45,71,65,82,92,71,52,25,64,42,46,46,51,46,20,49,52,19,48,74,70,68,41,96,54,50,57,70,90,31,32,53,61,59,44,45,52,36,51,44,50,29,48,44,42,50,51,30,17,52,52,44,51,55,61,70,76,105

Radius of gyration: 30.11 Å; Cα contacts (8 Å, |Δi|>4): 1681; chains: 2; bounding box: 56×104×68 Å

InterPro domains:
  IPR000683 Gfo/Idh/MocA-like oxidoreductase, N-terminal [PF01408] (1-149)
  IPR013944 Oxidoreductase putative, C-terminal [PF08635] (152-295)
  IPR036291 NAD(P)-binding domain superfamily [SSF51735] (27-216)
  IPR052515 Gfo/Idh/MocA Oxidoreductase [PTHR43249] (1-371)

Secondary structure (DSSP, 8-state):
-B--SHHHH-BTTBS--HHHHHHHHHGGG----EEE-S-HHHHHHHHHHHHTSTTHHHHTT-EEESSHHHHHHHHHHHTPPPPSEEEE-S-GGGSSSSSTTS-HHHHHHHHSTT-EEEEPSSS-SS-HHHHHHHHHHHHHHT--EEE--GGGG-HHHHHHHHHHHHTTPPEEEEEEEEEEEGGG---GGGGBHHHH--HIIIIIHHHHHHHHHHH-SEEEEEEEEEEE-TTSGGG--S---TTT-GGGS-GGGBPPSEEEEEEEETTS-EEEEEEEEEE-SSS-EEEEEEEETTEEEEEE-TTTS-EEEEE-TT--SPEEEE-TT--HHHHHHHHHHHHHHT-TT---SS-HHHHHHHHHHHHHHHHHHHHHHHHHH-/-B--SHHHH-BTTBS--HHHHHHHHHGGG----EEE-S-HHHHHHHHHHHHTSTTHHHHTT-EEESSHHHHHHHHHHHTPPPPSEEEE-S-GGGSSSSSTTS-HHHHHHHH-TTSEEEEPSSS-SS-HHHHHHHHHHHHHHT--EEE--GGGG-HHHHHHHHHHHHTTPPEEEEEEEEEEEGGG---GGGGBHHHH--HIIIIIHHHHHHHHHHH-SEEEEEEEEEEE-TTSGGG--S---TTT-GGGS-GGGBPPSEEEEEEEETTS-EEEEEEEEEE-SSS-EEEEEEEETTEEEEEE-TTTS-EEEEE-TT--SPEEEE-TT--HHHHHHHHHHHHHHT-TT---SS-HHHHHHHHHHHHHHHHHHHHHHHHHH-

Organism: Vanrija humicola (NCBI:txid5417)